Protein 9H4X (pdb70)

Nearest PDB structures (foldseek):
  3ce9-assembly1_C  TM=7.994E-01  e=3.231E-19  Clostridium acetobutylicum ATCC 824
  4rfl-assembly2_C  TM=8.949E-01  e=1.176E-17  Methanocaldococcus jannaschii DSM 2661
  4rgq-assembly2_C  TM=8.692E-01  e=7.976E-18  Methanocaldococcus jannaschii DSM 2661
  4rfl-assembly1_B  TM=8.599E-01  e=1.735E-17  Methanocaldococcus jannaschii DSM 2661
  1ta9-assembly1_A  TM=7.499E-01  e=1.067E-12  Schizosaccharomyces pombe

B-factor: mean 72.22, std 17.34, range [34.19, 145.37]

Secondary structure (DSSP, 8-state):
--TTTTTS-HHHHHHHHHHHHTT---PPP---EEEEES-SHHHHHHHHHHTT--EEEEEEEHHHIIIIIHHHHHHHHHTT-EEEEEEEPP-TTS----BHHHHHHHHHHS-TT--EEEEEESHHHHHHHHHHHHHTT--EEEEESS---S-SS-SEEEEEETTEEEEEE----SEEEEEHHHHHTS-HHHHHHHHHHHHTHHHHHHHHHHHHHTT-----HHHHHHHHHHHHHHHHTHHHHHHT-HHHHHHHHHHHHHHHHHHHHHTSSTTT--HHHHHHHHHHHHHHHHT-----HHHHHHHHHHHHHHHHHHHTT-GGGGSS-HHHHHHHHHHHTTPPPHHHHHHHHHHHTS-SSTTTTT--HHHHHHHHHHGGGGSS---HHHHHHT-TTT-

Structure (mmCIF, N/CA/C/O backbone):
data_9H4X
#
_entry.id   9H4X
#
_cell.length_a   92.015
_cell.length_b   70.499
_cell.length_c   72.609
_cell.angle_alpha   90
_cell.angle_beta   95.51
_cell.angle_gamma   90
#
_symmetry.space_group_name_H-M   'C 1 2 1'
#
loop_
_entity.id
_entity.type
_entity.pdbx_description
1 polymer 'Glycerol-1-phosphate dehydrogenase [NAD(P)+]'
2 non-polymer 1,3-DIHYDROXYACETONEPHOSPHATE
3 non-polymer '1,4-DIHYDRONICOTINAMIDE ADENINE DINUCLEOTIDE'
4 non-polymer 'NICKEL (II) ION'
5 water water
#
loop_
_atom_site.group_PDB
_atom_site.id
_atom_site.type_symbol
_atom_site.label_atom_id
_atom_site.label_alt_id
_atom_site.label_comp_id
_atom_site.label_asym_id
_atom_site.label_entity_id
_atom_site.label_seq_id
_atom_site.pdbx_PDB_ins_code
_atom_site.Cartn_x
_atom_site.Cartn_y
_atom_site.Cartn_z
_atom_site.occupancy
_atom_site.B_iso_or_equiv
_atom_site.auth_seq_id
_atom_site.auth_comp_id
_atom_site.auth_asym_id
_atom_site.auth_atom_id
_atom_site.pdbx_PDB_model_num
ATOM 1 N N . LEU A 1 14 ? 32.743 -31.091 -0.81 1 94.52 -6 LEU A N 1
ATOM 2 C CA . LEU A 1 14 ? 32.773 -31.316 0.66 1 94.802 -6 LEU A CA 1
ATOM 3 C C . LEU A 1 14 ? 31.366 -31.651 1.177 1 90.446 -6 LEU A C 1
ATOM 4 O O . LEU A 1 14 ? 31.184 -32.704 1.803 1 90.042 -6 LEU A O 1
ATOM 9 N N . VAL A 1 15 ? 30.375 -30.768 0.921 1 82.687 -5 VAL A N 1
ATOM 10 C CA . VAL A 1 15 ? 28.976 -31.076 1.224 1 76.549 -5 VAL A CA 1
ATOM 11 C C . VAL A 1 15 ? 28.063 -30.532 0.114 1 77.355 -5 VAL A C 1
ATOM 12 O O . VAL A 1 15 ? 27.987 -29.319 -0.073 1 79.753 -5 VAL A O 1
ATOM 16 N N . PRO A 1 16 ? 27.288 -31.393 -0.612 1 80.892 -4 PRO A N 1
ATOM 17 C CA . PRO A 1 16 ? 26.305 -30.937 -1.604 1 77.687 -4 PRO A CA 1
ATOM 18 C C . PRO A 1 16 ? 25.122 -30.278 -0.912 1 72.474 -4 PRO A C 1
ATOM 19 O O . PRO A 1 16 ? 24.485 -29.436 -1.524 1 71.399 -4 PRO A O 1
ATOM 23 N N . ARG A 1 17 ? 24.816 -30.706 0.327 1 70.414 -3 ARG A N 1
ATOM 24 C CA . ARG A 1 17 ? 23.814 -30.066 1.173 1 70.423 -3 ARG A CA 1
ATOM 25 C C . ARG A 1 17 ? 24.243 -28.643 1.548 1 67.559 -3 ARG A C 1
ATOM 26 O O . ARG A 1 17 ? 23.38 -27.778 1.692 1 69.459 -3 ARG A O 1
ATOM 34 N N . GLY A 1 18 ? 25.561 -28.429 1.743 1 67.255 -2 GLY A N 1
ATOM 35 C CA . GLY A 1 18 ? 26.177 -27.113 1.835 1 61.945 -2 GLY A CA 1
ATOM 36 C C . GLY A 1 18 ? 25.836 -26.294 0.595 1 61.314 -2 GLY A C 1
ATOM 37 O O . GLY A 1 18 ? 25.108 -25.323 0.706 1 58.336 -2 GLY A O 1
ATOM 38 N N . SER A 1 19 ? 26.285 -26.741 -0.585 1 64.77 -1 SER A N 1
ATOM 39 C CA . SER A 1 19 ? 26.02 -26.065 -1.854 1 69.978 -1 SER A CA 1
ATOM 40 C C . SER A 1 19 ? 24.714 -26.535 -2.508 1 76.238 -1 SER A C 1
ATOM 41 O O . SER A 1 19 ? 24.718 -26.953 -3.672 1 77.303 -1 SER A O 1
ATOM 44 N N . HIS A 1 20 ? 23.598 -26.5 -1.759 1 79.481 0 HIS A N 1
ATOM 45 C CA . HIS A 1 20 ? 22.32 -27.021 -2.241 1 81.176 0 HIS A CA 1
ATOM 46 C C . HIS A 1 20 ? 21.186 -26.53 -1.346 1 74.811 0 HIS A C 1
ATOM 47 O O . HIS A 1 20 ? 20.278 -25.856 -1.822 1 69.074 0 HIS A O 1
ATOM 54 N N . MET A 1 21 ? 21.275 -26.86 -0.05 1 74.89 1 MET A N 1
ATOM 55 C CA . MET A 1 21 ? 20.228 -26.589 0.926 1 75.338 1 MET A CA 1
ATOM 56 C C . MET A 1 21 ? 20.67 -25.46 1.861 1 68.097 1 MET A C 1
ATOM 57 O O . MET A 1 21 ? 20.186 -25.323 2.995 1 63.574 1 MET A O 1
ATOM 62 N N . ASN A 1 22 ? 21.59 -24.639 1.333 1 67.283 2 ASN A N 1
ATOM 63 C CA . ASN A 1 22 ? 22.159 -23.499 2.04 1 65.093 2 ASN A CA 1
ATOM 64 C C . ASN A 1 22 ? 22.754 -22.5 1.035 1 65.628 2 ASN A C 1
ATOM 65 O O . ASN A 1 22 ? 23.922 -22.112 1.138 1 56.432 2 ASN A O 1
ATOM 70 N N . ARG A 1 23 ? 21.901 -22.057 0.093 1 73.486 3 ARG A N 1
ATOM 71 C CA . ARG A 1 23 ? 22.279 -21.14 -0.974 1 76.914 3 ARG A CA 1
ATOM 72 C C . ARG A 1 23 ? 22.679 -19.78 -0.385 1 70.261 3 ARG A C 1
ATOM 73 O O . ARG A 1 23 ? 23.618 -19.164 -0.894 1 65.807 3 ARG A O 1
ATOM 81 N N . ILE A 1 24 ? 22.006 -19.341 0.707 1 65.877 4 ILE A N 1
ATOM 82 C CA . ILE A 1 24 ? 22.357 -18.106 1.415 1 65.136 4 ILE A CA 1
ATOM 83 C C . ILE A 1 24 ? 23.826 -18.157 1.846 1 60.908 4 ILE A C 1
ATOM 84 O O . ILE A 1 24 ? 24.631 -17.358 1.35 1 68.265 4 ILE A O 1
ATOM 89 N N . ALA A 1 25 ? 24.16 -19.074 2.771 1 54.832 5 ALA A N 1
ATOM 90 C CA . ALA A 1 25 ? 25.506 -19.172 3.329 1 53.825 5 ALA A CA 1
ATOM 91 C C . ALA A 1 25 ? 26.541 -19.499 2.241 1 51.953 5 ALA A C 1
ATOM 92 O O . ALA A 1 25 ? 27.688 -19.016 2.282 1 47.691 5 ALA A O 1
ATOM 94 N N . ALA A 1 26 ? 26.108 -20.298 1.26 1 52.222 6 ALA A N 1
ATOM 95 C CA . ALA A 1 26 ? 26.949 -20.68 0.135 1 57.677 6 ALA A CA 1
ATOM 96 C C . ALA A 1 26 ? 27.445 -19.456 -0.633 1 57.335 6 ALA A C 1
ATOM 97 O O . ALA A 1 26 ? 28.622 -19.407 -1.004 1 59.77 6 ALA A O 1
ATOM 99 N N . ASP A 1 27 ? 26.531 -18.494 -0.872 1 57.208 7 ASP A N 1
ATOM 100 C CA . ASP A 1 27 ? 26.806 -17.284 -1.649 1 56.929 7 ASP A CA 1
ATOM 101 C C . ASP A 1 27 ? 27.543 -16.2 -0.846 1 53.897 7 ASP A C 1
ATOM 102 O O . ASP A 1 27 ? 28.326 -15.433 -1.418 1 53.48 7 ASP A O 1
ATOM 107 N N . VAL A 1 28 ? 27.266 -16.129 0.463 1 49.852 8 VAL A N 1
ATOM 108 C CA . VAL A 1 28 ? 28.044 -15.335 1.393 1 49.903 8 VAL A CA 1
ATOM 109 C C . VAL A 1 28 ? 29.505 -15.762 1.346 1 56.17 8 VAL A C 1
ATOM 110 O O . VAL A 1 28 ? 30.403 -14.931 1.175 1 65.421 8 VAL A O 1
ATOM 114 N N . GLN A 1 29 ? 29.75 -17.062 1.53 1 57.076 9 GLN A N 1
ATOM 115 C CA . GLN A 1 29 ? 31.109 -17.574 1.46 1 59.309 9 GLN A CA 1
ATOM 116 C C . GLN A 1 29 ? 31.721 -17.325 0.083 1 56.587 9 GLN A C 1
ATOM 117 O O . GLN A 1 29 ? 32.915 -17.039 -0.053 1 55.888 9 GLN A O 1
ATOM 123 N N . ARG A 1 30 ? 30.9 -17.457 -0.952 1 54.36 10 ARG A N 1
ATOM 124 C CA . ARG A 1 30 ? 31.388 -17.239 -2.297 1 56.827 10 ARG A CA 1
ATOM 125 C C . ARG A 1 30 ? 31.936 -15.818 -2.42 1 57.42 10 ARG A C 1
ATOM 126 O O . ARG A 1 30 ? 32.953 -15.625 -3.081 1 58.681 10 ARG A O 1
ATOM 134 N N . ALA A 1 31 ? 31.226 -14.833 -1.835 1 56.69 11 ALA A N 1
ATOM 135 C CA . ALA A 1 31 ? 31.644 -13.432 -1.828 1 56.257 11 ALA A CA 1
ATOM 136 C C . ALA A 1 31 ? 32.984 -13.235 -1.111 1 57.551 11 ALA A C 1
ATOM 137 O O . ALA A 1 31 ? 33.935 -12.706 -1.692 1 59.127 11 ALA A O 1
ATOM 139 N N . PHE A 1 32 ? 33.051 -13.641 0.162 1 55.279 12 PHE A N 1
ATOM 140 C CA . PHE A 1 32 ? 34.292 -13.591 0.914 1 56.424 12 PHE A CA 1
ATOM 141 C C . PHE A 1 32 ? 35.466 -14.212 0.146 1 62.665 12 PHE A C 1
ATOM 142 O O . PHE A 1 32 ? 36.578 -13.684 0.173 1 66.816 12 PHE A O 1
ATOM 150 N N . GLU A 1 33 ? 35.236 -15.356 -0.513 1 65.658 13 GLU A N 1
ATOM 151 C CA . GLU A 1 33 ? 36.271 -16.045 -1.273 1 72.102 13 GLU A CA 1
ATOM 152 C C . GLU A 1 33 ? 36.674 -15.247 -2.52 1 72.792 13 GLU A C 1
ATOM 153 O O . GLU A 1 33 ? 37.851 -15.214 -2.881 1 75.175 13 GLU A O 1
ATOM 159 N N . ASN A 1 34 ? 35.699 -14.613 -3.181 1 70.82 14 ASN A N 1
ATOM 160 C CA . ASN A 1 34 ? 35.948 -13.804 -4.366 1 72.991 14 ASN A CA 1
ATOM 161 C C . ASN A 1 34 ? 36.713 -12.516 -4.046 1 73.298 14 ASN A C 1
ATOM 162 O O . ASN A 1 34 ? 37.299 -11.897 -4.937 1 75.076 14 ASN A O 1
ATOM 167 N N . ALA A 1 35 ? 36.682 -12.09 -2.782 1 69.522 15 ALA A N 1
ATOM 168 C CA . ALA A 1 35 ? 37.507 -10.986 -2.33 1 68.936 15 ALA A CA 1
ATOM 169 C C . ALA A 1 35 ? 38.737 -11.516 -1.605 1 68.673 15 ALA A C 1
ATOM 170 O O . ALA A 1 35 ? 39.305 -10.814 -0.78 1 67.753 15 ALA A O 1
ATOM 172 N N . GLY A 1 36 ? 39.103 -12.768 -1.892 1 70.353 16 GLY A N 1
ATOM 173 C CA . GLY A 1 36 ? 40.304 -13.391 -1.368 1 73.354 16 GLY A CA 1
ATOM 174 C C . GLY A 1 36 ? 40.44 -13.248 0.149 1 74.878 16 GLY A C 1
ATOM 175 O O . GLY A 1 36 ? 41.511 -12.851 0.633 1 75.35 16 GLY A O 1
ATOM 176 N N . GLU A 1 37 ? 39.386 -13.623 0.898 1 72.649 17 GLU A N 1
ATOM 177 C CA . GLU A 1 37 ? 39.415 -13.484 2.347 1 73.45 17 GLU A CA 1
ATOM 178 C C . GLU A 1 37 ? 39.321 -14.837 3.062 1 72.811 17 GLU A C 1
ATOM 179 O O . GLU A 1 37 ? 38.483 -15.658 2.729 1 72.208 17 GLU A O 1
ATOM 185 N N . LYS A 1 38 ? 40.169 -15.008 4.086 1 76.634 18 LYS A N 1
ATOM 186 C CA . LYS A 1 38 ? 40.099 -16.079 5.069 1 79.397 18 LYS A CA 1
ATOM 187 C C . LYS A 1 38 ? 38.92 -15.88 6.015 1 74.164 18 LYS A C 1
ATOM 188 O O . LYS A 1 38 ? 38.809 -14.839 6.649 1 78.287 18 LYS A O 1
ATOM 194 N N . THR A 1 39 ? 38.051 -16.888 6.13 1 72.985 19 THR A N 1
ATOM 195 C 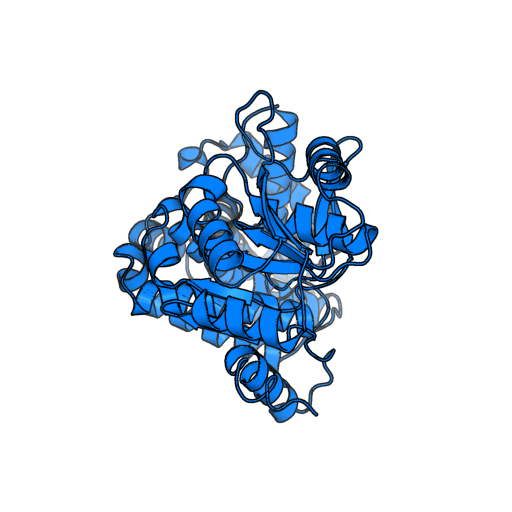CA . THR A 1 39 ? 36.929 -16.855 7.064 1 72.201 19 THR A CA 1
ATOM 196 C C . THR A 1 39 ? 36.797 -18.224 7.731 1 73.975 19 THR A C 1
ATOM 197 O O . THR A 1 39 ? 37.172 -19.234 7.138 1 78.074 19 THR A O 1
ATOM 201 N N . LEU A 1 40 ? 36.237 -18.263 8.948 1 72.651 20 LEU A N 1
ATOM 202 C CA . LEU A 1 40 ? 35.878 -19.53 9.57 1 70.676 20 LEU A CA 1
ATOM 203 C C . LEU A 1 40 ? 34.803 -20.194 8.718 1 72.294 20 LEU A C 1
ATOM 204 O O . LEU A 1 40 ? 33.766 -19.585 8.445 1 69.596 20 LEU A O 1
ATOM 209 N N . PRO A 1 41 ? 34.988 -21.468 8.301 1 75.077 21 PRO A N 1
ATOM 210 C CA . PRO A 1 41 ? 33.911 -22.206 7.639 1 75.841 21 PRO A CA 1
ATOM 211 C C . PRO A 1 41 ? 32.58 -22.128 8.387 1 72.071 21 PRO A C 1
ATOM 212 O O . PRO A 1 41 ? 32.544 -22.189 9.615 1 71.887 21 PRO A O 1
ATOM 216 N N . ILE A 1 42 ? 31.487 -21.958 7.637 1 69.015 22 ILE A N 1
ATOM 217 C CA . ILE A 1 42 ? 30.161 -21.885 8.234 1 69.619 22 ILE A CA 1
ATOM 218 C C . ILE A 1 42 ? 29.736 -23.301 8.619 1 71.714 22 ILE A C 1
ATOM 219 O O . ILE A 1 42 ? 29.856 -24.202 7.796 1 72.408 22 ILE A O 1
ATOM 224 N N . LYS A 1 43 ? 29.232 -23.478 9.854 1 73.447 23 LYS A N 1
ATOM 225 C CA . LYS A 1 43 ? 28.961 -24.795 10.436 1 78.164 23 LYS A CA 1
ATOM 226 C C . LYS A 1 43 ? 27.446 -24.988 10.617 1 72.189 23 LYS A C 1
ATOM 227 O O . LYS A 1 43 ? 26.995 -25.772 11.455 1 68.681 23 LYS A O 1
ATOM 233 N N . VAL A 1 44 ? 26.668 -24.204 9.864 1 63.448 24 VAL A N 1
ATOM 234 C CA . VAL A 1 44 ? 25.248 -24.408 9.694 1 60.625 24 VAL A CA 1
ATOM 235 C C . VAL A 1 44 ? 25.081 -25.09 8.344 1 57.945 24 VAL A C 1
ATOM 236 O O . VAL A 1 44 ? 25.374 -24.5 7.305 1 50.561 24 VAL A O 1
ATOM 240 N N . GLU A 1 45 ? 24.562 -26.321 8.378 1 58.83 25 GLU A N 1
ATOM 241 C CA . GLU A 1 45 ? 24.555 -27.189 7.216 1 59.099 25 GLU A CA 1
ATOM 242 C C . GLU A 1 45 ? 23.429 -26.861 6.239 1 58.932 25 GLU A C 1
ATOM 243 O O . GLU A 1 45 ? 23.602 -27 5.027 1 58.452 25 GLU A O 1
ATOM 249 N N . GLU A 1 46 ? 22.262 -26.496 6.786 1 62.158 26 GLU A N 1
ATOM 250 C CA . GLU A 1 46 ? 21.091 -26.127 6.004 1 61.385 26 GLU A CA 1
ATOM 251 C C . GLU A 1 46 ? 20.478 -24.861 6.591 1 57.494 26 GLU A C 1
ATOM 252 O O . GLU A 1 46 ? 20.362 -24.729 7.813 1 51.773 26 GLU A O 1
ATOM 258 N N . ILE A 1 47 ? 20.153 -23.916 5.698 1 56.852 27 ILE A N 1
ATOM 259 C CA . ILE A 1 47 ? 19.296 -22.788 6.023 1 55.743 27 ILE A CA 1
ATOM 260 C C . ILE A 1 47 ? 18.203 -22.783 4.968 1 55.57 27 ILE A C 1
ATOM 261 O O . ILE A 1 47 ? 18.464 -22.5 3.797 1 53.696 27 ILE A O 1
ATOM 266 N N . VAL A 1 48 ? 17.007 -23.177 5.414 1 56.842 28 VAL A N 1
ATOM 267 C CA . VAL A 1 48 ? 15.826 -23.209 4.572 1 58.881 28 VAL A CA 1
ATOM 268 C C . VAL A 1 48 ? 14.943 -22.03 4.994 1 58.749 28 VAL A C 1
ATOM 269 O O . VAL A 1 48 ? 14.703 -21.794 6.182 1 58.922 28 VAL A O 1
ATOM 273 N N . LEU A 1 49 ? 14.491 -21.267 4 1 55.741 29 LEU A N 1
ATOM 274 C CA . LEU A 1 49 ? 13.628 -20.135 4.251 1 57.596 29 LEU A CA 1
ATOM 275 C C . LEU A 1 49 ? 12.533 -20.2 3.21 1 55.82 29 LEU A C 1
ATOM 276 O O . LEU A 1 49 ? 12.761 -19.862 2.05 1 52.535 29 LEU A O 1
ATOM 281 N N . GLY A 1 50 ? 11.354 -20.649 3.632 1 56.88 30 GLY A N 1
ATOM 282 C CA . GLY A 1 50 ? 10.266 -20.697 2.679 1 59.423 30 GLY A CA 1
ATOM 283 C C . GLY A 1 50 ? 9.027 -21.371 3.233 1 61.988 30 GLY A C 1
ATOM 284 O O . GLY A 1 50 ? 8.902 -21.551 4.45 1 60.772 30 GLY A O 1
ATOM 285 N N . LYS A 1 51 ? 8.118 -21.659 2.288 1 66.373 31 LYS A N 1
ATOM 286 C CA . LYS A 1 51 ? 6.896 -22.383 2.565 1 72.057 31 LYS A CA 1
ATOM 287 C C . LYS A 1 51 ? 7.282 -23.732 3.15 1 76.396 31 LYS A C 1
ATOM 288 O O . LYS A 1 51 ? 8.359 -24.255 2.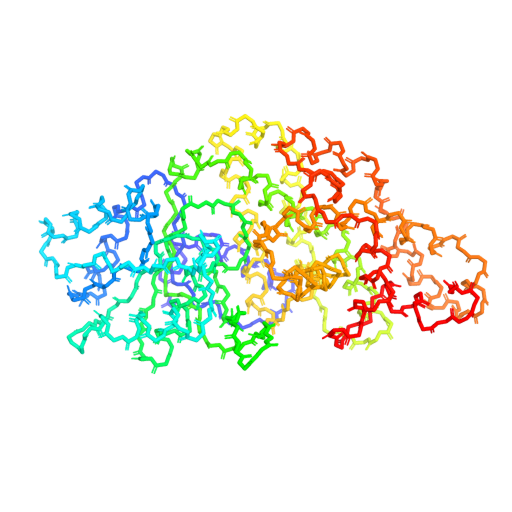851 1 73.871 31 LYS A O 1
ATOM 294 N N . GLN A 1 52 ? 6.381 -24.265 3.986 1 82.128 32 GLN A N 1
ATOM 295 C CA . GLN A 1 52 ? 6.566 -25.562 4.613 1 86.372 32 GLN A CA 1
ATOM 296 C C . GLN A 1 52 ? 7.707 -25.441 5.627 1 90.987 32 GLN A C 1
ATOM 297 O O . GLN A 1 52 ? 7.446 -25.171 6.809 1 91.255 32 GLN A O 1
ATOM 303 N N . ALA A 1 53 ? 8.952 -25.644 5.142 1 84.063 33 ALA A N 1
ATOM 304 C CA . ALA A 1 53 ? 10.161 -25.696 5.952 1 73.931 33 ALA A CA 1
ATOM 305 C C . ALA A 1 53 ? 10.135 -26.883 6.909 1 72.545 33 ALA A C 1
ATOM 306 O O . ALA A 1 53 ? 11.188 -27.448 7.162 1 77.597 33 ALA A O 1
ATOM 308 N N . ALA A 1 54 ? 8.961 -27.246 7.454 1 71.913 34 ALA A N 1
ATOM 309 C CA . ALA A 1 54 ? 8.787 -28.487 8.207 1 71.945 34 ALA A CA 1
ATOM 310 C C . ALA A 1 54 ? 9.054 -29.721 7.343 1 67.13 34 ALA A C 1
ATOM 311 O O . ALA A 1 54 ? 9.565 -30.712 7.845 1 64.188 34 ALA A O 1
ATOM 313 N N . ASP A 1 55 ? 8.714 -29.656 6.05 1 63.839 35 ASP A N 1
ATOM 314 C CA . ASP A 1 55 ? 9.056 -30.712 5.111 1 63.054 35 ASP A CA 1
ATOM 315 C C . ASP A 1 55 ? 10.553 -31 5.211 1 60.559 35 ASP A C 1
ATOM 316 O O . ASP A 1 55 ? 10.948 -32.13 5.477 1 60.157 35 ASP A O 1
ATOM 321 N N . SER A 1 56 ? 11.366 -29.951 5.032 1 63.757 36 SER A N 1
ATOM 322 C CA . SER A 1 56 ? 12.828 -30.032 5.011 1 67.338 36 SER A CA 1
ATOM 323 C C . SER A 1 56 ? 13.422 -30.336 6.388 1 64.433 36 SER A C 1
ATOM 324 O O . SER A 1 56 ? 14.46 -31.001 6.458 1 65.641 36 SER A O 1
ATOM 327 N N . LEU A 1 57 ? 12.787 -29.815 7.452 1 57.467 37 LEU A N 1
ATOM 328 C CA . LEU A 1 57 ? 13.143 -30.154 8.82 1 54.893 37 LEU A CA 1
ATOM 329 C C . LEU A 1 57 ? 13.084 -31.673 8.972 1 61.128 37 LEU A C 1
ATOM 330 O O . LEU A 1 57 ? 14.062 -32.28 9.408 1 66.734 37 LEU A O 1
ATOM 335 N N . LEU A 1 58 ? 11.936 -32.269 8.584 1 62.159 38 LEU A N 1
ATOM 336 C CA . LEU A 1 58 ? 11.686 -33.7 8.682 1 61.112 38 LEU A CA 1
ATOM 337 C C . LEU A 1 58 ? 12.696 -34.482 7.848 1 62.794 38 LEU A C 1
ATOM 338 O O . LEU A 1 58 ? 13.25 -35.477 8.314 1 64.537 38 LEU A O 1
ATOM 343 N N . ASP A 1 59 ? 12.924 -34.02 6.615 1 61.36 39 ASP A N 1
ATOM 344 C CA . ASP A 1 59 ? 13.928 -34.603 5.74 1 61.125 39 ASP A CA 1
ATOM 345 C C . ASP A 1 59 ? 15.291 -34.648 6.422 1 59.626 39 ASP A C 1
ATOM 346 O O . ASP A 1 59 ? 16.056 -35.589 6.246 1 63.345 39 ASP A O 1
ATOM 351 N N . TYR A 1 60 ? 15.607 -33.611 7.19 1 57.76 40 TYR A N 1
ATOM 352 C CA . TYR A 1 60 ? 16.927 -33.465 7.776 1 56.6 40 TYR A CA 1
ATOM 353 C C . TYR A 1 60 ? 17.069 -34.42 8.956 1 56.261 40 TYR A C 1
ATOM 354 O O . TYR A 1 60 ? 18.083 -35.105 9.065 1 55.13 40 TYR A O 1
ATOM 363 N N . VAL A 1 61 ? 16.065 -34.44 9.837 1 56.738 41 VAL A N 1
ATOM 364 C CA . VAL A 1 61 ? 16.106 -35.328 10.992 1 61.465 41 VAL A CA 1
ATOM 365 C C . VAL A 1 61 ? 16.125 -36.808 10.556 1 64.357 41 VAL A C 1
ATOM 366 O O . VAL A 1 61 ? 16.756 -37.659 11.207 1 61.423 41 VAL A O 1
ATOM 370 N N . LYS A 1 62 ? 15.416 -37.11 9.456 1 64.309 42 LYS A N 1
ATOM 371 C CA . LYS A 1 62 ? 15.507 -38.393 8.787 1 66.81 42 LYS A CA 1
ATOM 372 C C . LYS A 1 62 ? 16.939 -38.652 8.346 1 69.376 42 LYS A C 1
ATOM 373 O O . LYS A 1 62 ? 17.527 -39.642 8.753 1 79.497 42 LYS A O 1
ATOM 379 N N . ARG A 1 63 ? 17.486 -37.775 7.505 1 69.075 43 ARG A N 1
ATOM 380 C CA . ARG A 1 63 ? 18.832 -37.917 6.962 1 71.497 43 ARG A CA 1
ATOM 381 C C . ARG A 1 63 ? 19.891 -38.142 8.048 1 71.602 43 ARG A C 1
ATOM 382 O O . ARG A 1 63 ? 20.779 -38.981 7.893 1 72.983 43 ARG A O 1
ATOM 390 N N . LYS A 1 64 ? 19.817 -37.367 9.135 1 70.941 44 LYS A N 1
ATOM 391 C CA . LYS A 1 64 ? 20.781 -37.446 10.222 1 71.268 44 LYS A CA 1
ATOM 392 C C . LYS A 1 64 ? 20.399 -38.553 11.207 1 73.202 44 LYS A C 1
ATOM 393 O O . LYS A 1 64 ? 21.079 -38.731 12.213 1 77.268 44 LYS A O 1
ATOM 399 N N . ASN A 1 65 ? 19.305 -39.276 10.938 1 74.146 45 ASN A N 1
ATOM 400 C CA . ASN A 1 65 ? 18.893 -40.446 11.715 1 78.61 45 ASN A CA 1
ATOM 401 C C . ASN A 1 65 ? 18.673 -40.079 13.185 1 78.32 45 ASN A C 1
ATOM 402 O O . ASN A 1 65 ? 19.127 -40.803 14.077 1 82.551 45 ASN A O 1
ATOM 407 N N . ASN A 1 66 ? 17.925 -38.987 13.411 1 73.816 46 ASN A N 1
ATOM 408 C CA . ASN A 1 66 ? 17.55 -38.549 14.745 1 73.73 46 ASN A CA 1
ATOM 409 C C . ASN A 1 66 ? 16.431 -39.473 15.213 1 73.124 46 ASN A C 1
ATOM 410 O O . ASN A 1 66 ? 15.944 -40.259 14.417 1 76.942 46 ASN A O 1
ATOM 415 N N . GLN A 1 67 ? 16.011 -39.385 16.478 1 72.372 47 GLN A N 1
ATOM 416 C CA . GLN A 1 67 ? 14.912 -40.214 16.956 1 74.782 47 GLN A CA 1
ATOM 417 C C . GLN A 1 67 ? 14.213 -39.529 18.123 1 74.599 47 GLN A C 1
ATOM 418 O O . GLN A 1 67 ? 13.008 -39.291 18.063 1 74.682 47 GLN A O 1
ATOM 424 N N . HIS A 1 68 ? 14.992 -39.229 19.173 1 76.746 48 HIS A N 1
ATOM 425 C CA . HIS A 1 68 ? 14.506 -38.595 20.39 1 77.898 48 HIS A CA 1
ATOM 426 C C . HIS A 1 68 ? 14.717 -37.086 20.286 1 73.726 48 HIS A C 1
ATOM 427 O O . HIS A 1 68 ? 15.79 -36.585 20.629 1 75.392 48 HIS A O 1
ATOM 434 N N . ILE A 1 69 ? 13.667 -36.386 19.828 1 68.655 49 ILE A N 1
ATOM 435 C CA . ILE A 1 69 ? 13.725 -34.971 19.507 1 64.216 49 ILE A CA 1
ATOM 436 C C . ILE A 1 69 ? 13.031 -34.134 20.581 1 66.436 49 ILE A C 1
ATOM 437 O O . ILE A 1 69 ? 11.859 -34.34 20.92 1 70.517 49 ILE A O 1
ATOM 442 N N . VAL A 1 70 ? 13.76 -33.135 21.084 1 67.567 50 VAL A N 1
ATOM 443 C CA . VAL A 1 70 ? 13.198 -32.18 22.024 1 68.755 50 VAL A CA 1
ATOM 444 C C . VAL A 1 70 ? 12.959 -30.87 21.298 1 65.569 50 VAL A C 1
ATOM 445 O O . VAL A 1 70 ? 13.835 -30.424 20.561 1 64.13 50 VAL A O 1
ATOM 449 N N . LEU A 1 71 ? 11.775 -30.292 21.516 1 64.334 51 LEU A N 1
ATOM 450 C CA . LEU A 1 71 ? 11.454 -28.993 20.963 1 65.098 51 LEU A CA 1
ATOM 451 C C . LEU A 1 71 ? 11.238 -28.037 22.122 1 66.393 51 LEU A C 1
ATOM 452 O O . LEU A 1 71 ? 10.218 -28.16 22.787 1 67.335 51 LEU A O 1
ATOM 457 N N . VAL A 1 72 ? 12.174 -27.097 22.34 1 64.886 52 VAL A N 1
ATOM 458 C CA . VAL A 1 72 ? 12.033 -26.124 23.411 1 65.949 52 VAL A CA 1
ATOM 459 C C . VAL A 1 72 ? 11.231 -24.93 22.888 1 63.739 52 VAL A C 1
ATOM 460 O O . VAL A 1 72 ? 11.555 -24.32 21.868 1 54.278 52 VAL A O 1
ATOM 464 N N . CYS A 1 73 ? 10.123 -24.689 23.6 1 71.797 53 CYS A N 1
ATOM 465 C CA . CYS A 1 73 ? 9.054 -23.772 23.234 1 75.496 53 CYS A CA 1
ATOM 466 C C . CYS A 1 73 ? 8.726 -22.971 24.499 1 76.852 53 CYS A C 1
ATOM 467 O O . CYS A 1 73 ? 9.222 -23.27 25.584 1 78.065 53 CYS A O 1
ATOM 470 N N . ASP A 1 74 ? 7.87 -21.958 24.366 1 76.025 54 ASP A N 1
ATOM 471 C CA . ASP A 1 74 ? 7.271 -21.298 25.513 1 79.8 54 ASP A CA 1
ATOM 472 C C . ASP A 1 74 ? 5.762 -21.149 25.289 1 78.692 54 ASP A C 1
ATOM 473 O O . ASP A 1 74 ? 5.24 -21.568 24.261 1 75.351 54 ASP A O 1
ATOM 478 N N . ALA A 1 75 ? 5.065 -20.502 26.234 1 79.496 55 ALA A N 1
ATOM 479 C CA . ALA A 1 75 ? 3.611 -20.372 26.203 1 79.011 55 ALA A CA 1
ATOM 480 C C . ALA A 1 75 ? 3.079 -20.114 24.792 1 74.608 55 ALA A C 1
ATOM 481 O O . ALA A 1 75 ? 2.047 -20.648 24.394 1 82.107 55 ALA A O 1
ATOM 483 N N . ASN A 1 76 ? 3.77 -19.253 24.053 1 69.236 56 ASN A N 1
ATOM 484 C CA . ASN A 1 76 ? 3.261 -18.712 22.81 1 67.532 56 ASN A CA 1
ATOM 485 C C . ASN A 1 76 ? 3.747 -19.585 21.664 1 63.728 56 ASN A C 1
ATOM 486 O O . ASN A 1 76 ? 2.949 -19.945 20.807 1 60.981 56 ASN A O 1
ATOM 491 N N . THR A 1 77 ? 5.059 -19.899 21.654 1 65.36 57 THR A N 1
ATOM 492 C CA . THR A 1 77 ? 5.687 -20.618 20.543 1 64.543 57 THR A CA 1
ATOM 493 C C . THR A 1 77 ? 5.234 -22.083 20.534 1 64.405 57 THR A C 1
ATOM 494 O O . THR A 1 77 ? 5.207 -22.72 19.481 1 63.307 57 THR A O 1
ATOM 498 N N . HIS A 1 78 ? 4.865 -22.617 21.703 1 64.725 58 HIS A N 1
ATOM 499 C CA . HIS A 1 78 ? 4.188 -23.898 21.793 1 65.426 58 HIS A CA 1
ATOM 500 C C . HIS A 1 78 ? 2.968 -23.883 20.88 1 65.557 58 HIS A C 1
ATOM 501 O O . HIS A 1 78 ? 2.82 -24.746 20.014 1 66.099 58 HIS A O 1
ATOM 508 N N . ARG A 1 79 ? 2.118 -22.87 21.093 1 66.918 59 ARG A N 1
ATOM 509 C CA . ARG A 1 79 ? 0.856 -22.708 20.392 1 69.244 59 ARG A CA 1
ATOM 510 C C . ARG A 1 79 ? 1.055 -22.501 18.893 1 66.06 59 ARG A C 1
ATOM 511 O O . ARG A 1 79 ? 0.445 -23.225 18.112 1 65.49 59 ARG A O 1
ATOM 519 N N . ILE A 1 80 ? 1.896 -21.532 18.485 1 65.763 60 ILE A N 1
ATOM 520 C CA . ILE A 1 80 ? 1.945 -21.126 17.081 1 66.214 60 ILE A CA 1
ATOM 521 C C . ILE A 1 80 ? 2.982 -21.921 16.265 1 67.363 60 ILE A C 1
ATOM 522 O O . ILE A 1 80 ? 3.13 -21.688 15.061 1 64.679 60 ILE A O 1
ATOM 527 N N . ALA A 1 81 ? 3.62 -22.946 16.85 1 69.709 61 ALA A N 1
ATOM 528 C CA . ALA A 1 81 ? 4.64 -23.682 16.118 1 67.88 61 ALA A CA 1
ATOM 529 C C . ALA A 1 81 ? 4.919 -25.057 16.72 1 64.651 61 ALA A C 1
ATOM 530 O O . ALA A 1 81 ? 5.07 -26.022 15.972 1 65.854 61 ALA A O 1
ATOM 532 N N . GLY A 1 82 ? 5.044 -25.107 18.054 1 63.227 62 GLY A N 1
ATOM 533 C CA . GLY A 1 82 ? 5.496 -26.288 18.776 1 65.596 62 GLY A CA 1
ATOM 534 C C . GLY A 1 82 ? 4.606 -27.525 18.571 1 69.327 62 GLY A C 1
ATOM 535 O O . GLY A 1 82 ? 5.121 -28.626 18.334 1 64.709 62 GLY A O 1
ATOM 536 N N . ILE A 1 83 ? 3.274 -27.343 18.688 1 72.076 63 ILE A N 1
ATOM 537 C CA . ILE A 1 83 ? 2.318 -28.445 18.605 1 72.056 63 ILE A CA 1
ATOM 538 C C . ILE A 1 83 ? 2.288 -29.016 17.193 1 68.618 63 ILE A C 1
ATOM 539 O O . ILE A 1 83 ? 2.175 -30.229 17.029 1 68.565 63 ILE A O 1
ATOM 544 N N . ASP A 1 84 ? 2.349 -28.115 16.206 1 65.434 64 ASP A N 1
ATOM 545 C CA . ASP A 1 84 ? 2.33 -28.461 14.798 1 65.796 64 ASP A CA 1
ATOM 546 C C . ASP A 1 84 ? 3.521 -29.357 14.49 1 64.119 64 ASP A C 1
ATOM 547 O O . ASP A 1 84 ? 3.381 -30.448 13.928 1 65.87 64 ASP A O 1
ATOM 552 N N . LEU A 1 85 ? 4.688 -28.892 14.932 1 61.772 65 LEU A N 1
ATOM 553 C CA . LEU A 1 85 ? 5.951 -29.53 14.623 1 60.626 65 LEU A CA 1
ATOM 554 C C . LEU A 1 85 ? 6.028 -30.867 15.346 1 61.859 65 LEU A C 1
ATOM 555 O O . LEU A 1 85 ? 6.319 -31.879 14.726 1 63.336 65 LEU A O 1
ATOM 560 N N . GLU A 1 86 ? 5.741 -30.847 16.648 1 62.908 66 GLU A N 1
ATOM 561 C CA . GLU A 1 86 ? 5.781 -32.034 17.479 1 66.654 66 GLU A CA 1
ATOM 562 C C . GLU A 1 86 ? 4.862 -33.117 16.924 1 68.097 66 GLU A C 1
ATOM 563 O O . GLU A 1 86 ? 5.278 -34.268 16.844 1 71.012 66 GLU A O 1
ATOM 569 N N . ASN A 1 87 ? 3.622 -32.756 16.562 1 70 67 ASN A N 1
ATOM 570 C CA . ASN A 1 87 ? 2.647 -33.709 16.029 1 75.014 67 ASN A CA 1
ATOM 571 C C . ASN A 1 87 ? 3.128 -34.302 14.701 1 77.267 67 ASN A C 1
ATOM 572 O O . ASN A 1 87 ? 3.023 -35.51 14.49 1 88.672 67 ASN A O 1
ATOM 577 N N . ARG A 1 88 ? 3.653 -33.468 13.8 1 73.135 68 ARG A N 1
ATOM 578 C CA . ARG A 1 88 ? 4.138 -33.964 12.523 1 73.51 68 ARG A CA 1
ATOM 579 C C . ARG A 1 88 ? 5.326 -34.913 12.712 1 71.196 68 ARG A C 1
ATOM 580 O O . ARG A 1 88 ? 5.467 -35.851 11.941 1 69.827 68 ARG A O 1
ATOM 588 N N . LEU A 1 89 ? 6.189 -34.648 13.708 1 71.984 69 LEU A N 1
ATOM 589 C CA . LEU A 1 89 ? 7.328 -35.496 14.053 1 72.296 69 LEU A CA 1
ATOM 590 C C . LEU A 1 89 ? 6.843 -36.842 14.586 1 73.295 69 LEU A C 1
ATOM 591 O O . LEU A 1 89 ? 7.436 -37.875 14.291 1 76.229 69 LEU A O 1
ATOM 596 N N . ASN A 1 90 ? 5.792 -36.824 15.411 1 73.437 70 ASN A N 1
ATOM 597 C CA . ASN A 1 90 ? 5.227 -38.051 15.946 1 76.763 70 ASN A CA 1
ATOM 598 C C . ASN A 1 90 ? 4.675 -38.93 14.816 1 81.452 70 ASN A C 1
ATOM 599 O O . ASN A 1 90 ? 4.896 -40.142 14.807 1 84.361 70 ASN A O 1
ATOM 604 N N . GLN A 1 91 ? 3.969 -38.309 13.857 1 83.892 71 GLN A N 1
ATOM 605 C CA . GLN A 1 91 ? 3.348 -39.004 12.731 1 86.048 71 GLN A CA 1
ATOM 606 C C . GLN A 1 91 ? 4.378 -39.696 11.834 1 80.763 71 GLN A C 1
ATOM 607 O O . GLN A 1 91 ? 4.069 -40.686 11.186 1 79.027 71 GLN A O 1
ATOM 613 N N . GLU A 1 92 ? 5.597 -39.153 11.78 1 77.565 72 GLU A N 1
ATOM 614 C CA . GLU A 1 92 ? 6.685 -39.719 10.994 1 77.765 72 GLU A CA 1
ATOM 615 C C . GLU A 1 92 ? 7.485 -40.753 11.805 1 75.773 72 GLU A C 1
ATOM 616 O O . GLU A 1 92 ? 8.428 -41.363 11.289 1 71.449 72 GLU A O 1
ATOM 622 N N . GLY A 1 93 ? 7.159 -40.899 13.099 1 75.23 73 GLY A N 1
ATOM 623 C CA . GLY A 1 93 ? 7.731 -41.929 13.95 1 76.152 73 GLY A CA 1
ATOM 624 C C . GLY A 1 93 ? 8.964 -41.435 14.696 1 74.67 73 GLY A C 1
ATOM 625 O O . GLY A 1 93 ? 9.982 -42.133 14.726 1 78.167 73 GLY A O 1
ATOM 626 N N . PHE A 1 94 ? 8.849 -40.25 15.313 1 71.448 74 PHE A N 1
ATOM 627 C CA . PHE A 1 94 ? 9.893 -39.731 16.182 1 70.614 74 PHE A CA 1
ATOM 628 C C . PHE A 1 94 ? 9.336 -39.57 17.594 1 76.258 74 PHE A C 1
ATOM 629 O O . PHE A 1 94 ? 8.154 -39.264 17.766 1 76.859 74 PHE A O 1
ATOM 637 N N . GLN A 1 95 ? 10.213 -39.766 18.59 1 82.038 75 GLN A N 1
ATOM 638 C CA . GLN A 1 95 ? 9.924 -39.412 19.974 1 88.689 75 GLN A CA 1
ATOM 639 C C . GLN A 1 95 ? 10.135 -37.912 20.161 1 88.061 75 GLN A C 1
ATOM 640 O O . GLN A 1 95 ? 11.169 -37.488 20.676 1 86.559 75 GLN A O 1
ATOM 646 N N . ALA A 1 96 ? 9.136 -37.125 19.736 1 88.454 76 ALA A N 1
ATOM 647 C CA . ALA A 1 96 ? 9.175 -35.672 19.839 1 87.709 76 ALA A CA 1
ATOM 648 C C . ALA A 1 96 ? 8.502 -35.227 21.133 1 89.513 76 ALA A C 1
ATOM 649 O O . ALA A 1 96 ? 7.591 -35.912 21.594 1 90.455 76 ALA A O 1
ATOM 651 N N . GLU A 1 97 ? 8.943 -34.082 21.696 1 91.582 77 GLU A N 1
ATOM 652 C CA . GLU A 1 97 ? 8.239 -33.44 22.808 1 93.121 77 GLU A CA 1
ATOM 653 C C . GLU A 1 97 ? 8.47 -31.923 22.881 1 87.435 77 GLU A C 1
ATOM 654 O O . GLU A 1 97 ? 9.605 -31.45 22.919 1 90.674 77 GLU A O 1
ATOM 660 N N . CYS A 1 98 ? 7.359 -31.175 22.947 1 84.765 78 CYS A N 1
ATOM 661 C CA . CYS A 1 98 ? 7.329 -29.717 23.028 1 80.329 78 CYS A CA 1
ATOM 662 C C . CYS A 1 98 ? 7.465 -29.318 24.501 1 77.739 78 CYS A C 1
ATOM 663 O O . CYS A 1 98 ? 6.477 -29.269 25.211 1 78.023 78 CYS A O 1
ATOM 666 N N . LEU A 1 99 ? 8.708 -29.118 24.965 1 79.441 79 LEU A N 1
ATOM 667 C CA . LEU A 1 99 ? 9.057 -28.714 26.33 1 82.225 79 LEU A CA 1
ATOM 668 C C . LEU A 1 99 ? 8.9 -27.19 26.495 1 84.411 79 LEU A C 1
ATOM 669 O O . LEU A 1 99 ? 9.437 -26.427 25.694 1 81.741 79 LEU A O 1
ATOM 674 N N . ILE A 1 100 ? 8.2 -26.734 27.553 1 85.535 80 ILE A N 1
ATOM 675 C CA . ILE A 1 100 ? 7.871 -25.321 27.755 1 84.253 80 ILE A CA 1
ATOM 676 C C . ILE A 1 100 ? 8.794 -24.638 28.768 1 85.434 80 ILE A C 1
ATOM 677 O O . ILE A 1 100 ? 9.154 -25.214 29.797 1 90.634 80 ILE A O 1
ATOM 682 N N . ILE A 1 101 ? 9.104 -23.36 28.491 1 82.384 81 ILE A N 1
ATOM 683 C CA . ILE A 1 101 ? 9.812 -22.501 29.423 1 80.972 81 ILE A CA 1
ATOM 684 C C . ILE A 1 101 ? 8.78 -21.57 30.054 1 84.834 81 ILE A C 1
ATOM 685 O O . ILE A 1 101 ? 8.145 -20.786 29.351 1 88.794 81 ILE A O 1
ATOM 690 N N . PRO A 1 102 ? 8.56 -21.63 31.387 1 88.516 82 PRO A N 1
ATOM 691 C CA . PRO A 1 102 ? 7.579 -20.765 32.047 1 92.693 82 PRO A CA 1
ATOM 692 C C . PRO A 1 102 ? 8.105 -19.37 32.384 1 94.962 82 PRO A C 1
ATOM 693 O O . PRO A 1 102 ? 9.311 -19.175 32.503 1 93.778 82 PRO A O 1
ATOM 697 N N . GLU A 1 103 ? 7.174 -18.426 32.587 1 99.039 83 GLU A N 1
ATOM 698 C CA . GLU A 1 103 ? 7.475 -17.009 32.718 1 97.15 83 GLU A CA 1
ATOM 699 C C . GLU A 1 103 ? 7.957 -16.699 34.137 1 101.662 83 GLU A C 1
ATOM 700 O O . GLU A 1 103 ? 7.599 -17.403 35.082 1 103.515 83 GLU A O 1
ATOM 706 N N . ASN A 1 104 ? 8.745 -15.618 34.266 1 103.256 84 ASN A N 1
ATOM 707 C CA . ASN A 1 104 ? 9.09 -15.014 35.55 1 107.593 84 ASN A CA 1
ATOM 708 C C . ASN A 1 104 ? 7.917 -14.17 36.063 1 110.079 84 ASN A C 1
ATOM 709 O O . ASN A 1 104 ? 6.902 -14.039 35.386 1 117.151 84 ASN A O 1
ATOM 714 N N . GLU A 1 105 ? 8.052 -13.551 37.243 1 106.148 85 GLU A N 1
ATOM 715 C CA . GLU A 1 105 ? 6.914 -12.886 37.863 1 105.291 85 GLU A CA 1
ATOM 716 C C . GLU A 1 105 ? 6.295 -11.84 36.938 1 103.55 85 GLU A C 1
ATOM 717 O O . GLU A 1 105 ? 5.089 -11.591 37.009 1 105.206 85 GLU A O 1
ATOM 723 N N . ALA A 1 106 ? 7.129 -11.211 36.097 1 101.516 86 ALA A N 1
ATOM 724 C CA . ALA A 1 106 ? 6.707 -10.09 35.268 1 101.841 86 ALA A CA 1
ATOM 725 C C . ALA A 1 106 ? 6.296 -10.553 33.866 1 100.067 86 ALA A C 1
ATOM 726 O O . ALA A 1 106 ? 6.252 -9.745 32.935 1 101.47 86 ALA A O 1
ATOM 728 N N . GLY A 1 107 ? 5.978 -11.848 33.725 1 98.314 87 GLY A N 1
ATOM 729 C CA . GLY A 1 107 ? 5.372 -12.381 32.512 1 96.183 87 GLY A CA 1
ATOM 730 C C . GLY A 1 107 ? 6.343 -12.471 31.331 1 93.635 87 GLY A C 1
ATOM 731 O O . GLY A 1 107 ? 5.895 -12.62 30.193 1 85.856 87 GLY A O 1
ATOM 732 N N . ASP A 1 108 ? 7.658 -12.412 31.623 1 98.589 88 ASP A N 1
ATOM 733 C CA . ASP A 1 108 ? 8.734 -12.423 30.636 1 96.886 88 ASP A CA 1
ATOM 734 C C . ASP A 1 108 ? 9.449 -13.775 30.655 1 89.977 88 ASP A C 1
ATOM 735 O O . ASP A 1 108 ? 9.535 -14.416 31.707 1 93.197 88 ASP A O 1
ATOM 740 N N . VAL A 1 109 ? 9.962 -14.19 29.486 1 81.586 89 VAL A N 1
ATOM 741 C CA . VAL A 1 109 ? 10.691 -15.445 29.356 1 81.993 89 VAL A CA 1
ATOM 742 C C . VAL A 1 109 ? 12.151 -15.144 29.014 1 76.744 89 VAL A C 1
ATOM 743 O O . VAL A 1 109 ? 12.48 -14.912 27.854 1 69.887 89 VAL A O 1
ATOM 747 N N . THR A 1 110 ? 13.02 -15.209 30.036 1 78.298 90 THR A N 1
ATOM 748 C CA . THR A 1 110 ? 14.399 -14.739 29.952 1 78.961 90 THR A CA 1
ATOM 749 C C . THR A 1 110 ? 15.358 -15.899 29.687 1 80.946 90 THR A C 1
ATOM 750 O O . THR A 1 110 ? 14.998 -17.071 29.824 1 85.133 90 THR A O 1
ATOM 754 N N . ALA A 1 111 ? 16.611 -15.53 29.384 1 75.699 91 ALA A N 1
ATOM 755 C CA . ALA A 1 111 ? 17.705 -16.474 29.269 1 72.298 91 ALA A CA 1
ATOM 756 C C . ALA A 1 111 ? 18.49 -16.479 30.576 1 75.454 91 ALA A C 1
ATOM 757 O O . ALA A 1 111 ? 19.717 -16.407 30.577 1 76.512 91 ALA A O 1
ATOM 759 N N . ASP A 1 112 ? 17.755 -16.574 31.687 1 78.928 92 ASP A N 1
ATOM 760 C CA . ASP A 1 112 ? 18.344 -16.589 33.013 1 86.593 92 ASP A CA 1
ATOM 761 C C . ASP A 1 112 ? 18.649 -18.03 33.434 1 95.84 92 ASP A C 1
ATOM 762 O O . ASP A 1 112 ? 18.037 -18.979 32.944 1 101.663 92 ASP A O 1
ATOM 767 N N . GLU A 1 113 ? 19.588 -18.185 34.377 1 104.62 93 GLU A N 1
ATOM 768 C CA . GLU A 1 113 ? 19.998 -19.477 34.925 1 109.84 93 GLU A CA 1
ATOM 769 C C . GLU A 1 113 ? 18.805 -20.38 35.252 1 110.79 93 GLU A C 1
ATOM 770 O O . GLU A 1 113 ? 18.895 -21.585 35.035 1 115.031 93 GLU A O 1
ATOM 776 N N . ARG A 1 114 ? 17.701 -19.802 35.758 1 112.042 94 ARG A N 1
ATOM 777 C CA . ARG A 1 114 ? 16.5 -20.543 36.143 1 110.884 94 ARG A CA 1
ATOM 778 C C . ARG A 1 114 ? 15.877 -21.222 34.919 1 104.759 94 ARG A C 1
ATOM 779 O O . ARG A 1 114 ? 15.635 -22.427 34.923 1 105.478 94 ARG A O 1
ATOM 787 N N . SER A 1 115 ? 15.591 -20.448 33.869 1 99.119 95 SER A N 1
ATOM 788 C CA . SER A 1 115 ? 15.059 -21.009 32.635 1 96.798 95 SER A CA 1
ATOM 789 C C . SER A 1 115 ? 16.035 -22 31.991 1 95.727 95 SER A C 1
ATOM 790 O O . SER A 1 115 ? 15.613 -23.034 31.473 1 97.383 95 SER A O 1
ATOM 793 N N . LEU A 1 116 ? 17.334 -21.676 32.019 1 93.525 96 LEU A N 1
ATOM 794 C CA . LEU A 1 116 ? 18.377 -22.548 31.498 1 91.979 96 LEU A CA 1
ATOM 795 C C . LEU A 1 116 ? 18.292 -23.937 32.14 1 93.08 96 LEU A C 1
ATOM 796 O O . LEU A 1 116 ? 18.231 -24.932 31.417 1 96.929 96 LEU A O 1
ATOM 801 N N . ILE A 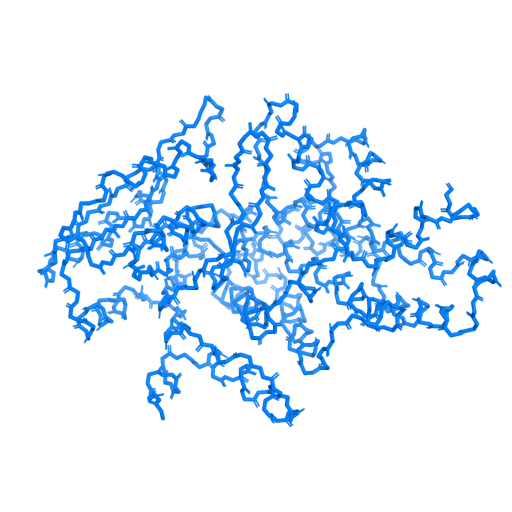1 117 ? 18.257 -24.008 33.481 1 93.083 97 ILE A N 1
ATOM 802 C CA . ILE A 1 117 ? 18.204 -25.28 34.2 1 95.728 97 ILE A CA 1
ATOM 803 C C . ILE A 1 117 ? 16.844 -25.968 34.051 1 96.226 97 ILE A C 1
ATOM 804 O O . ILE A 1 117 ? 16.773 -27.192 34.156 1 94.991 97 ILE A O 1
ATOM 809 N N . HIS A 1 118 ? 15.772 -25.187 33.84 1 97.659 98 HIS A N 1
ATOM 810 C CA . HIS A 1 118 ? 14.436 -25.732 33.613 1 97.432 98 HIS A CA 1
ATOM 811 C C . HIS A 1 118 ? 14.393 -26.508 32.302 1 95.34 98 HIS A C 1
ATOM 812 O O . HIS A 1 118 ? 13.744 -27.543 32.22 1 98.536 98 HIS A O 1
ATOM 819 N N . VAL A 1 119 ? 15.073 -25.978 31.282 1 92.995 99 VAL A N 1
ATOM 820 C CA . VAL A 1 119 ? 15.257 -26.663 30.014 1 92.64 99 VAL A CA 1
ATOM 821 C C . VAL A 1 119 ? 16.201 -27.853 30.181 1 96.12 99 VAL A C 1
ATOM 822 O O . VAL A 1 119 ? 16.01 -28.881 29.532 1 102.458 99 VAL A O 1
ATOM 826 N N . LEU A 1 120 ? 17.206 -27.714 31.056 1 96.817 100 LEU A N 1
ATOM 827 C CA . LEU A 1 120 ? 18.294 -28.678 31.171 1 98.84 100 LEU A CA 1
ATOM 828 C C . LEU A 1 120 ? 17.99 -29.805 32.175 1 104.16 100 LEU A C 1
ATOM 829 O O . LEU A 1 120 ? 18.925 -30.455 32.642 1 111.272 100 LEU A O 1
ATOM 834 N N . ILE A 1 121 ? 16.708 -30.076 32.491 1 102.121 101 ILE A N 1
ATOM 835 C CA . ILE A 1 121 ? 16.336 -31.277 33.239 1 103.712 101 ILE A CA 1
ATOM 836 C C . ILE A 1 121 ? 15.192 -32.023 32.548 1 108.365 101 ILE A C 1
ATOM 837 O O . ILE A 1 121 ? 15.181 -33.252 32.561 1 115.844 101 ILE A O 1
ATOM 842 N N . HIS A 1 122 ? 14.233 -31.281 31.973 1 107.847 102 HIS A N 1
ATOM 843 C CA . HIS A 1 122 ? 13.106 -31.842 31.242 1 108.259 102 HIS A CA 1
ATOM 844 C C . HIS A 1 122 ? 13.538 -32.448 29.904 1 103.103 102 HIS A C 1
ATOM 845 O O . HIS A 1 122 ? 12.737 -33.138 29.273 1 102.442 102 HIS A O 1
ATOM 852 N N . THR A 1 123 ? 14.774 -32.153 29.46 1 99.193 103 THR A N 1
ATOM 853 C CA . THR A 1 123 ? 15.43 -32.861 28.362 1 98.97 103 THR A CA 1
ATOM 854 C C . THR A 1 123 ? 16.15 -34.104 28.901 1 109.668 103 THR A C 1
ATOM 855 O O . THR A 1 123 ? 17.144 -33.963 29.619 1 114.711 103 THR A O 1
ATOM 859 N N . LYS A 1 124 ? 15.692 -35.313 28.508 1 113.18 104 LYS A N 1
ATOM 860 C CA . LYS A 1 124 ? 16.181 -36.575 29.06 1 111.017 104 LYS A CA 1
ATOM 861 C C . LYS A 1 124 ? 17.293 -37.167 28.197 1 105.796 104 LYS A C 1
ATOM 862 O O . LYS A 1 124 ? 17.396 -36.852 27.021 1 97.645 104 LYS A O 1
ATOM 868 N N . GLN A 1 125 ? 18.083 -38.073 28.794 1 111.143 105 GLN A N 1
ATOM 869 C CA . GLN A 1 125 ? 19.318 -38.605 28.214 1 112.168 105 GLN A CA 1
ATOM 870 C C . GLN A 1 125 ? 19.103 -39.309 26.866 1 107.412 105 GLN A C 1
ATOM 871 O O . GLN A 1 125 ? 20.01 -39.287 26.03 1 106.913 105 GLN A O 1
ATOM 877 N N . PRO A 1 126 ? 17.964 -40.005 26.617 1 100.38 106 PRO A N 1
ATOM 878 C CA . PRO A 1 126 ? 17.651 -40.505 25.278 1 96.085 106 PRO A CA 1
ATOM 879 C C . PRO A 1 126 ? 17.884 -39.481 24.166 1 94.563 106 PRO A C 1
ATOM 880 O O . PRO A 1 126 ? 18.229 -39.871 23.047 1 94.118 106 PRO A O 1
ATOM 884 N N . THR A 1 127 ? 17.679 -38.187 24.495 1 95.192 107 THR A N 1
ATOM 885 C CA . THR A 1 127 ? 17.51 -37.103 23.524 1 93.114 107 THR A CA 1
ATOM 886 C C . THR A 1 127 ? 18.798 -36.862 22.742 1 84.665 107 THR A C 1
ATOM 887 O O . THR A 1 127 ? 19.87 -36.709 23.328 1 81.479 107 THR A O 1
ATOM 891 N N . ASP A 1 128 ? 18.651 -36.811 21.412 1 79.936 108 ASP A N 1
ATOM 892 C CA . ASP A 1 128 ? 19.78 -36.732 20.505 1 78.54 108 ASP A CA 1
ATOM 893 C C . ASP A 1 128 ? 19.739 -35.436 19.702 1 74.317 108 ASP A C 1
ATOM 894 O O . ASP A 1 128 ? 20.712 -35.146 19.014 1 74.402 108 ASP A O 1
ATOM 899 N N . VAL A 1 129 ? 18.636 -34.666 19.771 1 72.8 109 VAL A N 1
ATOM 900 C CA . VAL A 1 129 ? 18.607 -33.348 19.135 1 69.77 109 VAL A CA 1
ATOM 901 C C . VAL A 1 129 ? 17.663 -32.376 19.849 1 66.543 109 VAL A C 1
ATOM 902 O O . VAL A 1 129 ? 16.544 -32.734 20.229 1 68.19 109 VAL A O 1
ATOM 906 N N . MET A 1 130 ? 18.121 -31.121 19.984 1 63.837 110 MET A N 1
ATOM 907 C CA . MET A 1 130 ? 17.289 -30.043 20.511 1 65.836 110 MET A CA 1
ATOM 908 C C . MET A 1 130 ? 16.786 -29.157 19.363 1 63.529 110 MET A C 1
ATOM 909 O O . MET A 1 130 ? 17.383 -29.135 18.285 1 62.369 110 MET A O 1
ATOM 914 N N . ILE A 1 131 ? 15.65 -28.477 19.578 1 60.787 111 ILE A N 1
ATOM 915 C CA . ILE A 1 131 ? 15.086 -27.598 18.568 1 59.398 111 ILE A CA 1
ATOM 916 C C . ILE A 1 131 ? 14.521 -26.371 19.261 1 60.039 111 ILE A C 1
ATOM 917 O O . ILE A 1 131 ? 13.566 -26.469 20.018 1 56.724 111 ILE A O 1
ATOM 922 N N . ALA A 1 132 ? 15.134 -25.219 18.964 1 64.829 112 ALA A N 1
ATOM 923 C CA . ALA A 1 132 ? 14.669 -23.926 19.435 1 63.781 112 ALA A CA 1
ATOM 924 C C . ALA A 1 132 ? 13.488 -23.508 18.575 1 60.983 112 ALA A C 1
ATOM 925 O O . ALA A 1 132 ? 13.669 -23.104 17.424 1 54.695 112 ALA A O 1
ATOM 927 N N . VAL A 1 133 ? 12.293 -23.631 19.16 1 63.16 113 VAL A N 1
ATOM 928 C CA . VAL A 1 133 ? 11.078 -23.171 18.513 1 66.199 113 VAL A CA 1
ATOM 929 C C . VAL A 1 133 ? 10.727 -21.823 19.119 1 62.901 113 VAL A C 1
ATOM 930 O O . VAL A 1 133 ? 10.079 -21.767 20.165 1 64.522 113 VAL A O 1
ATOM 934 N N . GLY A 1 134 ? 11.176 -20.747 18.47 1 61.808 114 GLY A N 1
ATOM 935 C CA . GLY A 1 134 ? 10.86 -19.419 18.974 1 65.181 114 GLY A CA 1
ATOM 936 C C . GLY A 1 134 ? 11.737 -18.301 18.41 1 63.838 114 GLY A C 1
ATOM 937 O O . GLY A 1 134 ? 12.068 -18.281 17.226 1 55.745 114 GLY A O 1
ATOM 938 N N . SER A 1 135 ? 12.083 -17.367 19.31 1 69.945 115 SER A N 1
ATOM 939 C CA . SER A 1 135 ? 12.861 -16.173 19.006 1 69.497 115 SER A CA 1
ATOM 940 C C . SER A 1 135 ? 14.181 -16.161 19.795 1 75.32 115 SER A C 1
ATOM 941 O O . SER A 1 135 ? 14.492 -17.099 20.542 1 87.948 115 SER A O 1
ATOM 944 N N . GLY A 1 136 ? 14.954 -15.079 19.616 1 66.236 116 GLY A N 1
ATOM 945 C CA . GLY A 1 136 ? 16.289 -14.894 20.174 1 65.612 116 GLY A CA 1
ATOM 946 C C . GLY A 1 136 ? 16.526 -15.484 21.566 1 65.224 116 GLY A C 1
ATOM 947 O O . GLY A 1 136 ? 17.604 -16.042 21.798 1 66.236 116 GLY A O 1
ATOM 948 N N . THR A 1 137 ? 15.568 -15.307 22.497 1 62.158 117 THR A N 1
ATOM 949 C CA . THR A 1 137 ? 15.733 -15.776 23.873 1 62.786 117 THR A CA 1
ATOM 950 C C . THR A 1 137 ? 15.688 -17.301 23.935 1 67.018 117 THR A C 1
ATOM 951 O O . THR A 1 137 ? 16.577 -17.906 24.54 1 73.166 117 THR A O 1
ATOM 955 N N . ILE A 1 138 ? 14.62 -17.906 23.377 1 67.354 118 ILE A N 1
ATOM 956 C CA . ILE A 1 138 ? 14.515 -19.358 23.289 1 67.165 118 ILE A CA 1
ATOM 957 C C . ILE A 1 138 ? 15.8 -19.875 22.657 1 64.118 118 ILE A C 1
ATOM 958 O O . ILE A 1 138 ? 16.444 -20.754 23.218 1 64.955 118 ILE A O 1
ATOM 963 N N . HIS A 1 139 ? 16.165 -19.276 21.517 1 59.567 119 HIS A N 1
ATOM 964 C CA . HIS A 1 139 ? 17.373 -19.623 20.793 1 58.842 119 HIS A CA 1
ATOM 965 C C . HIS A 1 139 ? 18.649 -19.53 21.634 1 62.422 119 HIS A C 1
ATOM 966 O O . HIS A 1 139 ? 19.552 -20.327 21.432 1 66.74 119 HIS A O 1
ATOM 973 N N . ASP A 1 140 ? 18.749 -18.572 22.56 1 67.74 120 ASP A N 1
ATOM 974 C CA . ASP A 1 140 ? 19.902 -18.476 23.452 1 74.536 120 ASP A CA 1
ATOM 975 C C . ASP A 1 140 ? 19.91 -19.6 24.486 1 77.741 120 ASP A C 1
ATOM 976 O O . ASP A 1 140 ? 20.945 -20.216 24.729 1 86.666 120 ASP A O 1
ATOM 981 N N . ILE A 1 141 ? 18.761 -19.848 25.114 1 78.079 121 ILE A N 1
ATOM 982 C CA . ILE A 1 141 ? 18.651 -20.885 26.125 1 80.471 121 ILE A CA 1
ATOM 983 C C . ILE A 1 141 ? 19.006 -22.245 25.522 1 79.613 121 ILE A C 1
ATOM 984 O O . ILE A 1 141 ? 19.669 -23.05 26.167 1 82.767 121 ILE A O 1
ATOM 989 N N . VAL A 1 142 ? 18.543 -22.506 24.295 1 73.616 122 VAL A N 1
ATOM 990 C CA . VAL A 1 142 ? 18.788 -23.771 23.629 1 71.056 122 VAL A CA 1
ATOM 991 C C . VAL A 1 142 ? 20.239 -23.826 23.173 1 73.229 122 VAL A C 1
ATOM 992 O O . VAL A 1 142 ? 20.916 -24.832 23.38 1 77.12 122 VAL A O 1
ATOM 996 N N . ARG A 1 143 ? 20.702 -22.739 22.546 1 73.062 123 ARG A N 1
ATOM 997 C CA . ARG A 1 143 ? 22.087 -22.603 22.112 1 73.61 123 ARG A CA 1
ATOM 998 C C . ARG A 1 143 ? 23.069 -22.958 23.24 1 76.249 123 ARG A C 1
ATOM 999 O O . ARG A 1 143 ? 24.091 -23.609 22.981 1 75.407 123 ARG A O 1
ATOM 1007 N N . PHE A 1 144 ? 22.766 -22.491 24.468 1 74.971 124 PHE A N 1
ATOM 1008 C CA . PHE A 1 144 ? 23.605 -22.684 25.643 1 76.323 124 PHE A CA 1
ATOM 1009 C C . PHE A 1 144 ? 23.444 -24.112 26.172 1 79.056 124 PHE A C 1
ATOM 1010 O O . PHE A 1 144 ? 24.434 -24.834 26.359 1 81.354 124 PHE A O 1
ATOM 1018 N N . ALA A 1 145 ? 22.181 -24.494 26.424 1 78.714 125 ALA A N 1
ATOM 1019 C CA . ALA A 1 145 ? 21.838 -25.748 27.082 1 80.195 125 ALA A CA 1
ATOM 1020 C C . ALA A 1 145 ? 22.39 -26.932 26.29 1 77.964 125 ALA A C 1
ATOM 1021 O O . ALA A 1 145 ? 23.088 -27.773 26.858 1 73.836 125 ALA A O 1
ATOM 1023 N N . ALA A 1 146 ? 22.098 -26.939 24.978 1 77.137 126 ALA A N 1
ATOM 1024 C CA . ALA A 1 146 ? 22.503 -27.995 24.058 1 79.34 126 ALA A CA 1
ATOM 1025 C C . ALA A 1 146 ? 24.017 -28.124 24.021 1 83.02 126 ALA A C 1
ATOM 1026 O O . ALA A 1 146 ? 24.538 -29.228 23.945 1 84.355 126 ALA A O 1
ATOM 1028 N N . PHE A 1 147 ? 24.706 -26.98 24.071 1 88.778 127 PHE A N 1
ATOM 1029 C CA . PHE A 1 147 ? 26.156 -26.953 24.078 1 91.318 127 PHE A CA 1
ATOM 1030 C C . PHE A 1 147 ? 26.709 -27.589 25.35 1 97.917 127 PHE A C 1
ATOM 1031 O O . PHE A 1 147 ? 27.696 -28.322 25.286 1 104.292 127 PHE A O 1
ATOM 1039 N N . GLN A 1 148 ? 26.08 -27.296 26.498 1 99.315 128 GLN A N 1
ATOM 1040 C CA . GLN A 1 148 ? 26.497 -27.879 27.768 1 101.769 128 GLN A CA 1
ATOM 1041 C C . GLN A 1 148 ? 26.084 -29.353 27.88 1 101.07 128 GLN A C 1
ATOM 1042 O O . GLN A 1 148 ? 26.695 -30.091 28.646 1 106.944 128 GLN A O 1
ATOM 1048 N N . ARG A 1 149 ? 25.062 -29.794 27.127 1 92.782 129 ARG A N 1
ATOM 1049 C CA . ARG A 1 149 ? 24.664 -31.193 27.099 1 89.286 129 ARG A CA 1
ATOM 1050 C C . ARG A 1 149 ? 25.181 -31.889 25.843 1 89.898 129 ARG A C 1
ATOM 1051 O O . ARG A 1 149 ? 24.848 -33.047 25.613 1 101.93 129 ARG A O 1
ATOM 1059 N N . ASP A 1 150 ? 25.989 -31.186 25.044 1 85.083 130 ASP A N 1
ATOM 1060 C CA . ASP A 1 150 ? 26.727 -31.765 23.928 1 85.56 130 ASP A CA 1
ATOM 1061 C C . ASP A 1 150 ? 25.782 -32.405 22.909 1 84.133 130 ASP A C 1
ATOM 1062 O O . ASP A 1 150 ? 25.934 -33.573 22.549 1 81.529 130 ASP A O 1
ATOM 1067 N N . LEU A 1 151 ? 24.831 -31.595 22.43 1 84.163 131 LEU A N 1
ATOM 1068 C CA . LEU A 1 151 ? 23.783 -32.029 21.519 1 81.751 131 LEU A CA 1
ATOM 1069 C C . LEU A 1 151 ? 23.639 -30.975 20.431 1 77.307 131 LEU A C 1
ATOM 1070 O O . LEU A 1 151 ? 23.79 -29.79 20.715 1 74.803 131 LEU A O 1
ATOM 1075 N N . PRO A 1 152 ? 23.302 -31.375 19.184 1 75.231 132 PRO A N 1
ATOM 1076 C CA . PRO A 1 152 ? 22.969 -30.418 18.13 1 73.143 132 PRO A CA 1
ATOM 1077 C C . PRO A 1 152 ? 21.615 -29.778 18.418 1 73.141 132 PRO A C 1
ATOM 1078 O O . PRO A 1 152 ? 20.726 -30.443 18.959 1 77.884 132 PRO A O 1
ATOM 1082 N N . PHE A 1 153 ? 21.466 -28.494 18.05 1 69.259 133 PHE A N 1
ATOM 1083 C CA . PHE A 1 153 ? 20.182 -27.815 18.144 1 67.356 133 PHE A CA 1
ATOM 1084 C C . PHE A 1 153 ? 19.851 -27.243 16.774 1 63.375 133 PHE A C 1
ATOM 1085 O O . PHE A 1 153 ? 20.748 -26.828 16.032 1 64.637 133 PHE A O 1
ATOM 1093 N N . ILE A 1 154 ? 18.548 -27.291 16.458 1 62.923 134 ILE A N 1
ATOM 1094 C CA . ILE A 1 154 ? 18.01 -26.843 15.185 1 61.556 134 ILE A CA 1
ATOM 1095 C C . ILE A 1 154 ? 17.286 -25.522 15.418 1 63.07 134 ILE A C 1
ATOM 1096 O O . ILE A 1 154 ? 16.548 -25.379 16.391 1 67.731 134 ILE A O 1
ATOM 1101 N N . SER A 1 155 ? 17.541 -24.557 14.527 1 60.855 135 SER A N 1
ATOM 1102 C CA . SER A 1 155 ? 16.901 -23.252 14.586 1 61.862 135 SER A CA 1
ATOM 1103 C C . SER A 1 155 ? 15.533 -23.304 13.891 1 57.997 135 SER A C 1
ATOM 1104 O O . SER A 1 155 ? 15.45 -23.608 12.692 1 49.592 135 SER A O 1
ATOM 1107 N N . TYR A 1 156 ? 14.474 -23.017 14.682 1 58.344 136 TYR A N 1
ATOM 1108 C CA . TYR A 1 156 ? 13.113 -22.825 14.187 1 60.03 136 TYR A CA 1
ATOM 1109 C C . TYR A 1 156 ? 12.595 -21.462 14.65 1 59.643 136 TYR A C 1
ATOM 1110 O O . TYR A 1 156 ? 11.936 -21.35 15.692 1 58.236 136 TYR A O 1
ATOM 1119 N N . PRO A 1 157 ? 12.931 -20.376 13.908 1 62.887 137 PRO A N 1
ATOM 1120 C CA . PRO A 1 157 ? 12.508 -19.023 14.268 1 58.798 137 PRO A CA 1
ATOM 1121 C C . PRO A 1 157 ? 11.025 -18.782 13.986 1 57.595 137 PRO A C 1
ATOM 1122 O O . PRO A 1 157 ? 10.552 -19.134 12.91 1 59.008 137 PRO A O 1
ATOM 1126 N N . THR A 1 158 ? 10.315 -18.218 14.983 1 56.502 138 THR A N 1
ATOM 1127 C CA . THR A 1 158 ? 8.897 -17.869 14.907 1 59.085 138 THR A CA 1
ATOM 1128 C C . THR A 1 158 ? 8.67 -16.38 14.607 1 57.988 138 THR A C 1
ATOM 1129 O O . THR A 1 158 ? 7.518 -15.947 14.506 1 58.375 138 THR A O 1
ATOM 1133 N N . ALA A 1 159 ? 9.749 -15.598 14.461 1 53.631 139 ALA A N 1
ATOM 1134 C CA . ALA A 1 159 ? 9.635 -14.192 14.119 1 52.805 139 ALA A CA 1
ATOM 1135 C C . ALA A 1 159 ? 10.927 -13.686 13.481 1 51.354 139 ALA A C 1
ATOM 1136 O O . ALA A 1 159 ? 12.014 -14.081 13.869 1 52.009 139 ALA A O 1
ATOM 1138 N N . PRO A 1 160 ? 10.867 -12.808 12.464 1 49.394 140 PRO A N 1
ATOM 1139 C CA . PRO A 1 160 ? 12.077 -12.214 11.91 1 50.138 140 PRO A CA 1
ATOM 1140 C C . PRO A 1 160 ? 12.469 -10.953 12.687 1 50.624 140 PRO A C 1
ATOM 1141 O O . PRO A 1 160 ? 12.327 -9.831 12.19 1 55.002 140 PRO A O 1
ATOM 1145 N N . SER A 1 161 ? 12.99 -11.17 13.903 1 47.315 141 SER A N 1
ATOM 1146 C CA . SER A 1 161 ? 13.124 -10.134 14.917 1 48.672 141 SER A CA 1
ATOM 1147 C C . SER A 1 161 ? 14.588 -9.771 15.209 1 47.232 141 SER A C 1
ATOM 1148 O O . SER A 1 161 ? 14.834 -8.754 15.874 1 42.835 141 SER A O 1
ATOM 1151 N N . VAL A 1 162 ? 15.533 -10.627 14.771 1 48.035 142 VAL A N 1
ATOM 1152 C CA . VAL A 1 162 ? 16.937 -10.541 15.176 1 51.473 142 VAL A CA 1
ATOM 1153 C C . VAL A 1 162 ? 17.831 -11.246 14.159 1 54.228 142 VAL A C 1
ATOM 1154 O O . VAL A 1 162 ? 17.347 -12 13.329 1 54.9 142 VAL A O 1
ATOM 1158 N N . ASP A 1 163 ? 19.152 -11.015 14.272 1 59.686 143 ASP A N 1
ATOM 1159 C CA . ASP A 1 163 ? 20.163 -11.652 13.432 1 59.386 143 ASP A CA 1
ATOM 1160 C C . ASP A 1 163 ? 21.028 -12.615 14.254 1 63.605 143 ASP A C 1
ATOM 1161 O O . ASP A 1 163 ? 22.117 -12.966 13.813 1 67.082 143 ASP A O 1
ATOM 1166 N N . GLY A 1 164 ? 20.54 -13.051 15.431 1 68.371 144 GLY A N 1
ATOM 1167 C CA . GLY A 1 164 ? 21.256 -13.969 16.314 1 68.27 144 GLY A CA 1
ATOM 1168 C C . GLY A 1 164 ? 20.567 -15.335 16.452 1 67.642 144 GLY A C 1
ATOM 1169 O O . GLY A 1 164 ? 20.363 -15.839 17.57 1 61.448 144 GLY A O 1
ATOM 1170 N N . PHE A 1 165 ? 20.207 -15.917 15.293 1 63.445 145 PHE A N 1
ATOM 1171 C CA . PHE A 1 165 ? 19.729 -17.289 15.213 1 63.402 145 PHE A CA 1
ATOM 1172 C C . PHE A 1 165 ? 20.915 -18.217 14.927 1 66.753 145 PHE A C 1
ATOM 1173 O O . PHE A 1 165 ? 21.059 -19.246 15.587 1 71.404 145 PHE A O 1
ATOM 1181 N N . THR A 1 166 ? 21.778 -17.839 13.966 1 63.838 146 THR A N 1
ATOM 1182 C CA . THR A 1 166 ? 22.911 -18.657 13.536 1 61.552 146 THR A CA 1
ATOM 1183 C C . THR A 1 166 ? 24.13 -18.521 14.456 1 61.719 146 THR A C 1
ATOM 1184 O O . THR A 1 166 ? 25.085 -19.286 14.321 1 60.836 146 THR A O 1
ATOM 1188 N N . SER A 1 167 ? 24.093 -17.562 15.39 1 61.873 147 SER A N 1
ATOM 1189 C CA . SER A 1 167 ? 25.232 -17.205 16.221 1 63.535 147 SER A CA 1
ATOM 1190 C C . SER A 1 167 ? 25.717 -18.36 17.088 1 61.804 147 SER A C 1
ATOM 1191 O O . SER A 1 167 ? 24.958 -19.271 17.424 1 59.969 147 SER A O 1
ATOM 1194 N N . ALA A 1 168 ? 26.993 -18.238 17.477 1 60.104 148 ALA A N 1
ATOM 1195 C CA . ALA A 1 168 ? 27.688 -19.145 18.376 1 61.415 148 ALA A CA 1
ATOM 1196 C C . ALA A 1 168 ? 27.546 -18.7 19.832 1 64.08 148 ALA A C 1
ATOM 1197 O O . ALA A 1 168 ? 27.681 -19.512 20.737 1 61.446 148 ALA A O 1
ATOM 1199 N N . GLY A 1 169 ? 27.29 -17.405 20.062 1 66.253 149 GLY A N 1
ATOM 1200 C CA . GLY A 1 169 ? 27.297 -16.854 21.41 1 66.462 149 GLY A CA 1
ATOM 1201 C C . GLY A 1 169 ? 25.89 -16.687 21.98 1 64.036 149 GLY A C 1
ATOM 1202 O O . GLY A 1 169 ? 24.966 -16.372 21.233 1 61.379 149 GLY A O 1
ATOM 1203 N N . ALA A 1 170 ? 25.779 -16.875 23.309 1 65.129 150 ALA A N 1
ATOM 1204 C CA . ALA A 1 170 ? 24.516 -16.909 24.034 1 68.893 150 ALA A CA 1
ATOM 1205 C C . ALA A 1 170 ? 24.48 -15.836 25.136 1 72.682 150 ALA A C 1
ATOM 1206 O O . ALA A 1 170 ? 24.904 -16.099 26.27 1 74.631 150 ALA A O 1
ATOM 1208 N N . PRO A 1 171 ? 23.965 -14.605 24.842 1 70.774 151 PRO A N 1
ATOM 1209 C CA . PRO A 1 171 ? 23.694 -13.589 25.87 1 70.848 151 PRO A CA 1
ATOM 1210 C C . PRO A 1 171 ? 22.777 -14.063 26.99 1 70.788 151 PRO A C 1
ATOM 1211 O O . PRO A 1 171 ? 21.573 -13.806 26.914 1 74.528 151 PRO A O 1
ATOM 1215 N N . ILE A 1 172 ? 23.343 -14.738 28.008 1 69.28 152 ILE A N 1
ATOM 1216 C CA . ILE A 1 172 ? 22.549 -15.285 29.106 1 73.163 152 ILE A CA 1
ATOM 1217 C C . ILE A 1 172 ? 22.689 -14.412 30.348 1 76.038 152 ILE A C 1
ATOM 1218 O O . ILE A 1 172 ? 23.73 -13.808 30.546 1 76.547 152 ILE A O 1
ATOM 1223 N N . ILE A 1 173 ? 21.661 -14.402 31.208 1 79.174 153 ILE A N 1
ATOM 1224 C CA . ILE A 1 173 ? 21.688 -13.669 32.47 1 86.233 153 ILE A CA 1
ATOM 1225 C C . ILE A 1 173 ? 22.251 -14.576 33.57 1 96.917 153 ILE A C 1
ATOM 1226 O O . ILE A 1 173 ? 21.904 -15.756 33.628 1 111.392 153 ILE A O 1
ATOM 1231 N N . LEU A 1 174 ? 23.085 -14.021 34.469 1 100.815 154 LEU A N 1
ATOM 1232 C CA . LEU A 1 174 ? 23.659 -14.787 35.572 1 106.797 154 LEU A CA 1
ATOM 1233 C C . LEU A 1 174 ? 24.206 -13.87 36.668 1 112.965 154 LEU A C 1
ATOM 1234 O O . LEU A 1 174 ? 24.675 -12.771 36.386 1 115.808 154 LEU A O 1
ATOM 1239 N N . TYR A 1 175 ? 24.17 -14.372 37.913 1 121.735 155 TYR A N 1
ATOM 1240 C CA . TYR A 1 175 ? 24.667 -13.708 39.113 1 130.131 155 TYR A CA 1
ATOM 1241 C C . TYR A 1 175 ? 23.837 -12.448 39.366 1 134.989 155 TYR A C 1
ATOM 1242 O O . TYR A 1 175 ? 23.264 -12.298 40.446 1 137.398 155 TYR A O 1
ATOM 1251 N N . GLY A 1 176 ? 23.813 -11.545 38.369 1 133.924 156 GLY A N 1
ATOM 1252 C CA . GLY A 1 176 ? 23.021 -10.324 38.389 1 130.317 156 GLY A CA 1
ATOM 1253 C C . GLY A 1 176 ? 23.414 -9.381 37.25 1 127.502 156 GLY A C 1
ATOM 1254 O O . GLY A 1 176 ? 23.658 -8.203 37.513 1 137.995 156 GLY A O 1
ATOM 1255 N N . THR A 1 177 ? 23.466 -9.916 36.007 1 118.242 157 THR A N 1
ATOM 1256 C CA . THR A 1 177 ? 23.913 -9.213 34.796 1 113.334 157 THR A CA 1
ATOM 1257 C C . THR A 1 177 ? 23.703 -10.091 33.552 1 102.794 157 THR A C 1
ATOM 1258 O O .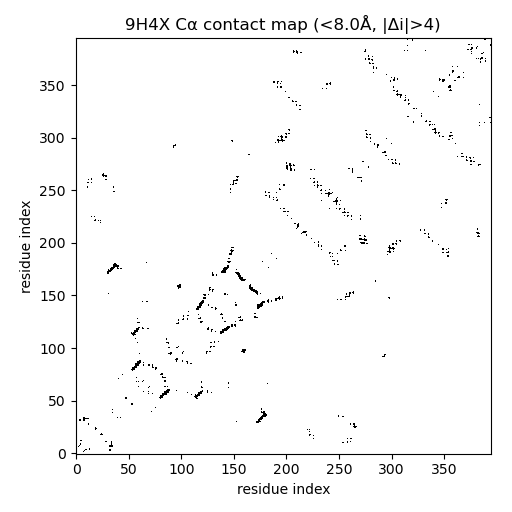 THR A 1 177 ? 23.754 -11.311 33.658 1 105.826 157 THR A O 1
ATOM 1262 N N . LYS A 1 178 ? 23.54 -9.466 32.369 1 95.532 158 LYS A N 1
ATOM 1263 C CA . LYS A 1 178 ? 23.374 -10.169 31.101 1 89.314 158 LYS A CA 1
ATOM 1264 C C . LYS A 1 178 ? 24.683 -10.233 30.306 1 86.53 158 LYS A C 1
ATOM 1265 O O . LYS A 1 178 ? 25.071 -9.228 29.71 1 89.821 158 LYS A O 1
ATOM 1271 N N . THR A 1 179 ? 25.276 -11.445 30.206 1 85.849 159 THR A N 1
ATOM 1272 C CA . THR A 1 179 ? 26.618 -11.691 29.664 1 85.695 159 THR A CA 1
ATOM 1273 C C . THR A 1 179 ? 26.606 -12.739 28.535 1 81.68 159 THR A C 1
ATOM 1274 O O . THR A 1 179 ? 25.844 -13.708 28.586 1 79.493 159 THR A O 1
ATOM 1278 N N . THR A 1 180 ? 27.516 -12.571 27.549 1 77.029 160 THR A N 1
ATOM 1279 C CA . THR A 1 180 ? 27.519 -13.345 26.308 1 73.003 160 THR A CA 1
ATOM 1280 C C . THR A 1 180 ? 28.583 -14.447 26.32 1 74.585 160 THR A C 1
ATOM 1281 O O . THR A 1 180 ? 29.669 -14.255 25.781 1 71.7 160 THR A O 1
ATOM 1285 N N . ILE A 1 181 ? 28.21 -15.629 26.839 1 79.514 161 ILE A N 1
ATOM 1286 C CA . ILE A 1 181 ? 29.014 -16.844 26.789 1 84.014 161 ILE A CA 1
ATOM 1287 C C . ILE A 1 181 ? 29.113 -17.306 25.339 1 83.635 161 ILE A C 1
ATOM 1288 O O . ILE A 1 181 ? 28.154 -17.165 24.594 1 81.321 161 ILE A O 1
ATOM 1293 N N . GLN A 1 182 ? 30.256 -17.871 24.937 1 85.362 162 GLN A N 1
ATOM 1294 C CA . GLN A 1 182 ? 30.397 -18.351 23.572 1 87.998 162 GLN A CA 1
ATOM 1295 C C . GLN A 1 182 ? 30.313 -19.876 23.599 1 91.501 162 GLN A C 1
ATOM 1296 O O . GLN A 1 182 ? 30.975 -20.502 24.423 1 95.55 162 GLN A O 1
ATOM 1302 N N . THR A 1 183 ? 29.502 -20.446 22.68 1 91.351 163 THR A N 1
ATOM 1303 C CA . THR A 1 183 ? 29.098 -21.855 22.686 1 84.191 163 THR A CA 1
ATOM 1304 C C . THR A 1 183 ? 29.243 -22.479 21.286 1 78.785 163 THR A C 1
ATOM 1305 O O . THR A 1 183 ? 30.36 -22.793 20.883 1 76.465 163 THR A O 1
ATOM 1309 N N . LYS A 1 184 ? 28.121 -22.675 20.558 1 74.597 164 LYS A N 1
ATOM 1310 C CA . LYS A 1 184 ? 28.11 -23.357 19.267 1 72.789 164 LYS A CA 1
ATOM 1311 C C . LYS A 1 184 ? 26.828 -23.046 18.503 1 67.937 164 LYS A C 1
ATOM 1312 O O . LYS A 1 184 ? 25.75 -22.961 19.096 1 64.911 164 LYS A O 1
ATOM 1318 N N . ALA A 1 185 ? 26.982 -22.92 17.175 1 66.168 165 ALA A N 1
ATOM 1319 C CA . ALA A 1 185 ? 25.938 -22.464 16.265 1 64.044 165 ALA A CA 1
ATOM 1320 C C . ALA A 1 185 ? 24.959 -23.602 15.981 1 64.007 165 ALA A C 1
ATOM 1321 O O . ALA A 1 185 ? 25.268 -24.765 16.213 1 69.344 165 ALA A O 1
ATOM 1323 N N . PRO A 1 186 ? 23.755 -23.312 15.448 1 60.558 166 PRO A N 1
ATOM 1324 C CA . PRO A 1 186 ? 22.849 -24.368 15.008 1 61.108 166 PRO A CA 1
ATOM 1325 C C . PRO A 1 186 ? 23.467 -25.284 13.954 1 58.38 166 PRO A C 1
ATOM 1326 O O . PRO A 1 186 ? 24.374 -24.898 13.223 1 54.063 166 PRO A O 1
ATOM 1330 N N . SER A 1 187 ? 22.911 -26.497 13.878 1 61.109 167 SER A N 1
ATOM 1331 C CA . SER A 1 187 ? 23.279 -27.509 12.898 1 62.903 167 SER A CA 1
ATOM 1332 C C . SER A 1 187 ? 22.507 -27.287 11.606 1 58.529 167 SER A C 1
ATOM 1333 O O . SER A 1 187 ? 22.972 -27.625 10.523 1 58.836 167 SER A O 1
ATOM 1336 N N . ALA A 1 188 ? 21.305 -26.735 11.755 1 56.277 168 ALA A N 1
ATOM 1337 C CA . ALA A 1 188 ? 20.52 -26.267 10.628 1 53.237 168 ALA A CA 1
ATOM 1338 C C . ALA A 1 188 ? 19.517 -25.224 11.113 1 48.263 168 ALA A C 1
ATOM 1339 O O . ALA A 1 188 ? 19.333 -25.051 12.33 1 45.097 168 ALA A O 1
ATOM 1341 N N . LEU A 1 189 ? 18.866 -24.57 10.131 1 45.773 169 LEU A N 1
ATOM 1342 C CA . LEU A 1 189 ? 17.805 -23.6 10.374 1 46.072 169 LEU A CA 1
ATOM 1343 C C . LEU A 1 189 ? 16.68 -23.812 9.364 1 44.719 169 LEU A C 1
ATOM 1344 O O . LEU A 1 189 ? 16.921 -23.955 8.163 1 41.698 169 LEU A O 1
ATOM 1349 N N . PHE A 1 190 ? 15.445 -23.809 9.873 1 46.219 170 PHE A N 1
ATOM 1350 C CA . PHE A 1 190 ? 14.268 -23.948 9.031 1 50.207 170 PHE A CA 1
ATOM 1351 C C . PHE A 1 190 ? 13.256 -22.863 9.397 1 54.077 170 PHE A C 1
ATOM 1352 O O . PHE A 1 190 ? 12.687 -22.887 10.493 1 56.328 170 PHE A O 1
ATOM 1360 N N . ALA A 1 191 ? 13.043 -21.932 8.451 1 55.903 171 ALA A N 1
ATOM 1361 C CA . ALA A 1 191 ? 12.195 -20.767 8.643 1 54.487 171 ALA A CA 1
ATOM 1362 C C . ALA A 1 191 ? 10.941 -20.878 7.779 1 55.461 171 ALA A C 1
ATOM 1363 O O . ALA A 1 191 ? 10.995 -20.93 6.538 1 54.993 171 ALA A O 1
ATOM 1365 N N . ASP A 1 192 ? 9.807 -20.896 8.476 1 54.153 172 ASP A N 1
ATOM 1366 C CA . ASP A 1 192 ? 8.52 -21 7.828 1 58.151 172 ASP A CA 1
ATOM 1367 C C . ASP A 1 192 ? 8.045 -19.597 7.451 1 60.133 172 ASP A C 1
ATOM 1368 O O . ASP A 1 192 ? 7.594 -18.832 8.309 1 63.313 172 ASP A O 1
ATOM 1373 N N . LEU A 1 193 ? 8.101 -19.277 6.153 1 60.35 173 LEU A N 1
ATOM 1374 C CA . LEU A 1 193 ? 7.827 -17.928 5.647 1 61.307 173 LEU A CA 1
ATOM 1375 C C . LEU A 1 193 ? 6.42 -17.423 6.005 1 64.697 173 LEU A C 1
ATOM 1376 O O . LEU A 1 193 ? 6.219 -16.209 6.182 1 73.729 173 LEU A O 1
ATOM 1381 N N . ASP A 1 194 ? 5.444 -18.343 6.118 1 63.204 174 ASP A N 1
ATOM 1382 C CA . ASP A 1 194 ? 4.073 -17.991 6.465 1 61.408 174 ASP A CA 1
ATOM 1383 C C . ASP A 1 194 ? 3.912 -17.784 7.971 1 60.825 174 ASP A C 1
ATOM 1384 O O . ASP A 1 194 ? 3.119 -16.937 8.4 1 65.183 174 ASP A O 1
ATOM 1389 N N . LEU A 1 195 ? 4.681 -18.528 8.772 1 55.884 175 LEU A N 1
ATOM 1390 C CA . LEU A 1 195 ? 4.708 -18.271 10.203 1 54.099 175 LEU A CA 1
ATOM 1391 C C . LEU A 1 195 ? 5.321 -16.896 10.499 1 56.043 175 LEU A C 1
ATOM 1392 O O . LEU A 1 195 ? 4.884 -16.191 11.425 1 56.636 175 LEU A O 1
ATOM 1397 N N . LEU A 1 196 ? 6.376 -16.543 9.745 1 54.223 176 LEU A N 1
ATOM 1398 C CA . LEU A 1 196 ? 7.031 -15.244 9.877 1 53.214 176 LEU A CA 1
ATOM 1399 C C . LEU A 1 196 ? 6.088 -14.091 9.469 1 54.587 176 LEU A C 1
ATOM 1400 O O . LEU A 1 196 ? 5.918 -13.127 10.228 1 51.627 176 LEU A O 1
ATOM 1405 N N . LYS A 1 197 ? 5.468 -14.185 8.279 1 53.184 177 LYS A N 1
ATOM 1406 C CA . LYS A 1 197 ? 4.449 -13.235 7.854 1 52.761 177 LYS A CA 1
ATOM 1407 C C . LYS A 1 197 ? 3.37 -13.076 8.924 1 55.331 177 LYS A C 1
ATOM 1408 O O . LYS A 1 197 ? 2.821 -11.998 9.09 1 55.325 177 LYS A O 1
ATOM 1414 N N . ALA A 1 198 ? 3.025 -14.164 9.625 1 58.24 178 ALA A N 1
ATOM 1415 C CA . ALA A 1 198 ? 1.95 -14.15 10.603 1 58.241 178 ALA A CA 1
ATOM 1416 C C . ALA A 1 198 ? 2.344 -13.389 11.868 1 56.776 178 ALA A C 1
ATOM 1417 O O . ALA A 1 198 ? 1.47 -13.009 12.646 1 61.062 178 ALA A O 1
ATOM 1419 N N . ALA A 1 199 ? 3.644 -13.148 12.066 1 54.041 179 ALA A N 1
ATOM 1420 C CA . ALA A 1 199 ? 4.155 -12.629 13.332 1 54.202 179 ALA A CA 1
ATOM 1421 C C . ALA A 1 199 ? 3.659 -11.21 13.645 1 53.246 179 ALA A C 1
ATOM 1422 O O . ALA A 1 199 ? 3.322 -10.441 12.74 1 51.394 179 ALA A O 1
ATOM 1424 N N . PRO A 1 200 ? 3.642 -10.782 14.935 1 52.578 180 PRO A N 1
ATOM 1425 C CA . PRO A 1 200 ? 3.301 -9.405 15.272 1 53.794 180 PRO A CA 1
ATOM 1426 C C . PRO A 1 200 ? 4.167 -8.421 14.486 1 55.221 180 PRO A C 1
ATOM 1427 O O . PRO A 1 200 ? 5.387 -8.586 14.371 1 53.371 180 PRO A O 1
ATOM 1431 N N . GLN A 1 201 ? 3.502 -7.377 13.973 1 58.726 181 GLN A N 1
ATOM 1432 C CA . GLN A 1 201 ? 4.132 -6.309 13.224 1 56.41 181 GLN A CA 1
ATOM 1433 C C . GLN A 1 201 ? 5.248 -5.703 14.067 1 58.353 181 GLN A C 1
ATOM 1434 O O . GLN A 1 201 ? 6.259 -5.283 13.523 1 59.66 181 GLN A O 1
ATOM 1440 N N . SER A 1 202 ? 5.067 -5.652 15.396 1 61.092 182 SER A N 1
ATOM 1441 C CA . SER A 1 202 ? 6.066 -5.063 16.277 1 62.079 182 SER A CA 1
ATOM 1442 C C . SER A 1 202 ? 7.381 -5.829 16.177 1 62.136 182 SER A C 1
ATOM 1443 O O . SER A 1 202 ? 8.446 -5.221 16.131 1 62.475 182 SER A O 1
ATOM 1446 N N . MET A 1 203 ? 7.284 -7.161 16.119 1 64.81 183 MET A N 1
ATOM 1447 C CA . MET A 1 203 ? 8.44 -8.037 16.004 1 63.147 183 MET A CA 1
ATOM 1448 C C . MET A 1 203 ? 9.105 -7.915 14.634 1 59.229 183 MET A C 1
ATOM 1449 O O . MET A 1 203 ? 10.323 -7.898 14.538 1 57.54 183 MET A O 1
ATOM 1454 N N . VAL A 1 204 ? 8.312 -7.88 13.565 1 60.979 184 VAL A N 1
ATOM 1455 C CA . VAL A 1 204 ? 8.844 -7.64 12.231 1 63.116 184 VAL A CA 1
ATOM 1456 C C . VAL A 1 204 ? 9.613 -6.319 12.237 1 62.73 184 VAL A C 1
ATOM 1457 O O . VAL A 1 204 ? 10.698 -6.206 11.672 1 63.61 184 VAL A O 1
ATOM 1461 N N . ALA A 1 205 ? 9.011 -5.311 12.874 1 64.322 185 ALA A N 1
ATOM 1462 C CA . ALA A 1 205 ? 9.56 -3.968 12.921 1 66.782 185 ALA A CA 1
ATOM 1463 C C . ALA A 1 205 ? 10.77 -3.934 13.845 1 60.16 185 ALA A C 1
ATOM 1464 O O . ALA A 1 205 ? 11.548 -2.982 13.779 1 64.142 185 ALA A O 1
ATOM 1466 N N . ALA A 1 206 ? 10.872 -4.935 14.731 1 51.868 186 ALA A N 1
ATOM 1467 C CA . ALA A 1 206 ? 12.037 -5.074 15.59 1 50.375 186 ALA A CA 1
ATOM 1468 C C . ALA A 1 206 ? 13.196 -5.636 14.776 1 50.567 186 ALA A C 1
ATOM 1469 O O . ALA A 1 206 ? 14.353 -5.284 14.973 1 52.377 186 ALA A O 1
ATOM 1471 N N . GLY A 1 207 ? 12.872 -6.51 13.833 1 53.456 187 GLY A N 1
ATOM 1472 C CA . GLY A 1 207 ? 13.861 -7.004 12.894 1 52.598 187 GLY A CA 1
ATOM 1473 C C . GLY A 1 207 ? 14.374 -5.855 12.048 1 49.576 187 GLY A C 1
ATOM 1474 O O . GLY A 1 207 ? 15.567 -5.654 11.948 1 50.592 187 GLY A O 1
ATOM 1475 N N . PHE A 1 208 ? 13.453 -5.063 11.508 1 54.072 188 PHE A N 1
ATOM 1476 C CA . PHE A 1 208 ? 13.812 -3.878 10.74 1 57.047 188 PHE A CA 1
ATOM 1477 C C . PHE A 1 208 ? 14.669 -2.921 11.568 1 54.092 188 PHE A C 1
ATOM 1478 O O . PHE A 1 208 ? 15.615 -2.33 11.039 1 50.933 188 PHE A O 1
ATOM 1486 N N . GLY A 1 209 ? 14.326 -2.797 12.86 1 52.801 189 GLY A N 1
ATOM 1487 C CA . GLY A 1 209 ? 15.054 -1.97 13.803 1 53.632 189 GLY A CA 1
ATOM 1488 C C . GLY A 1 209 ? 16.501 -2.417 13.898 1 58.049 189 GLY A C 1
ATOM 1489 O O . GLY A 1 209 ? 17.417 -1.637 13.65 1 66.975 189 GLY A O 1
ATOM 1490 N N . ASP A 1 210 ? 16.677 -3.695 14.24 1 64.651 190 ASP A N 1
ATOM 1491 C CA . ASP A 1 210 ? 17.989 -4.297 14.394 1 62.378 190 ASP A CA 1
ATOM 1492 C C . ASP A 1 210 ? 18.8 -4.159 13.11 1 61.738 190 ASP A C 1
ATOM 1493 O O . ASP A 1 210 ? 20.01 -3.955 13.186 1 78.195 190 ASP A O 1
ATOM 1498 N N . MET A 1 211 ? 18.149 -4.249 11.943 1 55.266 191 MET A N 1
ATOM 1499 C CA . MET A 1 211 ? 18.838 -3.996 10.68 1 56.89 191 MET A CA 1
ATOM 1500 C C . MET A 1 211 ? 19.212 -2.511 10.499 1 59.695 191 MET A C 1
ATOM 1501 O O . MET A 1 211 ? 20.332 -2.225 10.049 1 52.228 191 MET A O 1
ATOM 1506 N N . LEU A 1 212 ? 18.311 -1.566 10.848 1 58.65 192 LEU A N 1
ATOM 1507 C CA . LEU A 1 212 ? 18.626 -0.135 10.774 1 61.952 192 LEU A CA 1
ATOM 1508 C C . LEU A 1 212 ? 19.828 0.252 11.649 1 62.98 192 LEU A C 1
ATOM 1509 O O . LEU A 1 212 ? 20.533 1.214 11.338 1 61.966 192 LEU A O 1
ATOM 1514 N N . GLY A 1 213 ? 20.046 -0.459 12.762 1 62.086 193 GLY A N 1
ATOM 1515 C CA . GLY A 1 213 ? 21.269 -0.315 13.531 1 61.507 193 GLY A CA 1
ATOM 1516 C C . GLY A 1 213 ? 22.513 -0.35 12.637 1 64.441 193 GLY A C 1
ATOM 1517 O O . GLY A 1 213 ? 23.509 0.297 12.948 1 65.264 193 GLY A O 1
ATOM 1518 N N . LYS A 1 214 ? 22.455 -1.093 11.514 1 66.663 194 LYS A N 1
ATOM 1519 C CA . LYS A 1 214 ? 23.608 -1.272 10.63 1 67.359 194 LYS A CA 1
ATOM 1520 C C . LYS A 1 214 ? 23.935 -0.016 9.808 1 64.248 194 LYS A C 1
ATOM 1521 O O . LYS A 1 214 ? 24.945 0.016 9.108 1 65.874 194 LYS A O 1
ATOM 1527 N N . ILE A 1 215 ? 23.1 1.023 9.875 1 59.423 195 ILE A N 1
ATOM 1528 C CA . ILE A 1 215 ? 23.477 2.328 9.351 1 56.182 195 ILE A CA 1
ATOM 1529 C C . ILE A 1 215 ? 24.724 2.815 10.106 1 51.622 195 ILE A C 1
ATOM 1530 O O . ILE A 1 215 ? 25.682 3.308 9.507 1 47.179 195 ILE A O 1
ATOM 1535 N N . THR A 1 216 ? 24.687 2.677 11.436 1 51.627 196 THR A N 1
ATOM 1536 C CA . THR A 1 216 ? 25.664 3.271 12.334 1 56.867 196 THR A CA 1
ATOM 1537 C C . THR A 1 216 ? 26.711 2.249 12.78 1 61.035 196 THR A C 1
ATOM 1538 O O . THR A 1 216 ? 27.812 2.633 13.178 1 72.965 196 THR A O 1
ATOM 1542 N N . SER A 1 217 ? 26.378 0.952 12.716 1 60.419 197 SER A N 1
ATOM 1543 C CA . SER A 1 217 ? 27.289 -0.113 13.115 1 55.589 197 SER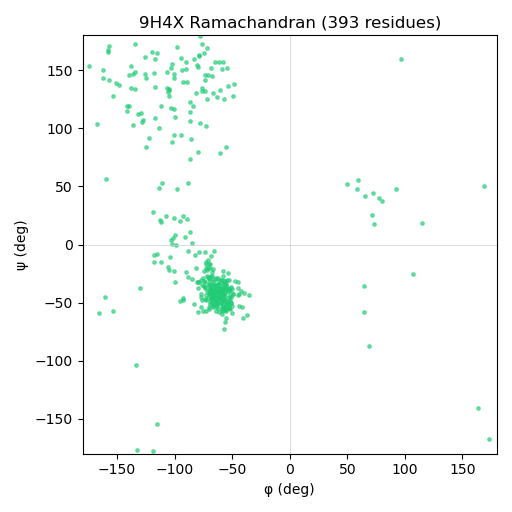 A CA 1
ATOM 1544 C C . SER A 1 217 ? 28.456 -0.246 12.143 1 50.271 197 SER A C 1
ATOM 1545 O O . SER A 1 217 ? 29.582 -0.485 12.591 1 47.383 197 SER A O 1
ATOM 1548 N N . LEU A 1 218 ? 28.149 -0.138 10.832 1 48.522 198 LEU A N 1
ATOM 1549 C CA . LEU A 1 218 ? 29.13 -0.262 9.751 1 53.051 198 LEU A CA 1
ATOM 1550 C C . LEU A 1 218 ? 30.158 0.874 9.8 1 55.635 198 LEU A C 1
ATOM 1551 O O . LEU A 1 218 ? 31.357 0.637 9.607 1 50.598 198 LEU A O 1
ATOM 1556 N N . ALA A 1 219 ? 29.648 2.093 10.067 1 59.677 199 ALA A N 1
ATOM 1557 C CA . ALA A 1 219 ? 30.434 3.303 10.276 1 57.118 199 ALA A CA 1
ATOM 1558 C C . ALA A 1 219 ? 31.32 3.166 11.512 1 56.52 199 ALA A C 1
ATOM 1559 O O . ALA A 1 219 ? 32.516 3.419 11.42 1 61.164 199 ALA A O 1
ATOM 1561 N N . ASP A 1 220 ? 30.744 2.782 12.657 1 52.184 200 ASP A N 1
ATOM 1562 C CA . ASP A 1 220 ? 31.54 2.514 13.847 1 53.686 200 ASP A CA 1
ATOM 1563 C C . ASP A 1 220 ? 32.583 1.422 13.598 1 52.806 200 ASP A C 1
ATOM 1564 O O . ASP A 1 220 ? 33.612 1.382 14.278 1 49.329 200 ASP A O 1
ATOM 1569 N N . TRP A 1 221 ? 32.307 0.522 12.643 1 52.18 201 TRP A N 1
ATOM 1570 C CA . TRP A 1 221 ? 33.283 -0.491 12.267 1 54.712 201 TRP A CA 1
ATOM 1571 C C . TRP A 1 221 ? 34.421 0.106 11.432 1 52.826 201 TRP A C 1
ATOM 1572 O O . TRP A 1 221 ? 35.529 -0.386 11.493 1 49.482 201 TRP A O 1
ATOM 1583 N N . GLU A 1 222 ? 34.146 1.149 10.64 1 54.204 202 GLU A N 1
ATOM 1584 C CA . GLU A 1 222 ? 35.179 1.873 9.91 1 56 202 GLU A CA 1
ATOM 1585 C C . GLU A 1 222 ? 36.046 2.714 10.854 1 58.506 202 GLU A C 1
ATOM 1586 O O . GLU A 1 222 ? 37.268 2.814 10.674 1 53.545 202 GLU A O 1
ATOM 1592 N N . ILE A 1 223 ? 35.397 3.346 11.845 1 58.821 203 ILE A N 1
ATOM 1593 C CA . ILE A 1 223 ? 36.109 4.021 12.916 1 61.864 203 ILE A CA 1
ATOM 1594 C C . ILE A 1 223 ? 37.037 3.025 13.609 1 63.006 203 ILE A C 1
ATOM 1595 O O . ILE A 1 223 ? 38.231 3.251 13.723 1 65.368 203 ILE A O 1
ATOM 1600 N N . SER A 1 224 ? 36.466 1.917 14.08 1 66.048 204 SER A N 1
ATOM 1601 C CA . SER A 1 224 ? 37.201 0.825 14.708 1 65.294 204 SER A CA 1
ATOM 1602 C C . SER A 1 224 ? 38.406 0.36 13.87 1 59.793 204 SER A C 1
ATOM 1603 O O . SER A 1 224 ? 39.464 0.012 14.397 1 57.419 204 SER A O 1
ATOM 1606 N N . ARG A 1 225 ? 38.221 0.345 12.547 1 55.691 205 ARG A N 1
ATOM 1607 C CA . ARG A 1 225 ? 39.166 -0.215 11.609 1 55.256 205 ARG A CA 1
ATOM 1608 C C . ARG A 1 225 ? 40.349 0.71 11.52 1 60.866 205 ARG A C 1
ATOM 1609 O O . ARG A 1 225 ? 41.463 0.282 11.8 1 65.128 205 ARG A O 1
ATOM 1617 N N . HIS A 1 226 ? 40.053 1.978 11.169 1 66.236 206 HIS A N 1
ATOM 1618 C CA . HIS A 1 226 ? 41.052 3.012 10.918 1 61.794 206 HIS A CA 1
ATOM 1619 C C . HIS A 1 226 ? 41.745 3.402 12.222 1 61.711 206 HIS A C 1
ATOM 1620 O O . HIS A 1 226 ? 42.976 3.394 12.284 1 66.321 206 HIS A O 1
ATOM 1627 N N . LEU A 1 227 ? 40.958 3.713 13.261 1 59.107 207 LEU A N 1
ATOM 1628 C CA . LEU A 1 227 ? 41.484 4.406 14.426 1 64.258 207 LEU A CA 1
ATOM 1629 C C . LEU A 1 227 ? 42.147 3.444 15.399 1 67.938 207 LEU A C 1
ATOM 1630 O O . LEU A 1 227 ? 43.277 3.687 15.816 1 73.875 207 LEU A O 1
ATOM 1635 N N . ALA A 1 228 ? 41.437 2.377 15.764 1 69.027 208 ALA A N 1
ATOM 1636 C CA . ALA A 1 228 ? 41.884 1.488 16.826 1 73.006 208 ALA A CA 1
ATOM 1637 C C . ALA A 1 228 ? 42.495 0.212 16.264 1 73.165 208 ALA A C 1
ATOM 1638 O O . ALA A 1 228 ? 42.899 -0.647 17.041 1 74.253 208 ALA A O 1
ATOM 1640 N N . GLY A 1 229 ? 42.555 0.088 14.933 1 73.534 209 GLY A N 1
ATOM 1641 C CA . GLY A 1 229 ? 43.245 -1.031 14.305 1 76.74 209 GLY A CA 1
ATOM 1642 C C . GLY A 1 229 ? 42.554 -2.359 14.614 1 77.661 209 GLY A C 1
ATOM 1643 O O . GLY A 1 229 ? 43.226 -3.356 14.898 1 77.549 209 GLY A O 1
ATOM 1644 N N . GLU A 1 230 ? 41.208 -2.329 14.553 1 77.322 210 GLU A N 1
ATOM 1645 C CA . GLU A 1 230 ? 40.343 -3.461 14.867 1 71.705 210 GLU A CA 1
ATOM 1646 C C . GLU A 1 230 ? 40.104 -4.274 13.599 1 66.204 210 GLU A C 1
ATOM 1647 O O . GLU A 1 230 ? 40.138 -3.737 12.494 1 64.722 210 GLU A O 1
ATOM 1653 N N . PRO A 1 231 ? 39.879 -5.595 13.736 1 62.594 211 PRO A N 1
ATOM 1654 C CA . PRO A 1 231 ? 39.583 -6.473 12.599 1 60.527 211 PRO A CA 1
ATOM 1655 C C . PRO A 1 231 ? 38.498 -5.972 11.655 1 55.164 211 PRO A C 1
ATOM 1656 O O . PRO A 1 231 ? 37.402 -5.691 12.119 1 58.924 211 PRO A O 1
ATOM 1660 N N . TYR A 1 232 ? 38.789 -5.92 10.349 1 51.057 212 TYR A N 1
ATOM 1661 C CA . TYR A 1 232 ? 37.862 -5.377 9.372 1 49.833 212 TYR A CA 1
ATOM 1662 C C . TYR A 1 232 ? 37.874 -6.233 8.104 1 52.54 212 TYR A C 1
ATOM 1663 O O . TYR A 1 232 ? 38.924 -6.706 7.701 1 55.19 212 TYR A O 1
ATOM 1672 N N . SER A 1 233 ? 36.706 -6.358 7.452 1 55.546 213 SER A N 1
ATOM 1673 C CA . SER A 1 233 ? 36.535 -7.107 6.213 1 59.49 213 SER A CA 1
ATOM 1674 C C . SER A 1 233 ? 35.813 -6.246 5.172 1 60.363 213 SER A C 1
ATOM 1675 O O . SER A 1 233 ? 34.651 -5.906 5.356 1 58.171 213 SER A O 1
ATOM 1678 N N . PRO A 1 234 ? 36.469 -5.846 4.058 1 64.519 214 PRO A N 1
ATOM 1679 C CA . PRO A 1 234 ? 35.785 -5.135 2.974 1 63.985 214 PRO A CA 1
ATOM 1680 C C . PRO A 1 234 ? 34.573 -5.876 2.414 1 60.467 214 PRO A C 1
ATOM 1681 O O . PRO A 1 234 ? 33.508 -5.26 2.318 1 67.277 214 PRO A O 1
ATOM 1685 N N . ALA A 1 235 ? 34.76 -7.166 2.048 1 56.735 215 ALA A N 1
ATOM 1686 C CA . ALA A 1 235 ? 33.717 -8.031 1.488 1 53.688 215 ALA A CA 1
ATOM 1687 C C . ALA A 1 235 ? 32.536 -8.166 2.451 1 48.039 215 ALA A C 1
ATOM 1688 O O . ALA A 1 235 ? 31.384 -8.115 2.038 1 44.062 215 ALA A O 1
ATOM 1690 N N . GLY A 1 236 ? 32.853 -8.279 3.744 1 46.046 216 GLY A N 1
ATOM 1691 C CA . GLY A 1 236 ? 31.864 -8.308 4.803 1 45.43 216 GLY A CA 1
ATOM 1692 C C . GLY A 1 236 ? 31.021 -7.046 4.83 1 45.828 216 GLY A C 1
ATOM 1693 O O . GLY A 1 236 ? 29.794 -7.12 4.797 1 56.775 216 GLY A O 1
ATOM 1694 N N . ALA A 1 237 ? 31.694 -5.898 4.918 1 46.43 217 ALA A N 1
ATOM 1695 C CA . ALA A 1 237 ? 31.068 -4.585 4.908 1 43.752 217 ALA A CA 1
ATOM 1696 C C . ALA A 1 237 ? 30.113 -4.438 3.718 1 44.076 217 ALA A C 1
ATOM 1697 O O . ALA A 1 237 ? 28.99 -3.979 3.903 1 41.256 217 ALA A O 1
ATOM 1699 N N . LYS A 1 238 ? 30.534 -4.858 2.514 1 46.713 218 LYS A N 1
ATOM 1700 C CA . LYS A 1 238 ? 29.69 -4.783 1.327 1 50.606 218 LYS A CA 1
ATOM 1701 C C . LYS A 1 238 ? 28.512 -5.768 1.361 1 49.985 218 LYS A C 1
ATOM 1702 O O . LYS A 1 238 ? 27.478 -5.506 0.746 1 50.913 218 LYS A O 1
ATOM 1708 N N . ILE A 1 239 ? 28.667 -6.911 2.042 1 49.608 219 ILE A N 1
ATOM 1709 C CA . ILE A 1 239 ? 27.599 -7.896 2.202 1 50.378 219 ILE A CA 1
ATOM 1710 C C . ILE A 1 239 ? 26.479 -7.312 3.057 1 51.134 219 ILE A C 1
ATOM 1711 O O . ILE A 1 239 ? 25.302 -7.381 2.669 1 60.104 219 ILE A O 1
ATOM 1716 N N . VAL A 1 240 ? 26.852 -6.769 4.224 1 47.324 220 VAL A N 1
ATOM 1717 C CA . VAL A 1 240 ? 25.875 -6.169 5.127 1 49.466 220 VAL A CA 1
ATOM 1718 C C . VAL A 1 240 ? 25.279 -4.879 4.527 1 53.719 220 VAL A C 1
ATOM 1719 O O . VAL A 1 240 ? 24.14 -4.534 4.81 1 53.398 220 VAL A O 1
ATOM 1723 N N . GLN A 1 241 ? 26.045 -4.156 3.694 1 57.88 221 GLN A N 1
ATOM 1724 C CA . GLN A 1 241 ? 25.543 -3.051 2.887 1 56.124 221 GLN A CA 1
ATOM 1725 C C . GLN A 1 241 ? 24.417 -3.533 1.972 1 50.816 221 GLN A C 1
ATOM 1726 O O . GLN A 1 241 ? 23.381 -2.898 1.958 1 48.011 221 GLN A O 1
ATOM 1732 N N . GLU A 1 242 ? 24.648 -4.602 1.187 1 52.882 222 GLU A N 1
ATOM 1733 C CA . GLU A 1 242 ? 23.646 -5.214 0.309 1 57.751 222 GLU A CA 1
ATOM 1734 C C . GLU A 1 242 ? 22.347 -5.482 1.078 1 54.563 222 GLU A C 1
ATOM 1735 O O . GLU A 1 242 ? 21.261 -5.054 0.657 1 47.806 222 GLU A O 1
ATOM 1741 N N . ALA A 1 243 ? 22.491 -6.19 2.212 1 51.993 223 ALA A N 1
ATOM 1742 C CA . ALA A 1 243 ? 21.383 -6.562 3.077 1 51.398 223 ALA A CA 1
ATOM 1743 C C . ALA A 1 243 ? 20.573 -5.346 3.53 1 50.315 223 ALA A C 1
ATOM 1744 O O . ALA A 1 243 ? 19.364 -5.319 3.311 1 49.901 223 ALA A O 1
ATOM 1746 N N . LEU A 1 244 ? 21.251 -4.36 4.148 1 52.418 224 LEU A N 1
ATOM 1747 C CA . LEU A 1 244 ? 20.663 -3.109 4.632 1 47.476 224 LEU A CA 1
ATOM 1748 C C . LEU A 1 244 ? 19.944 -2.355 3.524 1 43.353 224 LEU A C 1
ATOM 1749 O O . LEU A 1 244 ? 18.81 -1.931 3.706 1 41.932 224 LEU A O 1
ATOM 1754 N N . ALA A 1 245 ? 20.609 -2.228 2.382 1 43.041 225 ALA A N 1
ATOM 1755 C CA . ALA A 1 245 ? 19.999 -1.688 1.177 1 48.353 225 ALA A CA 1
ATOM 1756 C C . ALA A 1 245 ? 18.668 -2.349 0.816 1 50.734 225 ALA A C 1
ATOM 1757 O O . ALA A 1 245 ? 17.712 -1.64 0.531 1 48.986 225 ALA A O 1
ATOM 1759 N N . ALA A 1 246 ? 18.591 -3.684 0.759 1 54.037 226 ALA A N 1
ATOM 1760 C CA . ALA A 1 246 ? 17.334 -4.306 0.356 1 55.085 226 ALA A CA 1
ATOM 1761 C C . ALA A 1 246 ? 16.253 -4.076 1.403 1 52.695 226 ALA A C 1
ATOM 1762 O O . ALA A 1 246 ? 15.179 -3.616 1.054 1 58.699 226 ALA A O 1
ATOM 1764 N N . CYS A 1 247 ? 16.538 -4.332 2.679 1 50.127 227 CYS A N 1
ATOM 1765 C CA . CYS A 1 247 ? 15.566 -4.038 3.728 1 54.222 227 CYS A CA 1
ATOM 1766 C C . CYS A 1 247 ? 14.889 -2.673 3.549 1 55.379 227 CYS A C 1
ATOM 1767 O O . CYS A 1 247 ? 13.655 -2.584 3.55 1 50.423 227 CYS A O 1
ATOM 1770 N N . ILE A 1 248 ? 15.697 -1.606 3.403 1 56.072 228 ILE A N 1
ATOM 1771 C CA . ILE A 1 248 ? 15.156 -0.266 3.173 1 55.486 228 ILE A CA 1
ATOM 1772 C C . ILE A 1 248 ? 14.283 -0.264 1.918 1 54.913 228 ILE A C 1
ATOM 1773 O O . ILE A 1 248 ? 13.12 0.126 1.986 1 56.165 228 ILE A O 1
ATOM 1778 N N . GLU A 1 249 ? 14.854 -0.685 0.782 1 53.185 229 GLU A N 1
ATOM 1779 C CA . GLU A 1 249 ? 14.143 -0.63 -0.472 1 54.678 229 GLU A CA 1
ATOM 1780 C C . GLU A 1 249 ? 12.731 -1.155 -0.242 1 58.27 229 GLU A C 1
ATOM 1781 O O . GLU A 1 249 ? 11.776 -0.535 -0.705 1 61.825 229 GLU A O 1
ATOM 1787 N N . HIS A 1 250 ? 12.611 -2.26 0.517 1 59.346 230 HIS A N 1
ATOM 1788 C CA . HIS A 1 250 ? 11.351 -2.975 0.697 1 60.16 230 HIS A CA 1
ATOM 1789 C C . HIS A 1 250 ? 10.599 -2.484 1.932 1 62.799 230 HIS A C 1
ATOM 1790 O O . HIS A 1 250 ? 9.779 -3.206 2.483 1 67.335 230 HIS A O 1
ATOM 1797 N N . THR A 1 251 ? 10.839 -1.247 2.365 1 65.742 231 THR A N 1
ATOM 1798 C CA . THR A 1 251 ? 10.282 -0.794 3.633 1 65.906 231 THR A CA 1
ATOM 1799 C C . THR A 1 251 ? 8.751 -0.943 3.663 1 64.197 231 THR A C 1
ATOM 1800 O O . THR A 1 251 ? 8.184 -1.222 4.72 1 56.163 231 THR A O 1
ATOM 1804 N N . GLU A 1 252 ? 8.089 -0.781 2.506 1 64.589 232 GLU A N 1
ATOM 1805 C CA . GLU A 1 252 ? 6.636 -0.852 2.423 1 67.35 232 GLU A CA 1
ATOM 1806 C C . GLU A 1 252 ? 6.175 -2.313 2.472 1 65.504 232 GLU A C 1
ATOM 1807 O O . GLU A 1 252 ? 5.216 -2.664 3.176 1 63.597 232 GLU A O 1
ATOM 1813 N N . ASP A 1 253 ? 6.889 -3.171 1.736 1 61.81 233 ASP A N 1
ATOM 1814 C CA . ASP A 1 253 ? 6.602 -4.591 1.707 1 58 233 ASP A CA 1
ATOM 1815 C C . ASP A 1 253 ? 6.687 -5.177 3.114 1 55.204 233 ASP A C 1
ATOM 1816 O O . ASP A 1 253 ? 5.87 -6.015 3.512 1 57.013 233 ASP A O 1
ATOM 1821 N N . ILE A 1 254 ? 7.672 -4.713 3.879 1 51.612 234 ILE A N 1
ATOM 1822 C CA . ILE A 1 254 ? 7.846 -5.184 5.243 1 52.577 234 ILE A CA 1
ATOM 1823 C C . ILE A 1 254 ? 6.683 -4.707 6.123 1 59.284 234 ILE A C 1
ATOM 1824 O O . ILE A 1 254 ? 6.198 -5.455 6.981 1 59.422 234 ILE A O 1
ATOM 1829 N N . ALA A 1 255 ? 6.249 -3.452 5.912 1 63.88 235 ALA A N 1
ATOM 1830 C CA . ALA A 1 255 ? 5.218 -2.82 6.718 1 65.343 235 ALA A CA 1
ATOM 1831 C C . ALA A 1 255 ? 3.958 -3.646 6.646 1 69.236 235 ALA A C 1
ATOM 1832 O O . ALA A 1 255 ? 3.405 -3.995 7.685 1 72.552 235 ALA A O 1
ATOM 1834 N N . MET A 1 256 ? 3.528 -3.897 5.402 1 71.595 236 MET A N 1
ATOM 1835 C CA . MET A 1 256 ? 2.328 -4.672 5.113 1 70.908 236 MET A CA 1
ATOM 1836 C C . MET A 1 256 ? 2.527 -6.163 5.403 1 65.075 236 MET A C 1
ATOM 1837 O O . MET A 1 256 ? 1.551 -6.878 5.596 1 59.105 236 MET A O 1
ATOM 1842 N N . LYS A 1 257 ? 3.793 -6.612 5.424 1 63.132 237 LYS A N 1
ATOM 1843 C CA . LYS A 1 257 ? 4.163 -7.964 5.788 1 59.148 237 LYS A CA 1
ATOM 1844 C C . LYS A 1 257 ? 3.87 -8.896 4.619 1 60.052 237 LYS A C 1
ATOM 1845 O O . LYS A 1 257 ? 3.401 -10.018 4.803 1 59.405 237 LYS A O 1
ATOM 1851 N N . THR A 1 258 ? 4.159 -8.431 3.401 1 61.692 238 THR A N 1
ATOM 1852 C CA . THR A 1 258 ? 4.018 -9.29 2.236 1 66.522 238 THR A CA 1
ATOM 1853 C C . THR A 1 258 ? 5.119 -10.358 2.212 1 71.295 238 THR A C 1
ATOM 1854 O O . THR A 1 258 ? 6.116 -10.319 2.944 1 79.928 238 THR A O 1
ATOM 1858 N N . GLU A 1 259 ? 4.943 -11.333 1.319 1 75.423 239 GLU A N 1
ATOM 1859 C CA . GLU A 1 259 ? 5.888 -12.429 1.186 1 74.618 239 GLU A CA 1
ATOM 1860 C C . GLU A 1 259 ? 7.295 -11.89 0.911 1 68.891 239 GLU A C 1
ATOM 1861 O O . GLU A 1 259 ? 8.209 -12.187 1.675 1 64.646 239 GLU A O 1
ATOM 1867 N N . THR A 1 260 ? 7.447 -11.091 -0.164 1 66.026 240 THR A N 1
ATOM 1868 C CA . THR A 1 260 ? 8.717 -10.485 -0.545 1 61.787 240 THR A CA 1
ATOM 1869 C C . THR A 1 260 ? 9.321 -9.73 0.637 1 60.746 240 THR A C 1
ATOM 1870 O O . THR A 1 260 ? 10.521 -9.801 0.876 1 60.412 240 THR A O 1
ATOM 1874 N N . GLY A 1 261 ? 8.487 -8.958 1.338 1 58.123 241 GLY A N 1
ATOM 1875 C CA . GLY A 1 261 ? 8.952 -8.097 2.407 1 54.503 241 GLY A CA 1
ATOM 1876 C C . GLY A 1 261 ? 9.565 -8.884 3.556 1 53.653 241 GLY A C 1
ATOM 1877 O O . GLY A 1 261 ? 10.666 -8.562 3.978 1 56.012 241 GLY A O 1
ATOM 1878 N N . ILE A 1 262 ? 8.875 -9.918 4.053 1 55.377 242 ILE A N 1
ATOM 1879 C CA . ILE A 1 262 ? 9.382 -10.686 5.185 1 58.331 242 ILE A CA 1
ATOM 1880 C C . ILE A 1 262 ? 10.497 -11.65 4.76 1 55.281 242 ILE A C 1
ATOM 1881 O O . ILE A 1 262 ? 11.393 -11.959 5.558 1 51.415 242 ILE A O 1
ATOM 1886 N N . ARG A 1 263 ? 10.425 -12.13 3.511 1 54.655 243 ARG A N 1
ATOM 1887 C CA . ARG A 1 263 ? 11.49 -12.911 2.906 1 56.45 243 ARG A CA 1
ATOM 1888 C C . ARG A 1 263 ? 12.783 -12.101 2.904 1 58.456 243 ARG A C 1
ATOM 1889 O O . ARG A 1 263 ? 13.827 -12.634 3.321 1 61.151 243 ARG A O 1
ATOM 1897 N N . VAL A 1 264 ? 12.695 -10.83 2.441 1 53.555 244 VAL A N 1
ATOM 1898 C CA . VAL A 1 264 ? 13.844 -9.929 2.341 1 49.779 244 VAL A CA 1
ATOM 1899 C C . VAL A 1 264 ? 14.377 -9.526 3.72 1 47.524 244 VAL A C 1
ATOM 1900 O O . VAL A 1 264 ? 15.589 -9.594 3.968 1 47.71 244 VAL A O 1
ATOM 1904 N N . LEU A 1 265 ? 13.479 -9.16 4.638 1 46.62 245 LEU A N 1
ATOM 1905 C CA . LEU A 1 265 ? 13.871 -8.937 6.025 1 49.083 245 LEU A CA 1
ATOM 1906 C C . LEU A 1 265 ? 14.695 -10.113 6.578 1 53.621 245 LEU A C 1
ATOM 1907 O O . LEU A 1 265 ? 15.839 -9.938 7.007 1 47.945 245 LEU A O 1
ATOM 1912 N N . MET A 1 266 ? 14.109 -11.324 6.561 1 59.867 246 MET A N 1
ATOM 1913 C CA . MET A 1 266 ? 14.696 -12.499 7.195 1 60.138 246 MET A CA 1
ATOM 1914 C C . MET A 1 266 ? 16.004 -12.91 6.5 1 57.215 246 MET A C 1
ATOM 1915 O O . MET A 1 266 ? 16.958 -13.306 7.186 1 49.213 246 MET A O 1
ATOM 1920 N N . GLU A 1 267 ? 16.061 -12.817 5.157 1 54.061 247 GLU A N 1
ATOM 1921 C CA . GLU A 1 267 ? 17.274 -13.166 4.425 1 55.715 247 GLU A CA 1
ATOM 1922 C C . GLU A 1 267 ? 18.41 -12.218 4.799 1 52.334 247 GLU A C 1
ATOM 1923 O O . GLU A 1 267 ? 19.547 -12.639 4.986 1 45.511 247 GLU A O 1
ATOM 1929 N N . SER A 1 268 ? 18.071 -10.935 4.94 1 51.765 248 SER A N 1
ATOM 1930 C CA . SER A 1 268 ? 19.024 -9.909 5.322 1 50.266 248 SER A CA 1
ATOM 1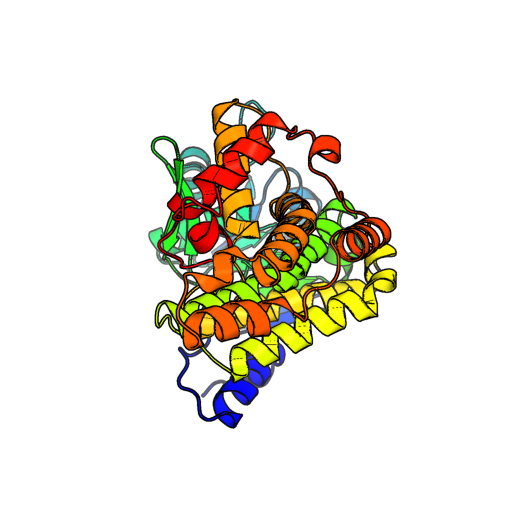931 C C . SER A 1 268 ? 19.542 -10.095 6.766 1 46.433 248 SER A C 1
ATOM 1932 O O . SER A 1 268 ? 20.743 -9.982 7.022 1 45.819 248 SER A O 1
ATOM 1935 N N . LEU A 1 269 ? 18.653 -10.364 7.728 1 44.102 249 LEU A N 1
ATOM 1936 C CA . LEU A 1 269 ? 19.042 -10.68 9.102 1 45.725 249 LEU A CA 1
ATOM 1937 C C . LEU A 1 269 ? 19.92 -11.936 9.151 1 47.168 249 LEU A C 1
ATOM 1938 O O . LEU A 1 269 ? 20.848 -12.012 9.952 1 48.235 249 LEU A O 1
ATOM 1943 N N . LEU A 1 270 ? 19.609 -12.95 8.328 1 50.063 250 LEU A N 1
ATOM 1944 C CA . LEU A 1 270 ? 20.346 -14.213 8.347 1 53.075 250 LEU A CA 1
ATOM 1945 C C . LEU A 1 270 ? 21.757 -14.021 7.787 1 52.148 250 LEU A C 1
ATOM 1946 O O . LEU A 1 270 ? 22.704 -14.581 8.335 1 55.864 250 LEU A O 1
ATOM 1951 N N . VAL A 1 271 ? 21.868 -13.26 6.686 1 48.909 251 VAL A N 1
ATOM 1952 C CA . VAL A 1 271 ? 23.141 -12.819 6.119 1 46.019 251 VAL A CA 1
ATOM 1953 C C . VAL A 1 271 ? 23.957 -12.008 7.142 1 48.163 251 VAL A C 1
ATOM 1954 O O . VAL A 1 271 ? 25.162 -12.213 7.243 1 53.46 251 VAL A O 1
ATOM 1958 N N . SER A 1 272 ? 23.344 -11.081 7.895 1 47.291 252 SER A N 1
ATOM 1959 C CA . SER A 1 272 ? 24.02 -10.408 9.005 1 49.3 252 SER A CA 1
ATOM 1960 C C . SER A 1 272 ? 24.631 -11.382 10.03 1 49.347 252 SER A C 1
ATOM 1961 O O . SER A 1 272 ? 25.796 -11.273 10.41 1 53.891 252 SER A O 1
ATOM 1964 N N . GLY A 1 273 ? 23.846 -12.346 10.508 1 50.159 253 GLY A N 1
ATOM 1965 C CA . GLY A 1 273 ? 24.348 -13.33 11.459 1 51.835 253 GLY A CA 1
ATOM 1966 C C . GLY A 1 273 ? 25.43 -14.221 10.847 1 50.586 253 GLY A C 1
ATOM 1967 O O . GLY A 1 273 ? 26.324 -14.685 11.547 1 48.966 253 GLY A O 1
ATOM 1968 N N . LEU A 1 274 ? 25.346 -14.438 9.528 1 50.008 254 LEU A N 1
ATOM 1969 C CA . LEU A 1 274 ? 26.271 -15.31 8.81 1 54.839 254 LEU A CA 1
ATOM 1970 C C . LEU A 1 274 ? 27.663 -14.689 8.628 1 53.29 254 LEU A C 1
ATOM 1971 O O . LEU A 1 274 ? 28.688 -15.395 8.672 1 52.111 254 LEU A O 1
ATOM 1976 N N . VAL A 1 275 ? 27.685 -13.374 8.383 1 48.815 255 VAL A N 1
ATOM 1977 C CA . VAL A 1 275 ? 28.932 -12.65 8.341 1 46.079 255 VAL A CA 1
ATOM 1978 C C . VAL A 1 275 ? 29.53 -12.641 9.739 1 47.393 255 VAL A C 1
ATOM 1979 O O . VAL A 1 275 ? 30.719 -12.909 9.898 1 48.677 255 VAL A O 1
ATOM 1983 N N . MET A 1 276 ? 28.704 -12.321 10.737 1 48.203 256 MET A N 1
ATOM 1984 C CA . MET A 1 276 ? 29.149 -12.288 12.121 1 51.476 256 MET A CA 1
ATOM 1985 C C . MET A 1 276 ? 29.828 -13.604 12.476 1 53.584 256 MET A C 1
ATOM 1986 O O . MET A 1 276 ? 30.825 -13.589 13.18 1 54.272 256 MET A O 1
ATOM 1991 N N . LEU A 1 277 ? 29.282 -14.721 11.97 1 54.063 257 LEU A N 1
ATOM 1992 C CA . LEU A 1 277 ? 29.769 -16.062 12.27 1 54.377 257 LEU A CA 1
ATOM 1993 C C . LEU A 1 277 ? 31.094 -16.325 11.564 1 52.835 257 LEU A C 1
ATOM 1994 O O . LEU A 1 277 ? 32.046 -16.81 12.18 1 52.027 257 LEU A O 1
ATOM 1999 N N . ALA A 1 278 ? 31.114 -15.998 10.264 1 52.151 258 ALA A N 1
ATOM 2000 C CA . ALA A 1 278 ? 32.275 -16.155 9.396 1 53.858 258 ALA A CA 1
ATOM 2001 C C . ALA A 1 278 ? 33.509 -15.41 9.911 1 51.814 258 ALA A C 1
ATOM 2002 O O . ALA A 1 278 ? 34.621 -15.883 9.671 1 50.442 258 ALA A O 1
ATOM 2004 N N . LEU A 1 279 ? 33.292 -14.244 10.559 1 51.115 259 LEU A N 1
ATOM 2005 C CA . LEU A 1 279 ? 34.359 -13.339 10.987 1 52.89 259 LEU A CA 1
ATOM 2006 C C . LEU A 1 279 ? 34.616 -13.427 12.499 1 53.444 259 LEU A 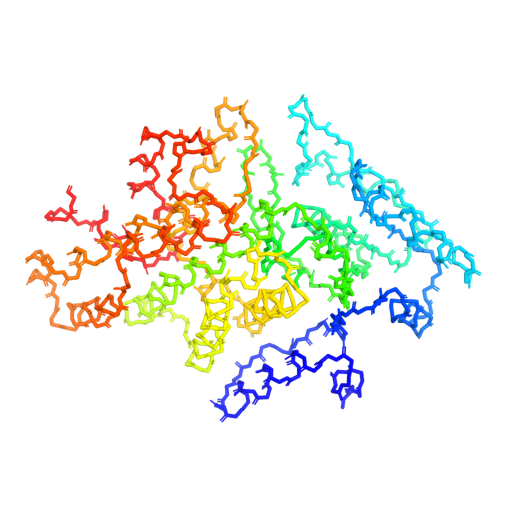C 1
ATOM 2007 O O . LEU A 1 279 ? 35.607 -12.873 12.962 1 58.34 259 LEU A O 1
ATOM 2012 N N . ASP A 1 280 ? 33.75 -14.099 13.267 1 52.177 260 ASP A N 1
ATOM 2013 C CA . ASP A 1 280 ? 34.004 -14.468 14.661 1 54.064 260 ASP A CA 1
ATOM 2014 C C . ASP A 1 280 ? 33.977 -13.271 15.615 1 54.698 260 ASP A C 1
ATOM 2015 O O . ASP A 1 280 ? 34.581 -13.339 16.696 1 54.21 260 ASP A O 1
ATOM 2020 N N . HIS A 1 281 ? 33.248 -12.203 15.23 1 53.205 261 HIS A N 1
ATOM 2021 C CA . HIS A 1 281 ? 32.982 -11.082 16.121 1 54.454 261 HIS A CA 1
ATOM 2022 C C . HIS A 1 281 ? 31.743 -10.354 15.634 1 52.691 261 HIS A C 1
ATOM 2023 O O . HIS A 1 281 ? 31.351 -10.561 14.487 1 54.742 261 HIS A O 1
ATOM 2030 N N . SER A 1 282 ? 31.18 -9.475 16.484 1 49.626 262 SER A N 1
ATOM 2031 C CA . SER A 1 282 ? 29.886 -8.874 16.193 1 47.851 262 SER A CA 1
ATOM 2032 C C . SER A 1 282 ? 29.981 -7.46 15.625 1 47.656 262 SER A C 1
ATOM 2033 O O . SER A 1 282 ? 28.949 -6.841 15.43 1 47.64 262 SER A O 1
ATOM 2036 N N . ARG A 1 283 ? 31.189 -6.987 15.3 1 53.813 263 ARG A N 1
ATOM 2037 C CA . ARG A 1 283 ? 31.491 -5.588 15.009 1 55.716 263 ARG A CA 1
ATOM 2038 C C . ARG A 1 283 ? 30.65 -5.027 13.857 1 56.535 263 ARG A C 1
ATOM 2039 O O . ARG A 1 283 ? 30.18 -3.89 13.928 1 57.833 263 ARG A O 1
ATOM 2047 N N . PRO A 1 284 ? 30.441 -5.759 12.74 1 54.997 264 PRO A N 1
ATOM 2048 C CA . PRO A 1 284 ? 29.698 -5.202 11.608 1 55.01 264 PRO A CA 1
ATOM 2049 C C . PRO A 1 284 ? 28.208 -5.037 11.857 1 60.02 264 PRO A C 1
ATOM 2050 O O . PRO A 1 284 ? 27.549 -4.293 11.127 1 62.685 264 PRO A O 1
ATOM 2054 N N . ALA A 1 285 ? 27.69 -5.784 12.852 1 61.985 265 ALA A N 1
ATOM 2055 C CA . ALA A 1 285 ? 26.264 -5.829 13.163 1 57.658 265 ALA A CA 1
ATOM 2056 C C . ALA A 1 285 ? 25.936 -5.035 14.429 1 58.08 265 ALA A C 1
ATOM 2057 O O . ALA A 1 285 ? 24.792 -4.614 14.592 1 62.089 265 ALA A O 1
ATOM 2059 N N . SER A 1 286 ? 26.942 -4.808 15.292 1 55.715 266 SER A N 1
ATOM 2060 C CA . SER A 1 286 ? 26.756 -4.211 16.607 1 53.962 266 SER A CA 1
ATOM 2061 C C . SER A 1 286 ? 27.693 -3.019 16.833 1 58.387 266 SER A C 1
ATOM 2062 O O . SER A 1 286 ? 28.875 -3.187 17.125 1 58.509 266 SER A O 1
ATOM 2065 N N . GLY A 1 287 ? 27.13 -1.804 16.777 1 63.338 267 GLY A N 1
ATOM 2066 C CA . GLY A 1 287 ? 27.864 -0.577 17.053 1 65.106 267 GLY A CA 1
ATOM 2067 C C . GLY A 1 287 ? 27.351 0.169 18.292 1 63.834 267 GLY A C 1
ATOM 2068 O O . GLY A 1 287 ? 26.786 -0.407 19.223 1 63.538 267 GLY A O 1
ATOM 2069 N N . GLY A 1 288 ? 27.579 1.484 18.306 1 61.426 268 GLY A N 1
ATOM 2070 C CA . GLY A 1 288 ? 27.215 2.322 19.435 1 62.303 268 GLY A CA 1
ATOM 2071 C C . GLY A 1 288 ? 25.732 2.215 19.79 1 59.914 268 GLY A C 1
ATOM 2072 O O . GLY A 1 288 ? 25.386 2.219 20.967 1 61.937 268 GLY A O 1
ATOM 2073 N N . GLU A 1 289 ? 24.867 2.118 18.778 1 56.709 269 GLU A N 1
ATOM 2074 C CA . GLU A 1 289 ? 23.437 1.958 19.016 1 63.083 269 GLU A CA 1
ATOM 2075 C C . GLU A 1 289 ? 23.117 0.682 19.82 1 63.89 269 GLU A C 1
ATOM 2076 O O . GLU A 1 289 ? 22.232 0.682 20.685 1 68.937 269 GLU A O 1
ATOM 2082 N N . HIS A 1 290 ? 23.836 -0.411 19.539 1 62.252 270 HIS A N 1
ATOM 2083 C CA . HIS A 1 290 ? 23.684 -1.651 20.285 1 59.48 270 HIS A CA 1
ATOM 2084 C C . HIS A 1 290 ? 24.213 -1.502 21.712 1 60.352 270 HIS A C 1
ATOM 2085 O O . HIS A 1 290 ? 23.604 -2.042 22.631 1 61.029 270 HIS A O 1
ATOM 2092 N N . HIS A 1 291 ? 25.322 -0.76 21.896 1 58.486 271 HIS A N 1
ATOM 2093 C CA . HIS A 1 291 ? 25.913 -0.558 23.216 1 61.157 271 HIS A CA 1
ATOM 2094 C C . HIS A 1 291 ? 24.984 0.25 24.124 1 60.127 271 HIS A C 1
ATOM 2095 O O . HIS A 1 291 ? 24.804 -0.063 25.309 1 54.865 271 HIS A O 1
ATOM 2102 N N . ILE A 1 292 ? 24.39 1.294 23.534 1 62.79 272 ILE A N 1
ATOM 2103 C CA . ILE A 1 292 ? 23.397 2.111 24.211 1 69.499 272 ILE A CA 1
ATOM 2104 C C . ILE A 1 292 ? 22.227 1.224 24.616 1 72.599 272 ILE A C 1
ATOM 2105 O O . ILE A 1 292 ? 21.729 1.342 25.746 1 71.638 272 ILE A O 1
ATOM 2110 N N .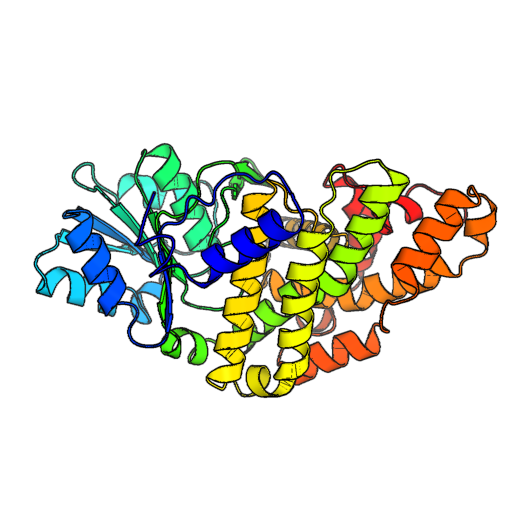 SER A 1 293 ? 21.831 0.353 23.666 1 72.919 273 SER A N 1
ATOM 2111 C CA . SER A 1 293 ? 20.725 -0.582 23.804 1 67.075 273 SER A CA 1
ATOM 2112 C C . SER A 1 293 ? 20.974 -1.559 24.959 1 69.691 273 SER A C 1
ATOM 2113 O O . SER A 1 293 ? 20.077 -1.819 25.768 1 71.245 273 SER A O 1
ATOM 2116 N N . HIS A 1 294 ? 22.221 -2.051 25.058 1 73.003 274 HIS A N 1
ATOM 2117 C CA . HIS A 1 294 ? 22.659 -2.9 26.161 1 75.741 274 HIS A CA 1
ATOM 2118 C C . HIS A 1 294 ? 22.497 -2.159 27.489 1 76.953 274 HIS A C 1
ATOM 2119 O O . HIS A 1 294 ? 22.047 -2.759 28.47 1 80.219 274 HIS A O 1
ATOM 2126 N N . TRP A 1 295 ? 22.859 -0.862 27.512 1 74.935 275 TRP A N 1
ATOM 2127 C CA . TRP A 1 295 ? 22.834 -0.073 28.737 1 73.574 275 TRP A CA 1
ATOM 2128 C C . TRP A 1 295 ? 21.409 0.17 29.222 1 72.777 275 TRP A C 1
ATOM 2129 O O . TRP A 1 295 ? 21.106 -0.016 30.405 1 73.39 275 TRP A O 1
ATOM 2140 N N . ILE A 1 296 ? 20.544 0.58 28.291 1 71.144 276 ILE A N 1
ATOM 2141 C CA . ILE A 1 296 ? 19.124 0.729 28.578 1 73.626 276 ILE A CA 1
ATOM 2142 C C . ILE A 1 296 ? 18.578 -0.568 29.18 1 73.563 276 ILE A C 1
ATOM 2143 O O . ILE A 1 296 ? 17.953 -0.534 30.232 1 71.245 276 ILE A O 1
ATOM 2148 N N . GLU A 1 297 ? 18.808 -1.697 28.495 1 76.595 277 GLU A N 1
ATOM 2149 C CA . GLU A 1 297 ? 18.354 -3.017 28.928 1 82.725 277 GLU A CA 1
ATOM 2150 C C . GLU A 1 297 ? 18.768 -3.317 30.374 1 85.617 277 GLU A C 1
ATOM 2151 O O . GLU A 1 297 ? 17.969 -3.795 31.183 1 85.043 277 GLU A O 1
ATOM 2157 N N . MET A 1 298 ? 20.041 -3.061 30.684 1 84.991 278 MET A N 1
ATOM 2158 C CA . MET A 1 298 ? 20.557 -3.2 32.029 1 85.501 278 MET A CA 1
ATOM 2159 C C . MET A 1 298 ? 19.745 -2.344 32.985 1 85.8 278 MET A C 1
ATOM 2160 O O . MET A 1 298 ? 19.495 -2.773 34.105 1 87.792 278 MET A O 1
ATOM 2165 N N . GLU A 1 299 ? 19.391 -1.125 32.55 1 84.246 279 GLU A N 1
ATOM 2166 C CA . GLU A 1 299 ? 18.633 -0.197 33.382 1 90.668 279 GLU A CA 1
ATOM 2167 C C . GLU A 1 299 ? 17.206 -0.707 33.62 1 90.446 279 GLU A C 1
ATOM 2168 O O . GLU A 1 299 ? 16.627 -0.455 34.677 1 89.9 279 GLU A O 1
ATOM 2174 N N . LEU A 1 300 ? 16.629 -1.406 32.63 1 88.893 280 LEU A N 1
ATOM 2175 C CA . LEU A 1 300 ? 15.277 -1.953 32.728 1 85.353 280 LEU A CA 1
ATOM 2176 C C . LEU A 1 300 ? 15.234 -3.167 33.657 1 83.98 280 LEU A C 1
ATOM 2177 O O . LEU A 1 300 ? 14.265 -3.357 34.389 1 81.335 280 LEU A O 1
ATOM 2182 N N . MET A 1 301 ? 16.286 -3.988 33.626 1 83.945 281 MET A N 1
ATOM 2183 C CA . MET A 1 301 ? 16.447 -5.038 34.615 1 87.608 281 MET A CA 1
ATOM 2184 C C . MET A 1 301 ? 16.635 -4.402 35.987 1 93.083 281 MET A C 1
ATOM 2185 O O . MET A 1 301 ? 16 -4.837 36.941 1 97.743 281 MET A O 1
ATOM 2190 N N . GLU A 1 302 ? 17.495 -3.372 36.062 1 94.864 282 GLU A N 1
ATOM 2191 C CA . GLU A 1 302 ? 17.823 -2.681 37.303 1 99.291 282 GLU A CA 1
ATOM 2192 C C . GLU A 1 302 ? 16.573 -2.058 37.932 1 101.485 282 GLU A C 1
ATOM 2193 O O . GLU A 1 302 ? 16.385 -2.139 39.15 1 102.153 282 GLU A O 1
ATOM 2199 N N . LYS A 1 303 ? 15.731 -1.435 37.094 1 100.284 283 LYS A N 1
ATOM 2200 C CA . LYS A 1 303 ? 14.481 -0.826 37.534 1 104.826 283 LYS A CA 1
ATOM 2201 C C . LYS A 1 303 ? 13.463 -1.897 37.933 1 108.136 283 LYS A C 1
ATOM 2202 O O . LYS A 1 303 ? 12.475 -1.569 38.596 1 110.082 283 LYS A O 1
ATOM 2208 N N . LYS A 1 304 ? 13.714 -3.147 37.493 1 107.902 284 LYS A N 1
ATOM 2209 C CA . LYS A 1 304 ? 12.904 -4.331 37.767 1 108.494 284 LYS A CA 1
ATOM 2210 C C . LYS A 1 304 ? 11.599 -4.247 36.979 1 102.886 284 LYS A C 1
ATOM 2211 O O . LYS A 1 304 ? 10.537 -4.543 37.518 1 101.771 284 LYS A O 1
ATOM 2217 N N . ARG A 1 305 ? 11.698 -3.85 35.701 1 97.608 285 ARG A N 1
ATOM 2218 C CA . ARG A 1 305 ? 10.536 -3.647 34.845 1 99.704 285 ARG A CA 1
ATOM 2219 C C . ARG A 1 305 ? 10.698 -4.471 33.571 1 99.329 285 ARG A C 1
ATOM 2220 O O . ARG A 1 305 ? 11.809 -4.885 33.25 1 98.952 285 ARG A O 1
ATOM 2228 N N . PRO A 1 306 ? 9.609 -4.75 32.81 1 104.553 286 PRO A N 1
ATOM 2229 C CA . PRO A 1 306 ? 9.642 -5.814 31.802 1 102.128 286 PRO A CA 1
ATOM 2230 C C . PRO A 1 306 ? 10.571 -5.426 30.658 1 96.071 286 PRO A C 1
ATOM 2231 O O . PRO A 1 306 ? 10.737 -4.245 30.375 1 97.238 286 PRO A O 1
ATOM 2235 N N . GLN A 1 307 ? 11.158 -6.425 30.001 1 92.71 287 GLN A N 1
ATOM 2236 C CA . GLN A 1 307 ? 12.075 -6.169 28.908 1 90.799 287 GLN A CA 1
ATOM 2237 C C . GLN A 1 307 ? 11.268 -5.852 27.655 1 82.095 287 GLN A C 1
ATOM 2238 O O . GLN A 1 307 ? 10.125 -6.267 27.52 1 81.005 287 GLN A O 1
ATOM 2244 N N . ILE A 1 308 ? 11.896 -5.075 26.773 1 80.42 288 ILE A N 1
ATOM 2245 C CA . ILE A 1 308 ? 11.325 -4.635 25.515 1 80.063 288 ILE A CA 1
ATOM 2246 C C . ILE A 1 308 ? 12.208 -5.233 24.43 1 70.884 288 ILE A C 1
ATOM 2247 O O . ILE A 1 308 ? 13.35 -5.6 24.69 1 66.814 288 ILE A O 1
ATOM 2252 N N . LEU A 1 309 ? 11.659 -5.315 23.22 1 68.631 289 LEU A N 1
ATOM 2253 C CA . LEU A 1 309 ? 12.347 -5.907 22.085 1 67.512 289 LEU A CA 1
ATOM 2254 C C . LEU A 1 309 ? 13.696 -5.213 21.819 1 67.719 289 LEU A C 1
ATOM 2255 O O . LEU A 1 309 ? 13.804 -3.988 21.618 1 63.119 289 LEU A O 1
ATOM 2260 N N . HIS A 1 310 ? 14.731 -6.068 21.79 1 68.478 290 HIS A N 1
ATOM 2261 C CA . HIS A 1 310 ? 16.077 -5.717 21.359 1 68.479 290 HIS A CA 1
ATOM 2262 C C . HIS A 1 310 ? 16.019 -4.729 20.191 1 60.61 290 HIS A C 1
ATOM 2263 O O . HIS A 1 310 ? 16.526 -3.621 20.279 1 61.169 290 HIS A O 1
ATOM 2270 N N . GLY A 1 311 ? 15.401 -5.163 19.093 1 55.796 291 GLY A N 1
ATOM 2271 C CA . GLY A 1 311 ? 15.481 -4.479 17.82 1 51.429 291 GLY A CA 1
ATOM 2272 C C . GLY A 1 311 ? 14.819 -3.115 17.881 1 50.409 291 GLY A C 1
ATOM 2273 O O . GLY A 1 311 ? 15.276 -2.228 17.164 1 50.528 291 GLY A O 1
ATOM 2274 N N . ALA A 1 312 ? 13.766 -2.994 18.724 1 51.2 292 ALA A N 1
ATOM 2275 C CA . ALA A 1 312 ? 13.005 -1.759 18.924 1 51.458 292 ALA A CA 1
ATOM 2276 C C . ALA A 1 312 ? 13.938 -0.726 19.528 1 55.251 292 ALA A C 1
ATOM 2277 O O . ALA A 1 312 ? 14.02 0.39 19.012 1 54.938 292 ALA A O 1
ATOM 2279 N N . LYS A 1 313 ? 14.651 -1.162 20.587 1 55.714 293 LYS A N 1
ATOM 2280 C CA . LYS A 1 313 ? 15.652 -0.366 21.275 1 55.824 293 LYS A CA 1
ATOM 2281 C C . LYS A 1 313 ? 16.77 0.04 20.316 1 55.798 293 LYS A C 1
ATOM 2282 O O . LYS A 1 313 ? 17.295 1.144 20.414 1 61.68 293 LYS A O 1
ATOM 2288 N N . VAL A 1 314 ? 17.147 -0.861 19.407 1 54.393 294 VAL A N 1
ATOM 2289 C CA . VAL A 1 314 ? 18.227 -0.627 18.462 1 52.9 294 VAL A CA 1
ATOM 2290 C C . VAL A 1 314 ? 17.827 0.464 17.467 1 53.6 294 VAL A C 1
ATOM 2291 O O . VAL A 1 314 ? 18.656 1.318 17.133 1 55.283 294 VAL A O 1
ATOM 2295 N N . GLY A 1 315 ? 16.578 0.424 16.982 1 51.291 295 GLY A N 1
ATOM 2296 C CA . GLY A 1 315 ? 16.07 1.473 16.106 1 54.222 295 GLY A CA 1
ATOM 2297 C C . GLY A 1 315 ? 16.009 2.848 16.794 1 58.151 295 GLY A C 1
ATOM 2298 O O . GLY A 1 315 ? 16.414 3.879 16.255 1 58.019 295 GLY A O 1
ATOM 2299 N N . CYS A 1 316 ? 15.485 2.862 18.017 1 60.032 296 CYS A N 1
ATOM 2300 C CA . CYS A 1 316 ? 15.388 4.066 18.821 1 60.388 296 CYS A CA 1
ATOM 2301 C C . CYS A 1 316 ? 16.789 4.637 19.109 1 60.317 296 CYS A C 1
ATOM 2302 O O . CYS A 1 316 ? 16.946 5.845 19.306 1 67.387 296 CYS A O 1
ATOM 2305 N N . ALA A 1 317 ? 17.801 3.77 19.204 1 53.172 297 ALA A N 1
ATOM 2306 C CA . ALA A 1 317 ? 19.155 4.19 19.514 1 51.948 297 ALA A CA 1
ATOM 2307 C C . ALA A 1 317 ? 19.797 4.793 18.27 1 52.436 297 ALA A C 1
ATOM 2308 O O . ALA A 1 317 ? 20.466 5.817 18.344 1 55.343 297 ALA A O 1
ATOM 2310 N N . ALA A 1 318 ? 19.63 4.139 17.122 1 51.645 298 ALA A N 1
ATOM 2311 C CA . ALA A 1 318 ? 20.272 4.602 15.904 1 51.356 298 ALA A CA 1
ATOM 2312 C C . ALA A 1 318 ? 19.67 5.926 15.466 1 54.528 298 ALA A C 1
ATOM 2313 O O . ALA A 1 318 ? 20.378 6.758 14.928 1 58.1 298 ALA A O 1
ATOM 2315 N N . VAL A 1 319 ? 18.368 6.108 15.692 1 59.826 299 VAL A N 1
ATOM 2316 C CA . VAL A 1 319 ? 17.653 7.325 15.323 1 64.19 299 VAL A CA 1
ATOM 2317 C C . VAL A 1 319 ? 18.325 8.58 15.911 1 64.728 299 VAL A C 1
ATOM 2318 O O . VAL A 1 319 ? 18.24 9.656 15.314 1 68.716 299 VAL A O 1
ATOM 2322 N N . LEU A 1 320 ? 18.973 8.445 17.082 1 61.902 300 LEU A N 1
ATOM 2323 C CA . LEU A 1 320 ? 19.681 9.528 17.763 1 61.804 300 LEU A CA 1
ATOM 2324 C C . LEU A 1 320 ? 21.178 9.529 17.434 1 64.151 300 LEU A C 1
ATOM 2325 O O . LEU A 1 320 ? 21.778 10.568 17.142 1 66.116 300 LEU A O 1
ATOM 2330 N N . LEU A 1 321 ? 21.798 8.352 17.54 1 63.126 301 LEU A N 1
ATOM 2331 C CA . LEU A 1 321 ? 23.238 8.23 17.423 1 58.466 301 LEU A CA 1
ATOM 2332 C C . LEU A 1 321 ? 23.71 8.536 16.005 1 53.318 301 LEU A C 1
ATOM 2333 O O . LEU A 1 321 ? 24.846 8.949 15.856 1 57.566 301 LEU A O 1
ATOM 2338 N N . THR A 1 322 ? 22.857 8.394 14.984 1 48.552 302 THR A N 1
ATOM 2339 C CA . THR A 1 322 ? 23.19 8.876 13.648 1 48.456 302 THR A CA 1
ATOM 2340 C C . THR A 1 322 ? 23.379 10.398 13.642 1 52.143 302 THR A C 1
ATOM 2341 O O . THR A 1 322 ? 24.278 10.897 12.964 1 53.813 302 THR A O 1
ATOM 2345 N N . ASP A 1 323 ? 22.52 11.139 14.357 1 52.94 303 ASP A N 1
ATOM 2346 C CA . ASP A 1 323 ? 22.666 12.582 14.467 1 55.913 303 ASP A CA 1
ATOM 2347 C C . ASP A 1 323 ? 23.878 12.952 15.326 1 58.591 303 ASP A C 1
ATOM 2348 O O . ASP A 1 323 ? 24.587 13.915 15.001 1 62.854 303 ASP A O 1
ATOM 2353 N N . THR A 1 324 ? 24.107 12.212 16.426 1 54.23 304 THR A N 1
ATOM 2354 C CA . THR A 1 324 ? 25.265 12.452 17.273 1 51.819 304 THR A CA 1
ATOM 2355 C C . THR A 1 324 ? 26.519 12.407 16.416 1 53.182 304 THR A C 1
ATOM 2356 O O . THR A 1 324 ? 27.379 13.27 16.508 1 57.386 304 THR A O 1
ATOM 2360 N N . TYR A 1 325 ? 26.621 11.368 15.601 1 54.514 305 TYR A N 1
ATOM 2361 C CA . TYR A 1 325 ? 27.783 11.162 14.757 1 57.004 305 TYR A CA 1
ATOM 2362 C C . TYR A 1 325 ? 27.845 12.224 13.657 1 58.832 305 TYR A C 1
ATOM 2363 O O . TYR A 1 325 ? 28.918 12.698 13.328 1 65.201 305 TYR A O 1
ATOM 2372 N N . ARG A 1 326 ? 26.711 12.619 13.08 1 59.356 306 ARG A N 1
ATOM 2373 C CA . ARG A 1 326 ? 26.685 13.671 12.073 1 62.55 306 ARG A CA 1
ATOM 2374 C C . ARG A 1 326 ? 27.222 14.998 12.623 1 71.29 306 ARG A C 1
ATOM 2375 O O . ARG A 1 326 ? 27.892 15.741 11.9 1 68.764 306 ARG A O 1
ATOM 2383 N N . LYS A 1 327 ? 26.896 15.295 13.893 1 76.141 307 LYS A N 1
ATOM 2384 C CA . LYS A 1 327 ? 27.382 16.476 14.592 1 77.448 307 LYS A CA 1
ATOM 2385 C C . LYS A 1 327 ? 28.873 16.361 14.886 1 75.436 307 LYS A C 1
ATOM 2386 O O . LYS A 1 327 ? 29.64 17.244 14.531 1 83.315 307 LYS A O 1
ATOM 2392 N N . LEU A 1 328 ? 29.28 15.29 15.564 1 69.522 308 LEU A N 1
ATOM 2393 C CA . LEU A 1 328 ? 30.692 15.025 15.772 1 65.768 308 LEU A CA 1
ATOM 2394 C C . LEU A 1 328 ? 31.484 15.316 14.504 1 61.995 308 LEU A C 1
ATOM 2395 O O . LEU A 1 328 ? 32.446 16.069 14.546 1 65.334 308 LEU A O 1
ATOM 2400 N N . ALA A 1 329 ? 31.082 14.714 13.385 1 57.594 309 ALA A N 1
ATOM 2401 C CA . ALA A 1 329 ? 31.818 14.813 12.131 1 59.944 309 ALA A CA 1
ATOM 2402 C C . ALA A 1 329 ? 32.086 16.263 11.717 1 63.625 309 ALA A C 1
ATOM 2403 O O . ALA A 1 329 ? 33.023 16.518 10.952 1 61.688 309 ALA A O 1
ATOM 2405 N N . GLN A 1 330 ? 31.243 17.198 12.188 1 68.291 310 GLN A N 1
ATOM 2406 C CA . GLN A 1 330 ? 31.364 18.608 11.84 1 73.928 310 GLN A CA 1
ATOM 2407 C C . GLN A 1 330 ? 31.607 19.477 13.077 1 74.496 310 GLN A C 1
ATOM 2408 O O . GLN A 1 330 ? 31.284 20.664 13.07 1 82.906 310 GLN A O 1
ATOM 2414 N N . ASP A 1 331 ? 32.23 18.905 14.112 1 71.344 311 ASP A N 1
ATOM 2415 C CA . ASP A 1 331 ? 32.59 19.658 15.301 1 71.426 311 ASP A CA 1
ATOM 2416 C C . ASP A 1 331 ? 34.016 20.212 15.188 1 74.328 311 ASP A C 1
ATOM 2417 O O . ASP A 1 331 ? 34.936 19.521 14.757 1 74.602 311 ASP A O 1
ATOM 2422 N N . ASP A 1 332 ? 34.201 21.458 15.65 1 77.098 312 ASP A N 1
ATOM 2423 C CA . ASP A 1 332 ? 35.479 22.158 15.621 1 77.825 312 ASP A CA 1
ATOM 2424 C C . ASP A 1 332 ? 36.496 21.49 16.547 1 75.406 312 ASP A C 1
ATOM 2425 O O . ASP A 1 332 ? 37.697 21.679 16.366 1 77.348 312 ASP A O 1
ATOM 2430 N N . GLY A 1 333 ? 36.006 20.711 17.522 1 73.005 313 GLY A N 1
ATOM 2431 C CA . GLY A 1 333 ? 36.821 19.825 18.352 1 72.174 313 GLY A CA 1
ATOM 2432 C C . GLY A 1 333 ? 37.701 18.869 17.543 1 69.184 313 GLY A C 1
ATOM 2433 O O . GLY A 1 333 ? 38.797 18.523 17.984 1 68.656 313 GLY A O 1
ATOM 2434 N N . LEU A 1 334 ? 37.235 18.483 16.347 1 67.372 314 LEU A N 1
ATOM 2435 C CA . LEU A 1 334 ? 37.971 17.595 15.461 1 69.768 314 LEU A CA 1
ATOM 2436 C C . LEU A 1 334 ? 39.272 18.225 14.944 1 73.843 314 LEU A C 1
ATOM 2437 O O . LEU A 1 334 ? 40.049 17.546 14.266 1 74.813 314 LEU A O 1
ATOM 2442 N N . ASN A 1 335 ? 39.519 19.509 15.257 1 78.388 315 ASN A N 1
ATOM 2443 C CA . ASN A 1 335 ? 40.779 20.175 14.925 1 81.603 315 ASN A CA 1
ATOM 2444 C C . ASN A 1 335 ? 41.905 19.882 15.927 1 83.522 315 ASN A C 1
ATOM 2445 O O . ASN A 1 335 ? 43.075 20.069 15.589 1 82.367 315 ASN A O 1
ATOM 2450 N N . GLU A 1 336 ? 41.564 19.448 17.153 1 84.083 316 GLU A N 1
ATOM 2451 C CA . GLU A 1 336 ? 42.547 18.953 18.106 1 83.843 316 GLU A CA 1
ATOM 2452 C C . GLU A 1 336 ? 43.196 17.684 17.555 1 83.706 316 GLU A C 1
ATOM 2453 O O . GLU A 1 336 ? 44.365 17.452 17.83 1 85.946 316 GLU A O 1
ATOM 2459 N N . PHE A 1 337 ? 42.416 16.852 16.836 1 82.512 317 PHE A N 1
ATOM 2460 C CA . PHE A 1 337 ? 42.849 15.539 16.372 1 84.168 317 PHE A CA 1
ATOM 2461 C C . PHE A 1 337 ? 43.74 15.623 15.137 1 79.348 317 PHE A C 1
ATOM 2462 O O . PHE A 1 337 ? 43.716 16.623 14.427 1 78.933 317 PHE A O 1
ATOM 2470 N N . SER A 1 338 ? 44.461 14.516 14.878 1 74.975 318 SER A N 1
ATOM 2471 C CA . SER A 1 338 ? 45.33 14.347 13.722 1 73.864 318 SER A CA 1
ATOM 2472 C C . SER A 1 338 ? 44.551 14.601 12.433 1 73.488 318 SER A C 1
ATOM 2473 O O . SER A 1 338 ? 43.348 14.353 12.388 1 73.91 318 SER A O 1
ATOM 2476 N N . PRO A 1 339 ? 45.181 15.057 11.324 1 75.206 319 PRO A N 1
ATOM 2477 C CA . PRO A 1 339 ? 44.512 15.051 10.014 1 75.262 319 PRO A CA 1
ATOM 2478 C C . PRO A 1 339 ? 43.937 13.679 9.628 1 74.674 319 PRO A C 1
ATOM 2479 O O . PRO A 1 339 ? 42.862 13.583 9.046 1 73.585 319 PRO A O 1
ATOM 2483 N N . SER A 1 340 ? 44.661 12.612 9.98 1 77.063 320 SER A N 1
ATOM 2484 C CA . SER A 1 340 ? 44.267 11.235 9.729 1 76.042 320 SER A CA 1
ATOM 2485 C C . SER A 1 340 ? 42.997 10.832 10.492 1 72.389 320 SER A C 1
ATOM 2486 O O . SER A 1 340 ? 42.072 10.266 9.907 1 72.537 320 SER A O 1
ATOM 2489 N N . ARG A 1 341 ? 42.95 11.1 11.799 1 70.018 321 ARG A N 1
ATOM 2490 C CA . ARG A 1 341 ? 41.805 10.726 12.611 1 69.783 321 ARG A CA 1
ATOM 2491 C C . ARG A 1 341 ? 40.607 11.642 12.345 1 70.952 321 ARG A C 1
ATOM 2492 O O . ARG A 1 341 ? 39.454 11.205 12.366 1 72.326 321 ARG A O 1
ATOM 2500 N N . ARG A 1 342 ? 40.874 12.92 12.097 1 73.298 322 ARG A N 1
ATOM 2501 C CA . ARG A 1 342 ? 39.837 13.833 11.655 1 75.436 322 ARG A CA 1
ATOM 2502 C C . ARG A 1 342 ? 39.19 13.257 10.397 1 74.075 322 ARG A C 1
ATOM 2503 O O . ARG A 1 342 ? 37.981 13.045 10.37 1 76.442 322 ARG A O 1
ATOM 2511 N N . GLU A 1 343 ? 39.992 13.001 9.357 1 75.375 323 GLU A N 1
ATOM 2512 C CA . GLU A 1 343 ? 39.46 12.603 8.062 1 80.217 323 GLU A CA 1
ATOM 2513 C C . GLU A 1 343 ? 38.829 11.216 8.11 1 80.446 323 GLU A C 1
ATOM 2514 O O . GLU A 1 343 ? 37.928 10.947 7.318 1 78.296 323 GLU A O 1
ATOM 2520 N N . ALA A 1 344 ? 39.304 10.361 9.034 1 80.341 324 ALA A N 1
ATOM 2521 C CA . ALA A 1 344 ? 38.691 9.067 9.313 1 73.257 324 ALA A CA 1
ATOM 2522 C C . ALA A 1 344 ? 37.277 9.225 9.868 1 70.659 324 ALA A C 1
ATOM 2523 O O . ALA A 1 344 ? 36.328 8.691 9.292 1 83.74 324 ALA A O 1
ATOM 2525 N N . ILE A 1 345 ? 37.127 9.956 10.975 1 64.284 325 ILE A N 1
ATOM 2526 C CA . ILE A 1 345 ? 35.804 10.207 11.532 1 61.716 325 ILE A CA 1
ATOM 2527 C C . ILE A 1 345 ? 34.878 10.873 10.502 1 60.477 325 ILE A C 1
ATOM 2528 O O . ILE A 1 345 ? 33.735 10.464 10.29 1 59.726 325 ILE A O 1
ATOM 2533 N N . GLN A 1 346 ? 35.373 11.923 9.86 1 62.712 326 GLN A N 1
ATOM 2534 C CA . GLN A 1 346 ? 34.584 12.678 8.905 1 65.189 326 GLN A CA 1
ATOM 2535 C C . GLN A 1 346 ? 34.085 11.839 7.735 1 65.037 326 GLN A C 1
ATOM 2536 O O . GLN A 1 346 ? 32.923 11.957 7.353 1 62.241 326 GLN A O 1
ATOM 2542 N N . SER A 1 347 ? 34.989 11.048 7.146 1 68.349 327 SER A N 1
ATOM 2543 C CA . SER A 1 347 ? 34.704 10.324 5.917 1 67.528 327 SER A CA 1
ATOM 2544 C C . SER A 1 347 ? 33.803 9.134 6.21 1 70.456 327 SER A C 1
ATOM 2545 O O . SER A 1 347 ? 33.017 8.708 5.358 1 74.499 327 SER A O 1
ATOM 2548 N N . ALA A 1 348 ? 33.948 8.625 7.439 1 68.275 328 ALA A N 1
ATOM 2549 C CA . ALA A 1 348 ? 33.193 7.488 7.925 1 61.616 328 ALA A CA 1
ATOM 2550 C C . ALA A 1 348 ? 31.748 7.869 8.214 1 58.16 328 ALA A C 1
ATOM 2551 O O . ALA A 1 348 ? 30.883 7.022 8.066 1 64.353 328 ALA A O 1
ATOM 2553 N N . TYR A 1 349 ? 31.505 9.116 8.641 1 57.865 329 TYR A N 1
ATOM 2554 C CA . TYR A 1 349 ? 30.209 9.572 9.132 1 57.753 329 TYR A CA 1
ATOM 2555 C C . TYR A 1 349 ? 29.477 10.475 8.134 1 63.27 329 TYR A C 1
ATOM 2556 O O . TYR A 1 349 ? 28.269 10.626 8.247 1 64.087 329 TYR A O 1
ATOM 2565 N N . GLN A 1 350 ? 30.173 11.08 7.159 1 75.931 330 GLN A N 1
ATOM 2566 C CA . GLN A 1 350 ? 29.577 12.058 6.241 1 79.575 330 GLN A CA 1
ATOM 2567 C C . GLN A 1 350 ? 28.369 11.481 5.492 1 71.287 330 GLN A C 1
ATOM 2568 O O . GLN A 1 350 ? 27.439 12.211 5.138 1 66.591 330 GLN A O 1
ATOM 2574 N N . THR A 1 351 ? 28.397 10.168 5.233 1 65.176 331 THR A N 1
ATOM 2575 C CA . THR A 1 351 ? 27.353 9.521 4.454 1 63.861 331 THR A CA 1
ATOM 2576 C C . THR A 1 351 ? 26.177 9.086 5.329 1 63.797 331 THR A C 1
ATOM 2577 O O . THR A 1 351 ? 25.32 8.36 4.846 1 64.536 331 THR A O 1
ATOM 2581 N N . LEU A 1 352 ? 26.114 9.512 6.598 1 61.359 332 LEU A N 1
ATOM 2582 C CA . LEU A 1 352 ? 25.024 9.109 7.475 1 59.267 332 LEU A CA 1
ATOM 2583 C C . LEU A 1 352 ? 23.757 9.891 7.122 1 62.456 332 LEU A C 1
ATOM 2584 O O . LEU A 1 352 ? 23.817 11.098 6.909 1 65.482 332 LEU A O 1
ATOM 2589 N N . PRO A 1 353 ? 22.572 9.235 7.015 1 66.498 333 PRO A N 1
ATOM 2590 C CA . PRO A 1 353 ? 21.304 9.949 6.854 1 66.067 333 PRO A CA 1
ATOM 2591 C C . PRO A 1 353 ? 20.902 10.582 8.183 1 64.721 333 PRO A C 1
ATOM 2592 O O . PRO A 1 353 ? 21.436 10.19 9.223 1 65.509 333 PRO A O 1
ATOM 2596 N N . ARG A 1 354 ? 19.941 11.52 8.128 1 61.953 334 ARG A N 1
ATOM 2597 C CA . ARG A 1 354 ? 19.444 12.225 9.298 1 63.172 334 ARG A CA 1
ATOM 2598 C C . ARG A 1 354 ? 18.551 11.312 10.149 1 61.786 334 ARG A C 1
ATOM 2599 O O . ARG A 1 354 ? 17.807 10.474 9.622 1 58.12 334 ARG A O 1
ATOM 2607 N N . GLY A 1 355 ? 18.621 11.525 11.475 1 63.086 335 GLY A N 1
ATOM 2608 C CA . GLY A 1 355 ? 17.759 10.891 12.461 1 63.494 335 GLY A CA 1
ATOM 2609 C C . GLY A 1 355 ? 16.296 10.832 12.013 1 69.333 335 GLY A C 1
ATOM 2610 O O . GLY A 1 355 ? 15.624 9.825 12.238 1 70.708 335 GLY A O 1
ATOM 2611 N N . GLU A 1 356 ? 15.812 11.918 11.384 1 75.12 336 GLU A N 1
ATOM 2612 C CA . GLU A 1 356 ? 14.43 12.04 10.923 1 75.201 336 GLU A CA 1
ATOM 2613 C C . GLU A 1 356 ? 14.088 11.019 9.833 1 70.552 336 GLU A C 1
ATOM 2614 O O . GLU A 1 356 ? 12.979 10.492 9.817 1 73.38 336 GLU A O 1
ATOM 2620 N N . VAL A 1 357 ? 15.032 10.75 8.925 1 67.08 337 VAL A N 1
ATOM 2621 C CA . VAL A 1 357 ? 14.844 9.769 7.864 1 64.878 337 VAL A CA 1
ATOM 2622 C C . VAL A 1 357 ? 14.757 8.365 8.47 1 64.693 337 VAL A C 1
ATOM 2623 O O . VAL A 1 357 ? 13.894 7.564 8.098 1 62.718 337 VAL A O 1
ATOM 2627 N N . LEU A 1 358 ? 15.683 8.06 9.389 1 62.831 338 LEU A N 1
ATOM 2628 C CA . LEU A 1 358 ? 15.67 6.797 10.111 1 60.294 338 LEU A CA 1
ATOM 2629 C C . LEU A 1 358 ? 14.314 6.55 10.761 1 57.18 338 LEU A C 1
ATOM 2630 O O . LEU A 1 358 ? 13.735 5.486 10.577 1 55.199 338 LEU A O 1
ATOM 2635 N N . ALA A 1 359 ? 13.862 7.521 11.562 1 56.956 339 ALA A N 1
ATOM 2636 C CA . ALA A 1 359 ? 12.579 7.479 12.252 1 56.767 339 ALA A CA 1
ATOM 2637 C C . ALA A 1 359 ? 11.43 7.285 11.284 1 53.487 339 ALA A C 1
ATOM 2638 O O . ALA A 1 359 ? 10.475 6.625 11.634 1 51.89 339 ALA A O 1
ATOM 2640 N N . ASP A 1 360 ? 11.51 7.916 10.115 1 55.786 340 ASP A N 1
ATOM 2641 C CA . ASP A 1 360 ? 10.48 7.83 9.096 1 61.174 340 ASP A CA 1
ATOM 2642 C C . ASP A 1 360 ? 10.331 6.401 8.569 1 65.683 340 ASP A C 1
ATOM 2643 O O . ASP A 1 360 ? 9.203 5.922 8.392 1 68.074 340 ASP A O 1
ATOM 2648 N N . TRP A 1 361 ? 11.48 5.747 8.286 1 68.161 341 TRP A N 1
ATOM 2649 C CA . TRP A 1 361 ? 11.547 4.339 7.901 1 59.516 341 TRP A CA 1
ATOM 2650 C C . TRP A 1 361 ? 11.005 3.449 9.002 1 57.64 341 TRP A C 1
ATOM 2651 O O . TRP A 1 361 ? 10.197 2.596 8.712 1 62.453 341 TRP A O 1
ATOM 2662 N N . LEU A 1 362 ? 11.474 3.641 10.239 1 57.134 342 LEU A N 1
ATOM 2663 C CA . LEU A 1 362 ? 10.972 2.929 11.407 1 61.876 342 LEU A CA 1
ATOM 2664 C C . LEU A 1 362 ? 9.448 3.044 11.579 1 68.413 342 LEU A C 1
ATOM 2665 O O . LEU A 1 362 ? 8.81 2.052 11.957 1 71.229 342 LEU A O 1
ATOM 2670 N N . ARG A 1 363 ? 8.876 4.24 11.335 1 72.129 343 ARG A N 1
ATOM 2671 C CA . ARG A 1 363 ? 7.438 4.49 11.406 1 75.545 343 ARG A CA 1
ATOM 2672 C C . ARG A 1 363 ? 6.691 3.734 10.316 1 73.903 343 ARG A C 1
ATOM 2673 O O . ARG A 1 363 ? 5.731 3.03 10.616 1 73.327 343 ARG A O 1
ATOM 2681 N N . SER A 1 364 ? 7.13 3.929 9.063 1 73.52 344 SER A N 1
ATOM 2682 C CA . SER A 1 364 ? 6.573 3.254 7.9 1 75.805 344 SER A CA 1
ATOM 2683 C C . SER A 1 364 ? 6.547 1.746 8.131 1 68.608 344 SER A C 1
ATOM 2684 O O . SER A 1 364 ? 5.588 1.078 7.745 1 66.92 344 SER A O 1
ATOM 2687 N N . ALA A 1 365 ? 7.62 1.241 8.753 1 61.136 345 ALA A N 1
ATOM 2688 C CA . ALA A 1 365 ? 7.798 -0.175 9.019 1 61.058 345 ALA A CA 1
ATOM 2689 C C . ALA A 1 365 ? 6.774 -0.683 10.038 1 59.895 345 ALA A C 1
ATOM 2690 O O . ALA A 1 365 ? 6.315 -1.824 9.941 1 64.075 345 ALA A O 1
ATOM 2692 N N . GLY A 1 366 ? 6.443 0.145 11.031 1 55.512 346 GLY A N 1
ATOM 2693 C CA . GLY A 1 366 ? 5.487 -0.244 12.054 1 54.777 346 GLY A CA 1
ATOM 2694 C C . GLY A 1 366 ? 6.096 -0.354 13.452 1 53.52 346 GLY A C 1
ATOM 2695 O O . GLY A 1 366 ? 5.439 -0.913 14.344 1 53.614 346 GLY A O 1
ATOM 2696 N N . GLY A 1 367 ? 7.28 0.268 13.646 1 50.758 347 GLY A N 1
ATOM 2697 C CA . GLY A 1 367 ? 8 0.245 14.909 1 51.092 347 GLY A CA 1
ATOM 2698 C C . GLY A 1 367 ? 8.225 1.63 15.517 1 54.565 347 GLY A C 1
ATOM 2699 O O . GLY A 1 367 ? 8.033 2.659 14.877 1 58.12 347 GLY A O 1
ATOM 2700 N N . PRO A 1 368 ? 8.617 1.681 16.809 1 57.734 348 PRO A N 1
ATOM 2701 C CA . PRO A 1 368 ? 8.884 2.932 17.535 1 61.084 348 PRO A CA 1
ATOM 2702 C C . PRO A 1 368 ? 10.177 3.66 17.178 1 61.464 348 PRO A C 1
ATOM 2703 O O . PRO A 1 368 ? 11.222 3.042 16.994 1 57.189 348 PRO A O 1
ATOM 2707 N N . ALA A 1 369 ? 10.079 4.992 17.153 1 67.073 349 ALA A N 1
ATOM 2708 C CA . ALA A 1 369 ? 11.132 5.87 16.668 1 65.668 349 ALA A CA 1
ATOM 2709 C C . ALA A 1 369 ? 11.91 6.44 17.849 1 63.433 349 ALA A C 1
ATOM 2710 O O . ALA A 1 369 ? 13.116 6.691 17.741 1 68.468 349 ALA A O 1
ATOM 2712 N N . TYR A 1 370 ? 11.209 6.642 18.969 1 59.779 350 TYR A N 1
ATOM 2713 C CA . TYR A 1 370 ? 11.782 7.355 20.098 1 63.025 350 TYR A CA 1
ATOM 2714 C C . TYR A 1 370 ? 11.455 6.567 21.362 1 62.943 350 TYR A C 1
ATOM 2715 O O . TYR A 1 370 ? 10.422 5.922 21.462 1 62.275 350 TYR A O 1
ATOM 2724 N N . PHE A 1 371 ? 12.363 6.641 22.329 1 65.073 351 PHE A N 1
ATOM 2725 C CA . PHE A 1 371 ? 12.346 5.736 23.458 1 68.492 351 PHE A CA 1
ATOM 2726 C C . PHE A 1 371 ? 11.167 5.997 24.381 1 68.794 351 PHE A C 1
ATOM 2727 O O . PHE A 1 371 ? 10.868 5.163 25.216 1 68.601 351 PHE A O 1
ATOM 2735 N N . ASP A 1 372 ? 10.532 7.156 24.261 1 72.854 352 ASP A N 1
ATOM 2736 C CA . ASP A 1 372 ? 9.36 7.477 25.06 1 81.035 352 ASP A CA 1
ATOM 2737 C C . ASP A 1 372 ? 8.181 6.623 24.602 1 79.25 352 ASP A C 1
ATOM 2738 O O . ASP A 1 372 ? 7.352 6.246 25.43 1 83.829 352 ASP A O 1
ATOM 2743 N N . GLU A 1 373 ? 8.13 6.32 23.292 1 75.281 353 GLU A N 1
ATOM 2744 C CA . GLU A 1 373 ? 7.13 5.429 22.705 1 72.983 353 GLU A CA 1
ATOM 2745 C C . GLU A 1 373 ? 7.115 4.035 23.344 1 69.779 353 GLU A C 1
ATOM 2746 O O . GLU A 1 373 ? 6.033 3.476 23.494 1 72.799 353 GLU A O 1
ATOM 2752 N N . ILE A 1 374 ? 8.282 3.476 23.712 1 65.622 354 ILE A N 1
ATOM 2753 C CA . ILE A 1 374 ? 8.354 2.199 24.415 1 62.676 354 ILE A CA 1
ATOM 2754 C C . ILE A 1 374 ? 8.636 2.42 25.901 1 66.904 354 ILE A C 1
ATOM 2755 O O . ILE A 1 374 ? 8.815 1.456 26.632 1 67.913 354 ILE A O 1
ATOM 2760 N N . GLY A 1 375 ? 8.699 3.676 26.357 1 72.101 355 GLY A N 1
ATOM 2761 C CA . GLY A 1 375 ? 8.695 3.971 27.788 1 78.431 355 GLY A CA 1
ATOM 2762 C C . GLY A 1 375 ? 10.049 3.8 28.489 1 78.178 355 GLY A C 1
ATOM 2763 O O . GLY A 1 375 ? 10.124 3.416 29.658 1 76.809 355 GLY A O 1
ATOM 2764 N N . VAL A 1 376 ? 11.127 4.167 27.798 1 79.689 356 VAL A N 1
ATOM 2765 C CA . VAL A 1 376 ? 12.425 4.241 28.44 1 82.291 356 VAL A CA 1
ATOM 2766 C C . VAL A 1 376 ? 12.486 5.551 29.208 1 83.748 356 VAL A C 1
ATOM 2767 O O . VAL A 1 376 ? 12.713 5.547 30.41 1 90.751 356 VAL A O 1
ATOM 2771 N N . GLY A 1 377 ? 12.31 6.658 28.487 1 81.314 357 GLY A N 1
ATOM 2772 C CA . GLY A 1 377 ? 12.374 7.975 29.092 1 84.497 357 GLY A CA 1
ATOM 2773 C C . GLY A 1 377 ? 13.754 8.598 28.913 1 84.042 357 GLY A C 1
ATOM 2774 O O . GLY A 1 377 ? 14.727 7.887 28.708 1 79.008 357 GLY A O 1
ATOM 2775 N N . GLN A 1 378 ? 13.811 9.93 29.039 1 89.835 358 GLN A N 1
ATOM 2776 C CA . GLN A 1 378 ? 14.991 10.729 28.729 1 91.243 358 GLN A CA 1
ATOM 2777 C C . GLN A 1 378 ? 16.129 10.439 29.712 1 89.203 358 GLN A C 1
ATOM 2778 O O . GLN A 1 378 ? 17.294 10.39 29.311 1 83.084 358 GLN A O 1
ATOM 2784 N N . ASP A 1 379 ? 15.772 10.289 30.997 1 90.572 359 ASP A N 1
ATOM 2785 C CA . ASP A 1 379 ? 16.689 9.93 32.068 1 91.89 359 ASP A CA 1
ATOM 2786 C C . ASP A 1 379 ? 17.684 8.863 31.613 1 89.229 359 ASP A C 1
ATOM 2787 O O . ASP A 1 379 ? 18.894 9.097 31.569 1 91.237 359 ASP A O 1
ATOM 2792 N N . SER A 1 380 ? 17.16 7.681 31.272 1 85.512 360 SER A N 1
ATOM 2793 C CA . SER A 1 380 ? 17.988 6.53 30.942 1 84.198 360 SER A CA 1
ATOM 2794 C C . SER A 1 380 ? 18.667 6.671 29.568 1 79.584 360 SER A C 1
ATOM 2795 O O . SER A 1 380 ? 19.622 5.945 29.275 1 74.135 360 SER A O 1
ATOM 2798 N N . VAL A 1 381 ? 18.187 7.623 28.743 1 79.015 361 VAL A N 1
ATOM 2799 C CA . VAL A 1 381 ? 18.739 7.908 27.425 1 73.334 361 VAL A CA 1
ATOM 2800 C C . VAL A 1 381 ? 20.034 8.674 27.607 1 73.102 361 VAL A C 1
ATOM 2801 O O . VAL A 1 381 ? 21.07 8.263 27.109 1 70.926 361 VAL A O 1
ATOM 2805 N N . LYS A 1 382 ? 19.955 9.809 28.297 1 79.104 362 LYS A N 1
ATOM 2806 C CA . LYS A 1 382 ? 21.144 10.606 28.553 1 86.139 362 LYS A CA 1
ATOM 2807 C C . LYS A 1 382 ? 22.131 9.818 29.425 1 93.243 362 LYS A C 1
ATOM 2808 O O . LYS A 1 382 ? 23.337 10.049 29.335 1 102.621 362 LYS A O 1
ATOM 2814 N N . ASN A 1 383 ? 21.638 8.899 30.273 1 92.816 363 ASN A N 1
ATOM 2815 C CA . ASN A 1 383 ? 22.503 8.027 31.062 1 90.734 363 ASN A CA 1
ATOM 2816 C C . ASN A 1 383 ? 23.279 7.055 30.177 1 83.93 363 ASN A C 1
ATOM 2817 O O . ASN A 1 383 ? 24.5 6.949 30.274 1 83.41 363 ASN A O 1
ATOM 2822 N N . ALA A 1 384 ? 22.552 6.33 29.326 1 78.885 364 ALA A N 1
ATOM 2823 C CA . ALA A 1 384 ? 23.155 5.356 28.435 1 75.149 364 ALA A CA 1
ATOM 2824 C C . ALA A 1 384 ? 24.125 6.024 27.468 1 70.476 364 ALA A C 1
ATOM 2825 O O . ALA A 1 384 ? 25.128 5.414 27.129 1 69.181 364 ALA A O 1
ATOM 2827 N N . PHE A 1 385 ? 23.8 7.239 26.996 1 67.071 365 PHE A N 1
ATOM 2828 C CA . PHE A 1 385 ? 24.564 7.895 25.942 1 64.491 365 PHE A CA 1
ATOM 2829 C C . PHE A 1 385 ? 25.965 8.275 26.408 1 65.33 365 PHE A C 1
ATOM 2830 O O . PHE A 1 385 ? 26.887 8.358 25.601 1 60.331 365 PHE A O 1
ATOM 2838 N N . ARG A 1 386 ? 26.079 8.498 27.722 1 70.601 366 ARG A N 1
ATOM 2839 C CA . ARG A 1 386 ? 27.305 8.905 28.385 1 76.577 366 ARG A CA 1
ATOM 2840 C C . ARG A 1 386 ? 28.172 7.71 28.825 1 79.023 366 ARG A C 1
ATOM 2841 O O . ARG A 1 386 ? 29.386 7.878 28.903 1 83.537 366 ARG A O 1
ATOM 2849 N N . HIS A 1 387 ? 27.589 6.52 29.116 1 76.867 367 HIS A N 1
ATOM 2850 C CA . HIS A 1 387 ? 28.311 5.412 29.745 1 74.633 367 HIS A CA 1
ATOM 2851 C C . HIS A 1 387 ? 28.375 4.158 28.879 1 70.016 367 HIS A C 1
ATOM 2852 O O . HIS A 1 387 ? 29.196 3.288 29.132 1 69.617 367 HIS A O 1
ATOM 2859 N N . ALA A 1 388 ? 27.554 4.072 27.835 1 69.65 368 ALA A N 1
ATOM 2860 C CA . ALA A 1 388 ? 27.448 2.862 27.029 1 71.461 368 ALA A CA 1
ATOM 2861 C C . ALA A 1 388 ? 28.797 2.413 26.471 1 71.181 368 ALA A C 1
ATOM 2862 O O . ALA A 1 388 ? 29.042 1.217 26.325 1 76.918 368 ALA A O 1
ATOM 2864 N N . HIS A 1 389 ? 29.642 3.377 26.106 1 70.933 369 HIS A N 1
ATOM 2865 C CA . HIS A 1 389 ? 30.939 3.098 25.505 1 73.472 369 HIS A CA 1
ATOM 2866 C C . HIS A 1 389 ? 31.812 2.228 26.417 1 73.625 369 HIS A C 1
ATOM 2867 O O . HIS A 1 389 ? 32.73 1.565 25.92 1 71.896 369 HIS A O 1
ATOM 2874 N N . THR A 1 390 ? 31.518 2.253 27.734 1 73.812 370 THR A N 1
ATOM 2875 C CA . THR A 1 390 ? 32.29 1.548 28.755 1 77.926 370 THR A CA 1
ATOM 2876 C C . THR A 1 390 ? 31.957 0.057 28.8 1 80.727 370 THR A C 1
ATOM 2877 O O . THR A 1 390 ? 32.614 -0.667 29.55 1 87.431 370 THR A O 1
ATOM 2881 N N . LEU A 1 391 ? 30.944 -0.384 28.033 1 76.973 371 LEU A N 1
ATOM 2882 C CA . LEU A 1 391 ? 30.407 -1.733 28.134 1 74.925 371 LEU A CA 1
ATOM 2883 C C . LEU A 1 391 ? 31.279 -2.758 27.424 1 76.62 371 LEU A C 1
ATOM 2884 O O . LEU A 1 391 ? 31.303 -3.915 27.831 1 79.683 371 LEU A O 1
ATOM 2889 N N . ARG A 1 392 ? 31.935 -2.346 26.338 1 77.246 372 ARG A N 1
ATOM 2890 C CA . ARG A 1 392 ? 32.726 -3.255 25.523 1 80.051 372 ARG A CA 1
ATOM 2891 C C . ARG A 1 392 ? 33.915 -2.513 24.912 1 84.726 372 ARG A C 1
ATOM 2892 O O . ARG A 1 392 ? 33.748 -1.395 24.427 1 95.572 372 ARG A O 1
ATOM 2900 N N . ASP A 1 393 ? 35.099 -3.147 24.921 1 82.252 373 ASP A N 1
ATOM 2901 C CA . ASP A 1 393 ? 36.306 -2.611 24.304 1 81.357 373 ASP A CA 1
ATOM 2902 C C . ASP A 1 393 ? 36.106 -2.4 22.797 1 81.888 373 ASP A C 1
ATOM 2903 O O . ASP A 1 393 ? 36.567 -3.202 21.987 1 77.034 373 ASP A O 1
ATOM 2908 N N . ARG A 1 394 ? 35.42 -1.298 22.432 1 87.456 374 ARG A N 1
ATOM 2909 C CA . ARG A 1 394 ? 35.148 -0.909 21.049 1 85.647 374 ARG A CA 1
ATOM 2910 C C . ARG A 1 394 ? 35.309 0.609 20.897 1 87.75 374 ARG A C 1
ATOM 2911 O O . ARG A 1 394 ? 34.6 1.366 21.565 1 86.34 374 ARG A O 1
ATOM 2919 N N . CYS A 1 395 ? 36.249 1.025 20.022 1 88.124 375 CYS A N 1
ATOM 2920 C CA . CYS A 1 395 ? 36.427 2.417 19.62 1 82.088 375 CYS A CA 1
ATOM 2921 C C . CYS A 1 395 ? 35.27 2.769 18.699 1 72.681 375 CYS A C 1
ATOM 2922 O O . CYS A 1 395 ? 35.25 2.362 17.542 1 67.289 375 CYS A O 1
ATOM 2925 N N . THR A 1 396 ? 34.298 3.482 19.274 1 72.213 376 THR A N 1
ATOM 2926 C CA . THR A 1 396 ? 33.136 3.983 18.565 1 69.434 376 THR A CA 1
ATOM 2927 C C . THR A 1 396 ? 33.18 5.499 18.572 1 67.645 376 THR A C 1
ATOM 2928 O O . THR A 1 396 ? 33.916 6.09 19.357 1 67.56 376 THR A O 1
ATOM 2932 N N . GLY A 1 397 ? 32.366 6.095 17.692 1 69.401 377 GLY A N 1
ATOM 2933 C CA . GLY A 1 397 ? 32.015 7.506 17.768 1 69.937 377 GLY A CA 1
ATOM 2934 C C . GLY A 1 397 ? 31.68 7.912 19.201 1 69.56 377 GLY A C 1
ATOM 2935 O O . GLY A 1 397 ? 32.128 8.955 19.668 1 73.175 377 GLY A O 1
ATOM 2936 N N . LEU A 1 398 ? 30.928 7.038 19.881 1 68.4 378 LEU A N 1
ATOM 2937 C CA . LEU A 1 398 ? 30.498 7.213 21.262 1 69.98 378 LEU A CA 1
ATOM 2938 C C . LEU A 1 398 ? 31.687 7.34 22.224 1 67.869 378 LEU A C 1
ATOM 2939 O O . LEU A 1 398 ? 31.644 8.147 23.152 1 69.546 378 LEU A O 1
ATOM 2944 N N . ARG A 1 399 ? 32.746 6.549 22.015 1 67.519 379 ARG A N 1
ATOM 2945 C CA . ARG A 1 399 ? 33.953 6.619 22.839 1 74.256 379 ARG A CA 1
ATOM 2946 C C . ARG A 1 399 ? 34.762 7.89 22.542 1 75.614 379 ARG A C 1
ATOM 2947 O O . ARG A 1 399 ? 35.27 8.544 23.463 1 74.832 379 ARG A O 1
ATOM 2955 N N . ILE A 1 400 ? 34.9 8.219 21.243 1 74.868 380 ILE A N 1
ATOM 2956 C CA . ILE A 1 400 ? 35.552 9.442 20.785 1 71.702 380 ILE A CA 1
ATOM 2957 C C . ILE A 1 400 ? 34.937 10.649 21.481 1 70.353 380 ILE A C 1
ATOM 2958 O O . ILE A 1 400 ? 35.68 11.475 21.985 1 74.145 380 ILE A O 1
ATOM 2963 N N . ILE A 1 401 ? 33.596 10.744 21.5 1 67.093 381 ILE A N 1
ATOM 2964 C CA . ILE A 1 401 ? 32.903 11.758 22.285 1 66.569 381 ILE A CA 1
ATOM 2965 C C . ILE A 1 401 ? 33.306 11.643 23.753 1 70.954 381 ILE A C 1
ATOM 2966 O O . ILE A 1 401 ? 34.013 12.507 24.247 1 76.027 381 ILE A O 1
ATOM 2971 N N . ASN A 1 402 ? 32.837 10.608 24.453 1 75.422 382 ASN A N 1
ATOM 2972 C CA . ASN A 1 402 ? 32.781 10.634 25.909 1 83.441 382 ASN A CA 1
ATOM 2973 C C . ASN A 1 402 ? 34.163 10.604 26.565 1 92.685 382 ASN A C 1
ATOM 2974 O O . ASN A 1 402 ? 34.218 10.804 27.783 1 96.784 382 ASN A O 1
ATOM 2979 N N . GLU A 1 403 ? 35.245 10.349 25.792 1 95.856 383 GLU A N 1
ATOM 2980 C CA . GLU A 1 403 ? 36.618 10.43 26.292 1 100.107 383 GLU A CA 1
ATOM 2981 C C . GLU A 1 403 ? 37.356 11.615 25.655 1 103.839 383 GLU A C 1
ATOM 2982 O O . GLU A 1 403 ? 38.458 11.466 25.131 1 109.194 383 GLU A O 1
ATOM 2988 N N . ASN A 1 404 ? 36.755 12.812 25.735 1 104.14 384 ASN A N 1
ATOM 2989 C CA . ASN A 1 404 ? 37.345 14.028 25.192 1 101.941 384 ASN A CA 1
ATOM 2990 C C . ASN A 1 404 ? 36.601 15.257 25.696 1 103.621 384 ASN A C 1
ATOM 2991 O O . ASN A 1 404 ? 35.525 15.561 25.181 1 103.614 384 ASN A O 1
ATOM 2996 N N . LYS A 1 405 ? 37.206 15.969 26.663 1 106.403 385 LYS A N 1
ATOM 2997 C CA . LYS A 1 405 ? 36.795 17.32 27.015 1 105.259 385 LYS A CA 1
ATOM 2998 C C . LYS A 1 405 ? 36.957 18.199 25.777 1 106.251 385 LYS A C 1
ATOM 2999 O O . LYS A 1 405 ? 38.001 18.142 25.132 1 109.387 385 LYS A O 1
ATOM 3005 N N . THR A 1 406 ? 35.919 18.997 25.475 1 105.332 386 THR A N 1
ATOM 3006 C CA . THR A 1 406 ? 35.743 19.758 24.236 1 106.122 386 THR A CA 1
ATOM 3007 C C . THR A 1 406 ? 34.649 19.084 23.402 1 106.31 386 THR A C 1
ATOM 3008 O O . THR A 1 406 ? 34.019 19.749 22.581 1 110.362 386 THR A O 1
ATOM 3012 N N . LEU A 1 407 ? 34.436 17.772 23.605 1 105.676 387 LEU A N 1
ATOM 3013 C CA . LEU A 1 407 ? 33.346 17.032 22.979 1 99.625 387 LEU A CA 1
ATOM 3014 C C . LEU A 1 407 ? 32.339 16.515 24.015 1 107.316 387 LEU A C 1
ATOM 3015 O O . LEU A 1 407 ? 31.308 15.957 23.635 1 111.18 387 LEU A O 1
ATOM 3020 N N . ILE A 1 408 ? 32.659 16.655 25.313 1 114.915 388 ILE A N 1
ATOM 3021 C CA . ILE A 1 408 ? 31.733 16.402 26.411 1 114.465 388 ILE A CA 1
ATOM 3022 C C . ILE A 1 408 ? 31.026 17.733 26.731 1 117.439 388 ILE A C 1
ATOM 3023 O O . ILE A 1 408 ? 29.861 17.678 27.17 1 118.687 388 ILE A O 1
#

Sequence (395 aa):
LVPRGSHMNRIAADVQRAFENAGEKTLPIKVEEIVLGKQAADSLLDYVKRKNNQHIVLVCDANTHRIAGIDLENRLNQEGFQAECLIIPENEAGDVTADERSLIHVLIHTKQPTDVMIAVGSGTIHDIVRFAAFQRDLPFISYPTAPSVDGFTSAGAPIILYGTKTTIQTKAPSALFADLDLLKAAPQSMVAAGFGDMLGKITSLADWEISRHLAGEPYSPAGAKIVQEALAACIEHTEDIAMKTETGIRVLMESLLVSGLVMLALDHSRPASGGEHHISHWIEMELMEKKRPQILHGAKVGCAAVLLTDTYRKLAQDDGLNEFSPSRREAIQSAYQTLPRGEVLADWLRSAGGPAYFDEIGVGQDSVKNAFRHAHTLRDRCTGLRIINENKTLI

Solvent-accessible surface area: 16965 Å² total; per-residue (Å²): 230,51,90,91,25,91,132,89,4,174,27,6,34,71,9,49,163,35,0,112,119,54,71,42,202,34,93,104,28,93,5,46,5,7,31,26,12,97,101,2,14,53,34,0,2,90,10,0,96,69,90,128,17,69,61,0,0,0,0,0,14,56,72,12,53,152,68,4,0,70,95,4,38,69,84,0,67,151,78,47,15,100,15,54,18,12,56,1,53,97,64,184,60,38,32,33,32,4,28,85,111,5,10,97,35,0,48,119,84,1,101,148,85,13,47,2,0,0,0,0,0,24,16,51,7,0,17,0,0,1,39,0,1,86,124,54,128,27,56,5,1,0,10,0,11,1,0,6,22,16,22,1,1,14,23,17,0,36,5,31,56,197,53,56,67,50,72,54,124,15,102,3,0,25,0,0,0,0,28,0,60,24,0,66,74,6,81,58,60,41,0,1,1,0,1,0,0,1,1,0,1,28,0,0,21,8,0,0,44,0,0,86,103,23,54,65,23,74,49,2,73,9,0,14,140,22,1,104,125,8,10,58,30,1,34,131,34,24,94,42,0,15,136,45,46,67,66,0,0,98,23,0,0,56,7,0,2,26,1,0,0,0,37,11,3,29,92,42,49,46,0,3,14,0,0,0,10,5,0,1,35,48,0,17,74,46,9,56,141,99,177,138,68,57,48,69,49,1,8,0,0,0,0,0,0,4,62,0,0,53,35,0,65,142,8,14,140,58,120,11,2,107,105,36,45,90,82,86,62,98,18,0,61,64,17,0,117,109,10,37,128,4,122,52,0,2,84,54,0,128,44,0,41,9,26,0,86,7,108,93,36,48,16,26,133,102,15,10,99,59,0,37,118,77,0,15,87,45,98,139,20,19,1,0,2,54,11,26,28,104,42,161,97,26,115

Foldseek 3Di:
DDVLQVPQPVLLNVLVVLCVVVVHAWDDQQASHEAAEAPLLVVVLVVCVVVVFAQEEEEAEPPLCVLPVVVSQVVCVVVHHNYDHQYQAADPQRDRALEPVSLVSVLPVRDPSGAEYEQREDLGSLLSCLVSCQVVVHAYEYEYQELQALCQQAQWHQHDPPQATDIHGGHGHNHYGYHLVSHLVDPLQRLLLLLLLLLLLLALLLLVLLQCQPVVDDDDPSLSVQLVVLSVVLLVCLLCLQNSPSSNSSSSNSSSNSLSSSCNGHVHNRSRDALLLLLLSQLQSVCVVVVHDGDRSSLSSLQSCLVVLVLLCVVLVAPLLVVDDPSSNCSSNVSNVPRDHSVVSQVSSVSSPGHSHVVVVPSDPVSNVVSLQCSPVVDPGRGSSCVQNVDDSSD

InterPro domains:
  IPR023003 Glycerol-1-phosphate dehydrogenase, bacteria [MF_00497_B] (3-384)
  IPR032837 Glycerol-1-phosphate dehydrogenase, N-terminal domain [PF13685] (29-180)
  IPR050071 Dehydroquinate Synthase [PTHR43622] (15-364)

Organism: Bacillus subtilis (strain 168) (NCBI:txid224308)

Radius of gyration: 20.79 Å; Cα contacts (8 Å, |Δi|>4): 770; chains: 1; bounding box: 44×64×44 Å